Protein AF-A0AAV5Q4T6-F1 (afdb_monomer)

Solvent-accessible surface area (backbone atoms only — not comparable to full-atom values): 35772 Å² total; per-residue (Å²): 140,83,93,82,75,97,74,66,66,66,62,57,54,56,55,56,58,58,58,59,62,63,68,75,79,75,77,84,88,81,81,86,83,84,86,86,90,83,78,94,80,87,84,82,92,79,86,88,77,85,86,81,88,85,82,80,91,85,86,90,84,88,82,84,87,86,86,87,84,85,89,84,85,88,81,88,80,88,82,87,90,88,86,84,87,79,80,90,87,89,90,83,82,74,75,84,64,58,86,62,52,69,75,62,68,76,72,76,80,85,76,89,90,79,88,85,89,84,89,82,90,84,90,84,81,89,87,90,82,87,83,85,88,86,89,82,91,78,92,79,91,81,83,86,82,92,75,94,71,82,70,72,76,78,77,62,65,48,43,41,36,38,30,43,32,33,52,75,21,30,35,29,39,37,38,32,29,40,62,91,46,79,50,60,41,83,74,48,68,49,76,52,77,48,72,71,9,55,49,75,33,73,89,35,32,65,61,36,34,57,67,45,48,73,46,52,51,48,50,62,70,73,48,57,82,91,45,35,28,64,22,43,33,35,36,38,23,39,60,33,32,59,75,65,36,71,74,44,37,51,47,32,40,51,37,36,45,49,48,41,62,75,78,42,67,35,21,53,34,50,88,69,21,50,32,71,57,53,55,59,53,45,28,50,18,24,35,42,27,55,24,48,68,69,58,35,43,46,49,91,60,93,52,77,55,49,30,32,34,44,33,42,56,38,26,26,23,40,24,34,61,59,46,99,70,74,82,80,66,90,55,88,43,47,43,76,49,76,50,46,92,38,82,46,60,29,43,38,45,49,45,73,61,54,1,57,58,30,44,52,35,53,48,47,29,57,54,48,55,56,46,47,76,76,48,78,81,76,73,70,52,51,85,66,46,74,72,61,81,55,77,41,90,52,76,43,76,30,44,36,27,19,16,77,43,62,35,70,44,40,75,38,52,40,96,88,68,54,35,36,53,32,21,36,29,29,75,20,78,35,67,88,31,85,45,29,66,55,24,53,51,49,30,47,50,46,42,45,54,76,44,34,64,85,38,77,54,90,53,98,42,46,36,35,65,27,39,76,37,82,53,50,85,78,26,35,66,91,84,41,53,36,40,37,18,57,52,51,28,73,69,31,48,69,61,67,47,66,53,62,45,32,48,48,54,54,47,50,52,33,53,52,53,39,41,8,59,93,43,34,76,78,76,42,86,46,71,67,26,49,52,50,52,71,72,39,45,52,51,28,38,53,42,41,35,52,47,31,42,45,39,64,31,61,57,45,57,48,84,40,66,36,32,39,47,66,51,51,96,88,33,77,62,44,32,62,61,33,62,45,59,68,60,75,70,54,80,57,46,64,62,46,81,76,76,88,128

Foldseek 3Di:
DDDDDDPPPVVVVVVVVVVVVVVVPDDDDDDDDDDDDDDDDDDDDDDDDDDDDDDDDDDDDDDDDDDDDDDDDDDDDDDDDDDDDDDDPDPPDPPVPPVPPVVPVVPPPPPDDDDDDDDDDDDDDDDDDDDDDDDDDDDDDDDDDDDPDPPPPPQPKAWEWEWEQAQAWIKIWIWIWRVVDVLIDTDDIDMDIDDDGLLVCQPPLLVSLVSCVVRVVSNVVPDDPVRQLVHEAAYEYELNLVVSPDVSSVSNLVNNVCCCVPVGNHWQFFDRSRHHDDLQLQQVLLQVQQQVLVVCFLDPDNDAGAWEWEAGQFKIKTKHQWAPDDDDDDDSQWDWDQGNNDITTMGMDIGGLQHLNSLVLQLLQVQVVVVCVVDVPFDFDDPVCVVVLHWAPEEGAQLLFAAPFKDTQDWHAYPVRTIGTHIYHHPANALPGPCLVVSLVVLLVSLLVVQQQVADQPDPDAQGNNHDDDQCVGTHDLPHAYEYEDVVCVLAVQLPHDQKDFLLVLVVVLVQLRRHLVRSVVVGVDVSNSVVCNVDRSSSSSSSNVSSCQCRRNVHDRRRMHGYDQDRPNHGRTSRVSVRSVVVVVPRTDRDDDDDD

Radius of gyration: 33.07 Å; Cα contacts (8 Å, |Δi|>4): 908; chains: 1; bounding box: 101×90×114 Å

Secondary structure (DSSP, 8-state):
-----TTSHHHHHHHHHHHHHHTTS--PPPPPPPPPP---------PPPPPPP------------------------------------SS-SSSTTTTTTHHHHTTSSSSS--------------------------------------------EEEEEEEEE-SS-EEEEEEEEETTSSSPEEEEEEEEEESS-GGG-TT-HHHHHHTTHHHHHHHHHHS-TTTGGGS-EEEEE-HHHHTT-HHHHHHHHHHHHHHHHHT-SSPBPSGGGEEEPPHHHHHHHHHHHHHHHTTSSSSSS--PPPEEEEE-SSEEEEEE---SSSPPPSSTTEEEEEETTEEEEEEEEEEET-SHHHHHHHHHHHHHHHHHTT-TT-PPPPTTGGGS-PPPS-EEE-TTSPTT-EEEEEEEE-TTS-EEEEEEE-SSSSTTSHHHHHHHHHHHHHHHHTT-TTS---SS-B-STT-B---HHHHS-SSS-EEEEEHHHHHHGGGT--SEEEHHHHHHHHHHHHT-HHHHHHH--SHHHHHHHHH-TTHHHHHHHHHHIIIIIS---TT-EEE--SEETTEE-SSHHHHHGGGGG-SS---------

Nearest PDB structures (foldseek):
  5u7w-assembly1_A  TM=8.059E-01  e=3.283E-33  Trifolium repens
  5u7x-assembly1_F  TM=8.070E-01  e=3.588E-32  Vigna cylindrica
  5u7p-assembly1_A  TM=7.863E-01  e=5.481E-33  Trifolium repens
  5u7v-assembly1_A  TM=8.214E-01  e=7.523E-32  Trifolium repens
  3zx2-assembly1_A  TM=8.274E-01  e=6.430E-28  Rattus norvegicus

Structure (mmCIF, N/CA/C/O backbone):
data_AF-A0AAV5Q4T6-F1
#
_entry.id   AF-A0AAV5Q4T6-F1
#
loop_
_atom_site.group_PDB
_atom_site.id
_atom_site.type_symbol
_atom_site.label_atom_id
_atom_site.label_alt_id
_atom_site.label_comp_id
_atom_site.label_asym_id
_atom_site.label_entity_id
_atom_site.label_seq_id
_atom_site.pdbx_PDB_ins_code
_atom_site.Cartn_x
_atom_site.Cartn_y
_atom_site.Cartn_z
_atom_site.occupancy
_atom_site.B_iso_or_equiv
_atom_site.auth_seq_id
_atom_site.auth_comp_id
_atom_site.auth_asym_id
_atom_site.auth_atom_id
_atom_site.pdbx_PDB_model_num
ATOM 1 N N . MET A 1 1 ? -35.594 -40.472 -22.657 1.00 36.78 1 MET A N 1
ATOM 2 C CA . MET A 1 1 ? -36.891 -39.998 -23.197 1.00 36.78 1 MET A CA 1
ATOM 3 C C . MET A 1 1 ? -37.125 -38.612 -22.599 1.00 36.78 1 MET A C 1
ATOM 5 O O . MET A 1 1 ? -37.024 -38.531 -21.389 1.00 36.78 1 MET A O 1
ATOM 9 N N . ILE A 1 2 ? -37.328 -37.497 -23.309 1.00 33.97 2 ILE A N 1
ATOM 10 C CA . ILE A 1 2 ? -37.462 -37.189 -24.751 1.00 33.97 2 ILE A CA 1
ATOM 11 C C . ILE A 1 2 ? -36.627 -35.920 -25.053 1.00 33.97 2 ILE A C 1
ATOM 13 O O . ILE A 1 2 ? -36.454 -35.078 -24.179 1.00 33.97 2 ILE A O 1
ATOM 17 N N . SER A 1 3 ? -36.106 -35.786 -26.277 1.00 35.44 3 SER A N 1
ATOM 18 C CA . SER A 1 3 ? -35.378 -34.590 -26.740 1.00 35.44 3 SER A CA 1
ATOM 19 C C . SER A 1 3 ? -36.339 -33.470 -27.159 1.00 35.44 3 SER A C 1
ATOM 21 O O . SER A 1 3 ? -37.297 -33.735 -27.885 1.00 35.44 3 SER A O 1
ATOM 23 N N . LEU A 1 4 ? -36.064 -32.220 -26.765 1.00 39.50 4 LEU A N 1
ATOM 24 C CA . LEU A 1 4 ? -36.783 -31.027 -27.230 1.00 39.50 4 LEU A CA 1
ATOM 25 C C . LEU A 1 4 ? -35.800 -29.985 -27.784 1.00 39.50 4 LEU A C 1
ATOM 27 O O . LEU A 1 4 ? -34.787 -29.653 -27.173 1.00 39.50 4 LEU A O 1
ATOM 31 N N . GLY A 1 5 ? -36.075 -29.547 -29.015 1.00 33.59 5 GLY A N 1
ATOM 32 C CA . GLY A 1 5 ? -35.069 -29.005 -29.925 1.00 33.59 5 GLY A CA 1
ATOM 33 C C . GLY A 1 5 ? -34.757 -27.509 -29.812 1.00 33.59 5 GLY A C 1
ATOM 34 O O . GLY A 1 5 ? -35.537 -26.686 -29.339 1.00 33.59 5 GLY A O 1
ATOM 35 N N . ARG A 1 6 ? -33.599 -27.157 -30.378 1.00 44.66 6 ARG A N 1
ATOM 36 C CA . ARG A 1 6 ? -32.878 -25.868 -30.324 1.00 44.66 6 ARG A CA 1
ATOM 37 C C . ARG A 1 6 ? -33.567 -24.659 -31.008 1.00 44.66 6 ARG A C 1
ATOM 39 O O . ARG A 1 6 ? -32.870 -23.717 -31.367 1.00 44.66 6 ARG A O 1
ATOM 46 N N . LYS A 1 7 ? -34.893 -24.665 -31.229 1.00 44.03 7 LYS A N 1
ATOM 47 C CA . LYS A 1 7 ? -35.604 -23.686 -32.091 1.00 44.03 7 LYS A CA 1
ATOM 48 C C . LYS A 1 7 ? -36.393 -22.562 -31.390 1.00 44.03 7 LYS A C 1
ATOM 50 O O . LYS A 1 7 ? -36.769 -21.619 -32.073 1.00 44.03 7 LYS A O 1
ATOM 55 N N . ASN A 1 8 ? -36.579 -22.579 -30.064 1.00 49.06 8 ASN A N 1
ATOM 56 C CA . ASN A 1 8 ? -37.388 -21.551 -29.371 1.00 49.06 8 ASN A CA 1
ATOM 57 C C . ASN A 1 8 ? -36.622 -20.328 -28.817 1.00 49.06 8 ASN A C 1
ATOM 59 O O . ASN A 1 8 ? -37.260 -19.401 -28.324 1.00 49.06 8 ASN A O 1
ATOM 63 N N . LYS A 1 9 ? -35.283 -20.265 -28.899 1.00 47.47 9 LYS A N 1
ATOM 64 C CA . LYS A 1 9 ? -34.526 -19.140 -28.302 1.00 47.47 9 LYS A CA 1
ATOM 65 C C . LYS A 1 9 ? -34.642 -17.814 -29.075 1.00 47.47 9 LYS A C 1
ATOM 67 O O . LYS A 1 9 ? -34.656 -16.762 -28.445 1.00 47.47 9 LYS A O 1
ATOM 72 N N . SER A 1 10 ? -34.797 -17.837 -30.402 1.00 49.31 10 SER A N 1
ATOM 73 C CA . SER A 1 10 ? -34.916 -16.602 -31.203 1.00 49.31 10 SER A CA 1
ATOM 74 C C . SER A 1 10 ? -36.257 -15.879 -31.034 1.00 49.31 10 SER A C 1
ATOM 76 O O . SER A 1 10 ? -36.305 -14.661 -31.167 1.00 49.31 10 SER A O 1
ATOM 78 N N . LEU A 1 11 ? -37.339 -16.598 -30.709 1.00 49.09 11 LEU A N 1
ATOM 79 C CA . LEU A 1 11 ? -38.667 -15.991 -30.547 1.00 49.09 11 LEU A CA 1
ATOM 80 C C . LEU A 1 11 ? -38.787 -15.205 -29.229 1.00 49.09 11 LEU A C 1
ATOM 82 O O . LEU A 1 11 ? -39.423 -14.157 -29.187 1.00 49.09 11 LEU A O 1
ATOM 86 N N . ILE A 1 12 ? -38.116 -15.678 -28.173 1.00 54.81 12 ILE A N 1
ATOM 87 C CA . ILE A 1 12 ? -38.064 -15.007 -26.864 1.00 54.81 12 ILE A CA 1
ATOM 88 C C . ILE A 1 12 ? -37.240 -13.711 -26.952 1.00 54.81 12 ILE A C 1
ATOM 90 O O . ILE A 1 12 ? -37.633 -12.692 -26.388 1.00 54.81 12 ILE A O 1
ATOM 94 N N . LEU A 1 13 ? -36.141 -13.714 -27.716 1.00 51.66 13 LEU A N 1
ATOM 95 C CA . LEU A 1 13 ? -35.298 -12.527 -27.898 1.00 51.66 13 LEU A CA 1
ATOM 96 C C . LEU A 1 13 ? -36.008 -11.418 -28.702 1.00 51.66 13 LEU A C 1
ATOM 98 O O . LEU A 1 13 ? -35.868 -10.242 -28.380 1.00 51.66 13 LEU A O 1
ATOM 102 N N . ALA A 1 14 ? -36.824 -11.782 -29.699 1.00 52.19 14 ALA A N 1
ATOM 103 C CA . ALA A 1 14 ? -37.614 -10.820 -30.476 1.00 52.19 14 ALA A CA 1
ATOM 104 C C . ALA A 1 14 ? -38.708 -10.122 -29.641 1.00 52.19 14 ALA A C 1
ATOM 106 O O . ALA A 1 14 ? -38.946 -8.927 -29.810 1.00 52.19 14 ALA A O 1
ATOM 107 N N . LEU A 1 15 ? -39.343 -10.843 -28.709 1.00 48.66 15 LEU A N 1
ATOM 108 C CA . LEU A 1 15 ? -40.354 -10.287 -27.799 1.00 48.66 15 LEU A CA 1
ATOM 109 C C . LEU A 1 15 ? -39.757 -9.327 -26.755 1.00 48.66 15 LEU A C 1
ATOM 111 O O . LEU A 1 15 ? -40.396 -8.334 -26.416 1.00 48.66 15 LEU A O 1
ATOM 115 N N . ALA A 1 16 ? -38.526 -9.570 -26.295 1.00 49.56 16 ALA A N 1
ATOM 116 C CA . ALA A 1 16 ? -37.842 -8.681 -25.352 1.00 49.56 16 ALA A CA 1
ATOM 117 C C . ALA A 1 16 ? -37.480 -7.311 -25.965 1.00 49.56 16 ALA A C 1
ATOM 119 O O . ALA A 1 16 ? -37.594 -6.290 -25.293 1.00 49.56 16 ALA A O 1
ATOM 120 N N . ILE A 1 17 ? -37.094 -7.275 -27.247 1.00 51.97 17 ILE A N 1
ATOM 121 C CA . ILE A 1 17 ? -36.680 -6.043 -27.950 1.00 51.97 17 ILE A CA 1
ATOM 122 C C . ILE A 1 17 ? -37.883 -5.138 -28.286 1.00 51.97 17 ILE A C 1
ATOM 124 O O . ILE A 1 17 ? -37.772 -3.913 -28.278 1.00 51.97 17 ILE A O 1
ATOM 128 N N . LEU A 1 18 ? -39.061 -5.721 -28.534 1.00 44.88 18 LEU A N 1
ATOM 129 C CA . LEU A 1 18 ? -40.300 -4.959 -28.743 1.00 44.88 18 LEU A CA 1
ATOM 130 C C . LEU A 1 18 ? -40.839 -4.319 -27.451 1.00 44.88 18 LEU A C 1
ATOM 132 O O . LEU A 1 18 ? -41.465 -3.263 -27.518 1.00 44.88 18 LEU A O 1
ATOM 136 N N . ALA A 1 19 ? -40.563 -4.907 -26.283 1.00 43.91 19 ALA A N 1
ATOM 137 C CA . ALA A 1 19 ? -40.963 -4.341 -24.994 1.00 43.91 19 ALA A CA 1
ATOM 138 C C . ALA A 1 19 ? -40.130 -3.106 -24.594 1.00 43.91 19 ALA A C 1
ATOM 140 O O . ALA A 1 19 ? -40.670 -2.175 -23.996 1.00 43.91 19 ALA A O 1
ATOM 141 N N . THR A 1 20 ? -38.843 -3.050 -24.956 1.00 45.50 20 THR A N 1
ATOM 142 C CA . THR A 1 20 ? -37.966 -1.908 -24.637 1.00 45.50 20 THR A CA 1
ATOM 143 C C . THR A 1 20 ? -38.198 -0.685 -25.525 1.00 45.50 20 THR A C 1
ATOM 145 O O . THR A 1 20 ? -38.085 0.433 -25.028 1.00 45.50 20 THR A O 1
ATOM 148 N N . LEU A 1 21 ? -38.600 -0.843 -26.795 1.00 40.03 21 LEU A N 1
ATOM 149 C CA . LEU A 1 21 ? -38.951 0.314 -27.641 1.00 40.03 21 LEU A CA 1
ATOM 150 C C . LEU A 1 21 ? -40.263 1.007 -27.225 1.00 40.03 21 LEU A C 1
ATOM 152 O O . LEU A 1 21 ? -40.423 2.200 -27.477 1.00 40.03 21 LEU A O 1
ATOM 156 N N . ALA A 1 22 ? -41.190 0.299 -26.574 1.00 40.38 22 ALA A N 1
ATOM 157 C CA . ALA A 1 22 ? -42.470 0.873 -26.151 1.00 40.38 22 ALA A CA 1
ATOM 158 C C . ALA A 1 22 ? -42.343 1.859 -24.971 1.00 40.38 22 ALA A C 1
ATOM 160 O O . ALA A 1 22 ? -43.186 2.742 -24.818 1.00 40.38 22 ALA A O 1
ATOM 161 N N . PHE A 1 23 ? -41.287 1.745 -24.157 1.00 38.03 23 PHE A N 1
ATOM 162 C CA . PHE A 1 23 ? -41.101 2.560 -22.947 1.00 38.03 23 PHE A CA 1
ATOM 163 C C . PHE A 1 23 ? -40.458 3.938 -23.202 1.00 38.03 23 PHE A C 1
ATOM 165 O O . PHE A 1 23 ? -40.467 4.792 -22.322 1.00 38.03 23 PHE A O 1
ATOM 172 N N . VAL A 1 24 ? -39.927 4.182 -24.406 1.00 41.41 24 VAL A N 1
ATOM 173 C CA . VAL A 1 24 ? -39.206 5.425 -24.762 1.00 41.41 24 VAL A CA 1
ATOM 174 C C . VAL A 1 24 ? -40.144 6.522 -25.309 1.00 41.41 24 VAL A C 1
ATOM 176 O O . VAL A 1 24 ? -39.743 7.673 -25.445 1.00 41.41 24 VAL A O 1
ATOM 179 N N . LEU A 1 25 ? -41.412 6.201 -25.597 1.00 37.84 25 LEU A N 1
ATOM 180 C CA . LEU A 1 25 ? -42.365 7.111 -26.261 1.00 37.84 25 LEU A CA 1
ATOM 181 C C . LEU A 1 25 ? -43.416 7.759 -25.338 1.00 37.84 25 LEU A C 1
ATOM 183 O O . LEU A 1 25 ? -44.299 8.460 -25.831 1.00 37.84 25 LEU A O 1
ATOM 187 N N . LEU A 1 26 ? -43.337 7.560 -24.017 1.00 39.16 26 LEU A N 1
ATOM 188 C CA . LEU A 1 26 ? -44.302 8.096 -23.043 1.00 39.16 26 LEU A CA 1
ATOM 189 C C . LEU A 1 26 ? -43.616 8.702 -21.804 1.00 39.16 26 LEU A C 1
ATOM 191 O O . LEU A 1 26 ? -43.781 8.220 -20.687 1.00 39.16 26 LEU A O 1
ATOM 195 N N . ALA A 1 27 ? -42.889 9.804 -22.005 1.00 38.16 27 ALA A N 1
ATOM 196 C CA . ALA A 1 27 ? -42.444 10.697 -20.932 1.00 38.16 27 ALA A CA 1
ATOM 197 C C . ALA A 1 27 ? -43.006 12.118 -21.168 1.00 38.16 27 ALA A C 1
ATOM 199 O O . ALA A 1 27 ? -42.875 12.639 -22.281 1.00 38.16 27 ALA A O 1
ATOM 200 N N . PRO A 1 28 ? -43.665 12.755 -20.179 1.00 36.31 28 PRO A N 1
ATOM 201 C CA . PRO A 1 28 ? -44.232 14.091 -20.344 1.00 36.31 28 PRO A CA 1
ATOM 202 C C . PRO A 1 28 ? -43.149 15.183 -20.361 1.00 36.31 28 PRO A C 1
ATOM 204 O O . PRO A 1 28 ? -42.139 15.098 -19.668 1.00 36.31 28 PRO A O 1
ATOM 207 N N . ARG A 1 29 ? -43.383 16.244 -21.147 1.00 37.44 29 ARG A N 1
ATOM 208 C CA . ARG A 1 29 ? -42.550 17.459 -21.164 1.00 37.44 29 ARG A CA 1
ATOM 209 C C . ARG A 1 29 ? -42.731 18.251 -19.869 1.00 37.44 29 ARG A C 1
ATOM 211 O O . ARG A 1 29 ? -43.822 18.770 -19.642 1.00 37.44 29 ARG A O 1
ATOM 218 N N . GLU A 1 30 ? -41.655 18.454 -19.118 1.00 36.78 30 GLU A N 1
ATOM 219 C CA . GLU A 1 30 ? -41.597 19.512 -18.105 1.00 36.78 30 GLU A CA 1
ATOM 220 C C . GLU A 1 30 ? -41.116 20.847 -18.693 1.00 36.78 30 GLU A C 1
ATOM 222 O O . GLU A 1 30 ? -40.427 20.914 -19.715 1.00 36.78 30 GLU A O 1
ATOM 227 N N . SER A 1 31 ? -41.571 21.930 -18.067 1.00 34.53 31 SER A N 1
ATOM 228 C CA . SER A 1 31 ? -41.468 23.307 -18.547 1.00 34.53 31 SER A CA 1
ATOM 229 C C . SER A 1 31 ? -40.194 24.016 -18.088 1.00 34.53 31 SER A C 1
ATOM 231 O O . SER A 1 31 ? -39.822 23.951 -16.921 1.00 34.53 31 SER A O 1
ATOM 233 N N . THR A 1 32 ? -39.597 24.800 -18.985 1.00 36.44 32 THR A N 1
ATOM 234 C CA . THR A 1 32 ? -38.482 25.714 -18.693 1.00 36.44 32 THR A CA 1
ATOM 235 C C . THR A 1 32 ? -38.858 26.787 -17.657 1.00 36.44 32 THR A C 1
ATOM 237 O O . THR A 1 32 ? -39.849 27.490 -17.881 1.00 36.44 32 THR A O 1
ATOM 240 N N . PRO A 1 33 ? -38.065 27.007 -16.591 1.00 36.09 33 PRO A N 1
ATOM 241 C CA . PRO A 1 33 ? -38.233 28.164 -15.719 1.00 36.09 33 PRO A CA 1
ATOM 242 C C . PRO A 1 33 ? -37.675 29.444 -16.366 1.00 36.09 33 PRO A C 1
ATOM 244 O O . PRO A 1 33 ? -36.649 29.435 -17.046 1.00 36.09 33 PRO A O 1
ATOM 247 N N . VAL A 1 34 ? -38.376 30.555 -16.141 1.00 32.75 34 VAL A N 1
ATOM 248 C CA . VAL A 1 34 ? -38.034 31.896 -16.640 1.00 32.75 34 VAL A CA 1
ATOM 249 C C . VAL A 1 34 ? -36.984 32.547 -15.737 1.00 32.75 34 VAL A C 1
ATOM 251 O O . VAL A 1 34 ? -37.115 32.515 -14.516 1.00 32.75 34 VAL A O 1
ATOM 254 N N . VAL A 1 35 ? -35.977 33.191 -16.334 1.00 34.12 35 VAL A N 1
ATOM 255 C CA . VAL A 1 35 ? -34.962 33.984 -15.620 1.00 34.12 35 VAL A CA 1
ATOM 256 C C . VAL A 1 35 ? -35.420 35.447 -15.509 1.00 34.12 35 VAL A C 1
ATOM 258 O O . VAL A 1 35 ? -35.650 36.069 -16.548 1.00 34.12 35 VAL A O 1
ATOM 261 N N . PRO A 1 36 ? -35.518 36.039 -14.305 1.00 33.75 36 PRO A N 1
ATOM 262 C CA . PRO A 1 36 ? -35.641 37.483 -14.138 1.00 33.75 36 PRO A CA 1
ATOM 263 C C . PRO A 1 36 ? -34.258 38.148 -14.016 1.00 33.75 36 PRO A C 1
ATOM 265 O O . PRO A 1 36 ? -33.390 37.681 -13.282 1.00 33.75 36 PRO A O 1
ATOM 268 N N . SER A 1 37 ? -34.058 39.265 -14.718 1.00 31.03 37 SER A N 1
ATOM 269 C CA . SER A 1 37 ? -32.854 40.103 -14.616 1.00 31.03 37 SER A CA 1
ATOM 270 C C . SER A 1 37 ? -33.092 41.315 -13.712 1.00 31.03 37 SER A C 1
ATOM 272 O O . SER A 1 37 ? -33.955 42.128 -14.024 1.00 31.03 37 SER A O 1
ATOM 274 N N . MET A 1 38 ? -32.282 41.467 -12.661 1.00 30.12 38 MET A N 1
ATOM 275 C CA . MET A 1 38 ? -32.025 42.689 -11.872 1.00 30.12 38 MET A CA 1
ATOM 276 C C . MET A 1 38 ? -30.693 42.471 -11.127 1.00 30.12 38 MET A C 1
ATOM 278 O O . MET A 1 38 ? -30.372 41.330 -10.812 1.00 30.12 38 MET A O 1
ATOM 282 N N . GLU A 1 39 ? -29.881 43.458 -10.758 1.00 30.45 39 GLU A N 1
ATOM 283 C CA . GLU A 1 39 ? -29.581 44.788 -11.313 1.00 30.45 39 GLU A CA 1
ATOM 284 C C . GLU A 1 39 ? -28.161 45.140 -10.800 1.00 30.45 39 GLU A C 1
ATOM 286 O O . GLU A 1 39 ? -27.676 44.514 -9.855 1.00 30.45 39 GLU A O 1
ATOM 291 N N . LYS A 1 40 ? -27.438 46.081 -11.421 1.00 31.27 40 LYS A N 1
ATOM 292 C CA . LYS A 1 40 ? -26.075 46.425 -10.974 1.00 31.27 40 LYS A CA 1
ATOM 293 C C . LYS A 1 40 ? -26.099 47.211 -9.659 1.00 31.27 40 LYS A C 1
ATOM 295 O O . LYS A 1 40 ? -26.761 48.241 -9.585 1.00 31.27 40 LYS A O 1
ATOM 300 N N . ALA A 1 41 ? -25.259 46.814 -8.706 1.00 30.59 41 ALA A N 1
ATOM 301 C CA . ALA A 1 41 ? -24.776 47.688 -7.641 1.00 30.59 41 ALA A CA 1
ATOM 302 C C . ALA A 1 41 ? -23.241 47.697 -7.671 1.00 30.59 41 ALA A C 1
ATOM 304 O O . ALA A 1 41 ? -22.600 46.651 -7.621 1.00 30.59 41 ALA A O 1
ATOM 305 N N . ASP A 1 42 ? -22.689 48.893 -7.825 1.00 29.86 42 ASP A N 1
ATOM 306 C CA . ASP A 1 42 ? -21.263 49.214 -7.866 1.00 29.86 42 ASP A CA 1
ATOM 307 C C . ASP A 1 42 ? -20.801 49.564 -6.441 1.00 29.86 42 ASP A C 1
ATOM 309 O O . ASP A 1 42 ? -21.556 50.256 -5.761 1.00 29.86 42 ASP A O 1
ATOM 313 N N . PHE A 1 43 ? -19.622 49.124 -5.977 1.00 28.00 43 PHE A N 1
ATOM 314 C CA . PHE A 1 43 ? -18.836 49.856 -4.965 1.00 28.00 43 PHE A CA 1
ATOM 315 C C . PHE A 1 43 ? -17.381 49.356 -4.845 1.00 28.00 43 PHE A C 1
ATOM 317 O O . PHE A 1 43 ? -17.056 48.206 -5.131 1.00 28.00 43 PHE A O 1
ATOM 324 N N . SER A 1 44 ? -16.519 50.286 -4.435 1.00 28.56 44 SER A N 1
ATOM 325 C CA . SER A 1 44 ? -15.062 50.348 -4.613 1.00 28.56 44 SER A CA 1
ATOM 326 C C . SER A 1 44 ? -14.171 49.353 -3.854 1.00 28.56 44 SER A C 1
ATOM 328 O O . SER A 1 44 ? -14.519 48.828 -2.800 1.00 28.56 44 SER A O 1
ATOM 330 N N . GLU A 1 45 ? -12.936 49.253 -4.356 1.00 33.41 45 GLU A N 1
ATOM 331 C CA . GLU A 1 45 ? -11.750 48.638 -3.746 1.00 33.41 45 GLU A CA 1
ATOM 332 C C . GLU A 1 45 ? -11.498 49.050 -2.278 1.00 33.41 45 GLU A C 1
ATOM 334 O O . GLU A 1 45 ? -11.700 50.202 -1.889 1.00 33.41 45 GLU A O 1
ATOM 339 N N . GLY A 1 46 ? -10.957 48.115 -1.488 1.00 28.14 46 GLY A N 1
ATOM 340 C CA . GLY A 1 46 ? -10.455 48.350 -0.132 1.00 28.14 46 GLY A CA 1
ATOM 341 C C . GLY A 1 46 ? -9.393 47.316 0.257 1.00 28.14 46 GLY A C 1
ATOM 342 O O . GLY A 1 46 ? -9.627 46.113 0.176 1.00 28.14 46 GLY A O 1
ATOM 343 N N . THR A 1 47 ? -8.209 47.787 0.647 1.00 31.11 47 THR A N 1
ATOM 344 C CA . THR A 1 47 ? -7.014 46.976 0.943 1.00 31.11 47 THR A CA 1
ATOM 345 C C . THR A 1 47 ? -7.192 46.100 2.198 1.00 31.11 47 THR A C 1
ATOM 347 O O . THR A 1 47 ? -7.679 46.616 3.206 1.00 31.11 47 THR A O 1
ATOM 350 N N . PRO A 1 48 ? -6.738 44.828 2.226 1.00 33.09 48 PRO A N 1
ATOM 351 C CA . PRO A 1 48 ? -6.749 44.035 3.451 1.00 33.09 48 PRO A CA 1
ATOM 352 C C . PRO A 1 48 ? -5.592 44.420 4.385 1.00 33.09 48 PRO A C 1
ATOM 354 O O . PRO A 1 48 ? -4.423 44.383 3.998 1.00 33.09 48 PRO A O 1
ATOM 357 N N . ALA A 1 49 ? -5.923 44.755 5.633 1.00 29.58 49 ALA A N 1
ATOM 358 C CA . ALA A 1 49 ? -4.964 44.892 6.728 1.00 29.58 49 ALA A CA 1
ATOM 359 C C . ALA A 1 49 ? -4.687 43.531 7.397 1.00 29.58 49 ALA A C 1
ATOM 361 O O . ALA A 1 49 ? -5.522 42.628 7.360 1.00 29.58 49 ALA A O 1
ATOM 362 N N . ALA A 1 50 ? -3.511 43.388 8.013 1.00 30.12 50 ALA A N 1
ATOM 363 C CA . ALA A 1 50 ? -3.085 42.150 8.667 1.00 30.12 50 ALA A CA 1
ATOM 364 C C . ALA A 1 50 ? -3.889 41.842 9.952 1.00 30.12 50 ALA A C 1
ATOM 366 O O . ALA A 1 50 ? -4.241 42.775 10.678 1.00 30.12 50 ALA A O 1
ATOM 367 N N . PRO A 1 51 ? -4.133 40.557 10.280 1.00 33.12 51 PRO A N 1
ATOM 368 C CA . PRO A 1 51 ? -4.743 40.168 11.546 1.00 33.12 51 PRO A CA 1
ATOM 369 C C . PRO A 1 51 ? -3.746 40.279 12.709 1.00 33.12 51 PRO A C 1
ATOM 371 O O . PRO A 1 51 ? -2.591 39.861 12.611 1.00 33.12 51 PRO A O 1
ATOM 374 N N . SER A 1 52 ? -4.213 40.831 13.825 1.00 29.69 52 SER A N 1
ATOM 375 C CA . SER A 1 52 ? -3.497 40.898 15.098 1.00 29.69 52 SER A CA 1
ATOM 376 C C . SER A 1 52 ? -3.627 39.592 15.882 1.00 29.69 52 SER A C 1
ATOM 378 O O . SER A 1 52 ? -4.739 39.101 16.068 1.00 29.69 52 SER A O 1
ATOM 380 N N . ASN A 1 53 ? -2.510 39.084 16.404 1.00 30.56 53 ASN A N 1
ATOM 381 C CA . ASN A 1 53 ? -2.517 38.049 17.437 1.00 30.56 53 ASN A CA 1
ATOM 382 C C . ASN A 1 53 ? -2.920 38.666 18.780 1.00 30.56 53 ASN A C 1
ATOM 384 O O . ASN A 1 53 ? -2.355 39.692 19.156 1.00 30.56 53 ASN A O 1
ATOM 388 N N . ASP A 1 54 ? -3.797 37.997 19.522 1.00 28.84 54 ASP A N 1
ATOM 389 C CA . ASP A 1 54 ? -3.960 38.218 20.957 1.00 28.84 54 ASP A CA 1
ATOM 390 C C . ASP A 1 54 ? -4.395 36.890 21.587 1.00 28.84 54 ASP A C 1
ATOM 392 O O . ASP A 1 54 ? -5.496 36.411 21.317 1.00 28.84 54 ASP A O 1
ATOM 396 N N . ASP A 1 55 ? -3.511 36.256 22.363 1.00 31.52 55 ASP A N 1
ATOM 397 C CA . ASP A 1 55 ? -3.881 35.092 23.169 1.00 31.52 55 ASP A CA 1
ATOM 398 C C . ASP A 1 55 ? -2.946 34.889 24.375 1.00 31.52 55 ASP A C 1
ATOM 400 O O . ASP A 1 55 ? -1.747 35.172 24.331 1.00 31.52 55 ASP A O 1
ATOM 404 N N . SER A 1 56 ? -3.507 34.325 25.445 1.00 29.41 56 SER A N 1
ATOM 405 C CA . SER A 1 56 ? -2.860 33.920 26.706 1.00 29.41 56 SER A CA 1
ATOM 406 C C . SER A 1 56 ? -2.237 35.008 27.609 1.00 29.41 56 SER A C 1
ATOM 408 O O . SER A 1 56 ? -1.031 35.244 27.689 1.00 29.41 56 SER A O 1
ATOM 410 N N . LEU A 1 57 ? -3.098 35.526 28.487 1.00 29.30 57 LEU A N 1
ATOM 411 C CA . LEU A 1 57 ? -2.752 35.738 29.897 1.00 29.30 57 LEU A CA 1
ATOM 412 C C . LEU A 1 57 ? -2.078 34.484 30.492 1.00 29.30 57 LEU A C 1
ATOM 414 O O . LEU A 1 57 ? -2.654 33.405 30.386 1.00 29.30 57 LEU A O 1
ATOM 418 N N . LEU A 1 58 ? -0.942 34.649 31.187 1.00 31.58 58 LEU A N 1
ATOM 419 C CA . LEU A 1 58 ? -0.622 34.083 32.520 1.00 31.58 58 LEU A CA 1
ATOM 420 C C . LEU A 1 58 ? 0.892 34.167 32.803 1.00 31.58 58 LEU A C 1
ATOM 422 O O . LEU A 1 58 ? 1.683 33.350 32.339 1.00 31.58 58 LEU A O 1
ATOM 426 N N . SER A 1 59 ? 1.298 35.123 33.639 1.00 27.00 59 SER A N 1
ATOM 427 C CA . SER A 1 59 ? 2.641 35.174 34.227 1.00 27.00 59 SER A CA 1
ATOM 428 C C . SER A 1 59 ? 2.551 35.586 35.697 1.00 27.00 59 SER A C 1
ATOM 430 O O . SER A 1 59 ? 1.821 36.515 36.038 1.00 27.00 59 SER A O 1
ATOM 432 N N . GLY A 1 60 ? 3.277 34.894 36.584 1.00 27.12 60 GLY A N 1
ATOM 433 C CA . GLY A 1 60 ? 3.367 35.310 37.988 1.00 27.12 60 GLY A CA 1
ATOM 434 C C . GLY A 1 60 ? 3.588 34.206 39.021 1.00 27.12 60 GLY A C 1
ATOM 435 O O . GLY A 1 60 ? 2.667 33.887 39.762 1.00 27.12 60 GLY A O 1
ATOM 436 N N . ALA A 1 61 ? 4.824 33.707 39.134 1.00 29.48 61 ALA A N 1
ATOM 437 C CA . ALA A 1 61 ? 5.408 33.262 40.407 1.00 29.48 61 ALA A CA 1
ATOM 438 C C . ALA A 1 61 ? 6.936 33.096 40.271 1.00 29.48 61 ALA A C 1
ATOM 440 O O . ALA A 1 61 ? 7.408 32.150 39.647 1.00 29.48 61 ALA A O 1
ATOM 441 N N . GLN A 1 62 ? 7.712 34.000 40.875 1.00 26.44 62 GLN A N 1
ATOM 442 C CA . GLN A 1 62 ? 9.108 33.735 41.249 1.00 26.44 62 GLN A CA 1
ATOM 443 C C . GLN A 1 62 ? 9.142 33.383 42.739 1.00 26.44 62 GLN A C 1
ATOM 445 O O . GLN A 1 62 ? 8.543 34.124 43.515 1.00 26.44 62 GLN A O 1
ATOM 450 N N . ILE A 1 63 ? 9.898 32.355 43.138 1.00 29.53 63 ILE A N 1
ATOM 451 C CA . ILE A 1 63 ? 10.514 32.263 44.476 1.00 29.53 63 ILE A CA 1
ATOM 452 C C . ILE A 1 63 ? 11.965 31.765 44.321 1.00 29.53 63 ILE A C 1
ATOM 454 O O . ILE A 1 63 ? 12.320 31.105 43.348 1.00 29.53 63 ILE A O 1
ATOM 458 N N . GLU A 1 64 ? 12.783 32.213 45.265 1.00 28.11 64 GLU A N 1
ATOM 459 C CA . GLU A 1 64 ? 14.232 32.398 45.316 1.00 28.11 64 GLU A CA 1
ATOM 460 C C . GLU A 1 64 ? 15.163 31.193 45.078 1.00 28.11 64 GLU A C 1
ATOM 462 O O . GLU A 1 64 ? 14.814 30.021 45.202 1.00 28.11 64 GLU A O 1
ATOM 467 N N . GLN A 1 65 ? 16.422 31.544 44.794 1.00 26.95 65 GLN A N 1
ATOM 468 C CA . GLN A 1 65 ? 17.590 30.677 44.945 1.00 26.95 65 GLN A CA 1
ATOM 469 C C . GLN A 1 65 ? 18.030 30.652 46.412 1.00 26.95 65 GLN A C 1
ATOM 471 O O . GLN A 1 65 ? 18.082 31.712 47.030 1.00 26.95 65 GLN A O 1
ATOM 476 N N . ASP A 1 66 ? 18.538 29.517 46.895 1.00 26.81 66 ASP A N 1
ATOM 477 C CA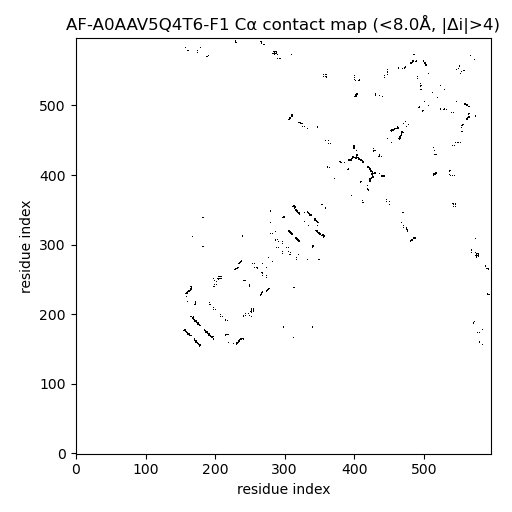 . ASP A 1 66 ? 19.601 29.563 47.903 1.00 26.81 66 ASP A CA 1
ATOM 478 C C . ASP A 1 66 ? 20.620 28.422 47.730 1.00 26.81 66 ASP A C 1
ATOM 480 O O . ASP A 1 66 ? 20.370 27.436 47.031 1.00 26.81 66 ASP A O 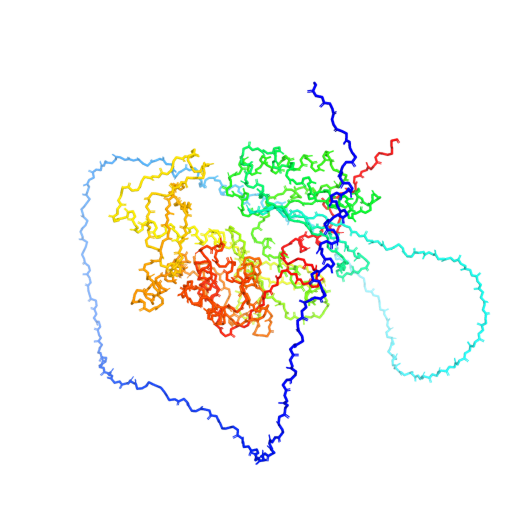1
ATOM 484 N N . LYS A 1 67 ? 21.827 28.613 48.273 1.00 30.27 67 LYS A N 1
ATOM 485 C CA . LYS A 1 67 ? 23.032 27.817 47.958 1.00 30.27 67 LYS A CA 1
ATOM 486 C C . LYS A 1 67 ? 23.435 26.825 49.066 1.00 30.27 67 LYS A C 1
ATOM 488 O O . LYS A 1 67 ? 23.009 26.932 50.206 1.00 30.27 67 LYS A O 1
ATOM 493 N N . VAL A 1 68 ? 24.452 26.020 48.717 1.00 27.05 68 VAL A N 1
ATOM 494 C CA . VAL A 1 68 ? 25.491 25.399 49.578 1.00 27.05 68 VAL A CA 1
ATOM 495 C C . VAL A 1 68 ? 25.308 23.905 49.904 1.00 27.05 68 VAL A C 1
ATOM 497 O O . VAL A 1 68 ? 24.361 23.486 50.555 1.00 27.05 68 VAL A O 1
ATOM 500 N N . ALA A 1 69 ? 26.312 23.115 49.499 1.00 26.78 69 ALA A N 1
ATOM 501 C CA . ALA A 1 69 ? 26.627 21.774 50.010 1.00 26.78 69 ALA A CA 1
ATOM 502 C C . ALA A 1 69 ? 27.758 21.875 51.064 1.00 26.78 69 ALA A C 1
ATOM 504 O O . ALA A 1 69 ? 28.464 22.889 51.080 1.00 26.78 69 ALA A O 1
ATOM 505 N N . PRO A 1 70 ? 27.997 20.851 51.911 1.00 39.59 70 PRO A N 1
ATOM 506 C CA . PRO A 1 70 ? 28.987 19.844 51.498 1.00 39.59 70 PRO A CA 1
ATOM 507 C C . PRO A 1 70 ? 28.745 18.401 52.012 1.00 39.59 70 PRO A C 1
ATOM 509 O O . PRO A 1 70 ? 27.765 18.086 52.678 1.00 39.59 70 PRO A O 1
ATOM 512 N N . GLU A 1 71 ? 29.686 17.529 51.649 1.00 28.52 71 GLU A N 1
ATOM 513 C CA . GLU A 1 71 ? 29.781 16.078 51.878 1.00 28.52 71 GLU A CA 1
ATOM 514 C C . GLU A 1 71 ? 29.752 15.620 53.355 1.00 28.52 71 GLU A C 1
ATOM 516 O O . GLU A 1 71 ? 30.264 16.326 54.223 1.00 28.52 71 GLU A O 1
ATOM 521 N N . GLN A 1 72 ? 29.381 14.347 53.609 1.00 26.19 72 GLN A N 1
ATOM 522 C CA . GLN A 1 72 ? 30.316 13.392 54.247 1.00 26.19 72 GLN A CA 1
ATOM 523 C C . GLN A 1 72 ? 29.918 11.893 54.200 1.00 26.19 72 GLN A C 1
ATOM 525 O O . GLN A 1 72 ? 28.841 11.495 54.623 1.00 26.19 72 GLN A O 1
ATOM 530 N N . LYS A 1 73 ? 30.895 11.084 53.758 1.00 26.97 73 LYS A N 1
ATOM 531 C CA . LYS A 1 73 ? 31.326 9.739 54.220 1.00 26.97 73 LYS A CA 1
ATOM 532 C C . LYS A 1 73 ? 30.299 8.642 54.572 1.00 26.97 73 LYS A C 1
ATOM 534 O O . LYS A 1 73 ? 29.645 8.658 55.606 1.00 26.97 73 LYS A O 1
ATOM 539 N N . GLY A 1 74 ? 30.359 7.592 53.746 1.00 23.41 74 GLY A N 1
ATOM 540 C CA . GLY A 1 74 ? 29.697 6.290 53.868 1.00 23.41 74 GLY A CA 1
ATOM 541 C C . GLY A 1 74 ? 29.984 5.417 55.101 1.00 23.41 74 GLY A C 1
ATOM 542 O O . GLY A 1 74 ? 30.785 5.739 55.977 1.00 23.41 74 GLY A O 1
ATOM 543 N N . PHE A 1 75 ? 29.362 4.236 55.079 1.00 25.03 75 PHE A N 1
ATOM 544 C CA . PHE A 1 75 ? 29.768 3.059 55.846 1.00 25.03 75 PHE A CA 1
ATOM 545 C C . PHE A 1 75 ? 29.400 1.790 55.061 1.00 25.03 75 PHE A C 1
ATOM 547 O O . PHE A 1 75 ? 28.262 1.643 54.619 1.00 25.03 75 PHE A O 1
ATOM 554 N N . GLU A 1 76 ? 30.348 0.869 54.885 1.00 26.78 76 GLU A N 1
ATOM 555 C CA . GLU A 1 76 ? 30.048 -0.482 54.401 1.00 26.78 76 GLU A CA 1
ATOM 556 C C . GLU A 1 76 ? 29.399 -1.306 55.518 1.00 26.78 76 GLU A C 1
ATOM 558 O O . GLU A 1 76 ? 29.867 -1.275 56.659 1.00 26.78 76 GLU A O 1
ATOM 563 N N . LYS A 1 77 ? 28.442 -2.174 55.173 1.00 24.80 77 LYS A N 1
ATOM 564 C CA . LYS A 1 77 ? 28.451 -3.521 55.756 1.00 24.80 77 LYS A CA 1
ATOM 565 C C . LYS A 1 77 ? 27.785 -4.558 54.863 1.00 24.80 77 LYS A C 1
ATOM 567 O O . LYS A 1 77 ? 26.568 -4.635 54.737 1.00 24.80 77 LYS A O 1
ATOM 572 N N . THR A 1 78 ? 28.639 -5.379 54.275 1.00 24.59 78 THR A N 1
ATOM 573 C CA . THR A 1 78 ? 28.303 -6.633 53.609 1.00 24.59 78 THR A CA 1
ATOM 574 C C . THR A 1 78 ? 27.935 -7.685 54.650 1.00 24.59 78 THR A C 1
ATOM 576 O O . THR A 1 78 ? 28.705 -7.888 55.588 1.00 24.59 78 THR A O 1
ATOM 579 N N . GLU A 1 79 ? 26.879 -8.462 54.419 1.00 24.97 79 GLU A N 1
ATOM 580 C CA . GLU A 1 79 ? 26.878 -9.861 54.853 1.00 24.97 79 GLU A CA 1
ATOM 581 C C . GLU A 1 79 ? 26.250 -10.745 53.764 1.00 24.97 79 GLU A C 1
ATOM 583 O O . GLU A 1 79 ? 25.129 -10.525 53.311 1.00 24.97 79 GLU A O 1
ATOM 588 N N . LYS A 1 80 ? 27.049 -11.696 53.267 1.00 23.55 80 LYS A N 1
ATOM 589 C CA . LYS A 1 80 ? 26.646 -12.744 52.314 1.00 23.55 80 LYS A CA 1
ATOM 590 C C . LYS A 1 80 ? 26.041 -13.913 53.107 1.00 23.55 80 LYS A C 1
ATOM 592 O O . LYS A 1 80 ? 26.338 -14.047 54.287 1.00 23.55 80 LYS A O 1
ATOM 597 N N . VAL A 1 81 ? 25.243 -14.794 52.495 1.00 23.27 81 VAL A N 1
ATOM 598 C CA . VAL A 1 81 ? 25.582 -16.198 52.097 1.00 23.27 81 VAL A CA 1
ATOM 599 C C . VAL A 1 81 ? 24.243 -16.985 52.155 1.00 23.27 81 VAL A C 1
ATOM 601 O O . VAL A 1 81 ? 23.406 -16.605 52.964 1.00 23.27 81 VAL A O 1
ATOM 604 N N . ALA A 1 82 ? 23.938 -18.115 51.492 1.00 23.36 82 ALA A N 1
ATOM 605 C CA . ALA A 1 82 ? 24.242 -18.777 50.198 1.00 23.36 82 ALA A CA 1
ATOM 606 C C . ALA A 1 82 ? 23.592 -20.199 50.264 1.00 23.36 82 ALA A C 1
ATOM 608 O O . ALA A 1 82 ? 23.391 -20.691 51.370 1.00 23.36 82 ALA A O 1
ATOM 609 N N . VAL A 1 83 ? 23.297 -20.992 49.222 1.00 23.48 83 VAL A N 1
ATOM 610 C CA . VAL A 1 83 ? 23.091 -20.841 47.761 1.00 23.48 83 VAL A CA 1
ATOM 611 C C . VAL A 1 83 ? 22.362 -22.125 47.295 1.00 23.48 83 VAL A C 1
ATOM 613 O O . VAL A 1 83 ? 22.662 -23.201 47.809 1.00 23.48 83 VAL A O 1
ATOM 616 N N . GLY A 1 84 ? 21.461 -22.056 46.306 1.00 23.56 84 GLY A N 1
ATOM 617 C CA . GLY A 1 84 ? 20.875 -23.252 45.667 1.00 23.56 84 GLY A CA 1
ATOM 618 C C . GLY A 1 84 ? 19.692 -22.901 44.753 1.00 23.56 84 GLY A C 1
ATOM 619 O O . GLY A 1 84 ? 18.634 -22.559 45.256 1.00 23.56 84 GLY A O 1
ATOM 620 N N . SER A 1 85 ? 19.868 -22.753 43.435 1.00 23.25 85 SER A N 1
ATOM 621 C CA . SER A 1 85 ? 20.109 -23.801 42.417 1.00 23.25 85 SER A CA 1
ATOM 622 C C . SER A 1 85 ? 18.797 -24.452 41.930 1.00 23.25 85 SER A C 1
ATOM 624 O O . SER A 1 85 ? 18.139 -25.120 42.716 1.00 23.25 85 SER A O 1
ATOM 626 N N . GLY A 1 86 ? 18.415 -24.337 40.650 1.00 25.72 86 GLY A N 1
ATOM 627 C CA . GLY A 1 86 ? 19.129 -23.641 39.565 1.00 25.72 86 GLY A CA 1
ATOM 628 C C . GLY A 1 86 ? 18.533 -23.825 38.160 1.00 25.72 86 GLY A C 1
ATOM 629 O O . GLY A 1 86 ? 17.428 -24.337 38.032 1.00 25.72 86 GLY A O 1
ATOM 630 N N . THR A 1 87 ? 19.337 -23.430 37.154 1.00 29.02 87 THR A N 1
ATOM 631 C CA . THR A 1 87 ? 19.286 -23.761 35.701 1.00 29.02 87 THR A CA 1
ATOM 632 C C . THR A 1 87 ? 17.973 -23.450 34.964 1.00 29.02 87 THR A C 1
ATOM 634 O O . THR A 1 87 ? 16.952 -24.057 35.251 1.00 29.02 87 THR A O 1
ATOM 637 N N . ASP A 1 88 ? 17.882 -22.560 33.972 1.00 25.89 88 ASP A N 1
ATOM 638 C CA . ASP A 1 88 ? 18.854 -22.007 33.004 1.00 25.89 88 ASP A CA 1
ATOM 639 C C . ASP A 1 88 ? 19.596 -23.046 32.144 1.00 25.89 88 ASP A C 1
ATOM 641 O O . ASP A 1 88 ? 20.646 -23.571 32.519 1.00 25.89 88 ASP A O 1
ATOM 645 N N . ALA A 1 89 ? 19.015 -23.305 30.969 1.00 25.06 89 ALA A N 1
ATOM 646 C CA . ALA A 1 89 ? 19.675 -23.841 29.785 1.00 25.06 89 ALA A CA 1
ATOM 647 C C . ALA A 1 89 ? 18.810 -23.549 28.540 1.00 25.06 89 ALA A C 1
ATOM 649 O O . ALA A 1 89 ? 17.885 -24.305 28.266 1.00 25.06 89 ALA A O 1
ATOM 650 N N . THR A 1 90 ? 19.078 -22.450 27.815 1.00 29.75 90 THR A N 1
ATOM 651 C CA . THR A 1 90 ? 19.160 -22.333 26.322 1.00 29.75 90 THR A CA 1
ATOM 652 C C . THR A 1 90 ? 19.493 -20.877 25.913 1.00 29.75 90 THR A C 1
ATOM 654 O O . THR A 1 90 ? 18.897 -20.297 25.015 1.00 29.75 90 THR A O 1
ATOM 657 N N . LEU A 1 91 ? 20.490 -20.256 26.557 1.00 31.77 91 LEU A N 1
ATOM 658 C CA . LEU A 1 91 ? 21.100 -18.991 26.105 1.00 31.77 91 LEU A CA 1
ATOM 659 C C . LEU A 1 91 ? 22.629 -19.128 26.028 1.00 31.77 91 LEU A C 1
ATOM 661 O O . LEU A 1 91 ? 23.391 -18.356 26.605 1.00 31.77 91 LEU A O 1
ATOM 665 N N . LYS A 1 92 ? 23.093 -20.173 25.326 1.00 30.84 92 LYS A N 1
ATOM 666 C CA . LYS A 1 92 ? 24.528 -20.421 25.105 1.00 30.84 92 LYS A CA 1
ATOM 667 C C . LYS A 1 92 ? 24.823 -21.242 23.842 1.00 30.84 92 LYS A C 1
ATOM 669 O O . LYS A 1 92 ? 25.406 -22.317 23.898 1.00 30.84 92 LYS A O 1
ATOM 674 N N . SER A 1 93 ? 24.396 -20.721 22.690 1.00 35.88 93 SER A N 1
ATOM 675 C CA . SER A 1 93 ? 24.748 -21.274 21.365 1.00 35.88 93 SER A CA 1
ATOM 676 C C . SER A 1 93 ? 24.780 -20.249 20.216 1.00 35.88 93 SER A C 1
ATOM 678 O O . SER A 1 93 ? 24.899 -20.640 19.058 1.00 35.88 93 SER A O 1
ATOM 680 N N . LYS A 1 94 ? 24.702 -18.937 20.503 1.00 36.81 94 LYS A N 1
ATOM 681 C CA . LYS A 1 94 ? 24.741 -17.863 19.484 1.00 36.81 94 LYS A CA 1
ATOM 682 C C . LYS A 1 94 ? 25.875 -16.836 19.642 1.00 36.81 94 LYS A C 1
ATOM 684 O O . LYS A 1 94 ? 25.896 -15.867 18.895 1.00 36.81 94 LYS A O 1
ATOM 689 N N . GLN A 1 95 ? 26.846 -17.070 20.531 1.00 33.06 95 GLN A N 1
ATOM 690 C CA . GLN A 1 95 ? 28.029 -16.199 20.646 1.00 33.06 95 GLN A CA 1
ATOM 691 C C . GLN A 1 95 ? 29.248 -16.699 19.841 1.00 33.06 95 GLN A C 1
ATOM 693 O O . GLN A 1 95 ? 30.082 -15.890 19.463 1.00 33.06 95 GLN A O 1
ATOM 698 N N . ASP A 1 96 ? 29.307 -17.986 19.472 1.00 31.33 96 ASP A N 1
ATOM 699 C CA . ASP A 1 96 ? 30.416 -18.567 18.681 1.00 31.33 96 ASP A CA 1
ATOM 700 C C . ASP A 1 96 ? 30.183 -18.543 17.150 1.00 31.33 96 ASP A C 1
ATOM 702 O O . ASP A 1 96 ? 30.959 -19.114 16.378 1.00 31.33 96 ASP A O 1
ATOM 706 N N . ALA A 1 97 ? 29.094 -17.912 16.695 1.00 36.69 97 ALA A N 1
ATOM 707 C CA . ALA A 1 97 ? 28.736 -17.790 15.277 1.00 36.69 97 ALA A CA 1
ATOM 708 C C . ALA A 1 97 ? 29.086 -16.419 14.667 1.00 36.69 97 ALA A C 1
ATOM 710 O O . ALA A 1 97 ? 29.161 -16.303 13.445 1.00 36.69 97 ALA A O 1
ATOM 711 N N . VAL A 1 98 ? 29.320 -15.397 15.499 1.00 39.38 98 VAL A N 1
ATOM 712 C CA . VAL A 1 98 ? 29.625 -14.027 15.052 1.00 39.38 98 VAL A CA 1
ATOM 713 C C . VAL A 1 98 ? 31.106 -13.906 14.663 1.00 39.38 98 VAL A C 1
ATOM 715 O O . VAL A 1 98 ? 31.413 -13.498 13.544 1.00 39.38 98 VAL A O 1
ATOM 718 N N . ASP A 1 99 ? 32.016 -14.450 15.478 1.00 35.12 99 ASP A N 1
ATOM 719 C CA . ASP A 1 99 ? 33.479 -14.393 15.268 1.00 35.12 99 ASP A CA 1
ATOM 720 C C . ASP A 1 99 ? 34.009 -15.253 14.089 1.00 35.12 99 ASP A C 1
ATOM 722 O O . ASP A 1 99 ? 35.216 -15.458 13.932 1.00 35.12 99 ASP A O 1
ATOM 726 N N . LYS A 1 100 ? 33.121 -15.781 13.233 1.00 37.12 100 LYS A N 1
ATOM 727 C CA . LYS A 1 100 ? 33.470 -16.491 11.985 1.00 37.12 100 LYS A CA 1
ATOM 728 C C . LYS A 1 100 ? 32.898 -15.869 10.708 1.00 37.12 100 LYS A C 1
ATOM 730 O O . LYS A 1 100 ? 33.228 -16.355 9.625 1.00 37.12 100 LYS A O 1
ATOM 735 N N . ALA A 1 101 ? 32.121 -14.789 10.802 1.00 35.81 101 ALA A N 1
ATOM 736 C CA . ALA A 1 101 ? 31.694 -14.016 9.633 1.00 35.81 101 ALA A CA 1
ATOM 737 C C . ALA A 1 101 ? 32.794 -13.038 9.164 1.00 35.81 101 ALA A C 1
ATOM 739 O O . ALA A 1 101 ? 33.134 -13.000 7.976 1.00 35.81 101 ALA A O 1
ATOM 740 N N . ASP A 1 102 ? 33.439 -12.337 10.103 1.00 36.81 102 ASP A N 1
ATOM 741 C CA . ASP A 1 102 ? 34.403 -11.262 9.808 1.00 36.81 102 ASP A CA 1
ATOM 742 C C . ASP A 1 102 ? 35.702 -11.732 9.130 1.00 36.81 102 ASP A C 1
ATOM 744 O O . ASP A 1 102 ? 36.388 -10.962 8.456 1.00 36.81 102 ASP A O 1
ATOM 748 N N . ALA A 1 103 ? 36.016 -13.028 9.204 1.00 34.69 103 ALA A N 1
ATOM 749 C CA . ALA A 1 103 ? 37.171 -13.611 8.521 1.00 34.69 103 ALA A CA 1
ATOM 750 C C . ALA A 1 103 ? 36.969 -13.823 7.003 1.00 34.69 103 ALA A C 1
ATOM 752 O O . ALA A 1 103 ? 37.944 -14.093 6.299 1.00 34.69 103 ALA A O 1
ATOM 753 N N . LYS A 1 104 ? 35.734 -13.721 6.476 1.00 35.41 104 LYS A N 1
ATOM 754 C CA . LYS A 1 104 ? 35.438 -13.989 5.051 1.00 35.41 104 LYS A CA 1
ATOM 755 C C . LYS A 1 104 ? 35.167 -12.729 4.217 1.00 35.41 104 LYS A C 1
ATOM 757 O O . LYS A 1 104 ? 35.358 -12.769 3.003 1.00 35.41 104 LYS A O 1
ATOM 762 N N . ALA A 1 105 ? 34.823 -11.605 4.850 1.00 35.62 105 ALA A N 1
ATOM 763 C CA . ALA A 1 105 ? 34.684 -10.307 4.181 1.00 35.62 105 ALA A CA 1
ATOM 764 C C . ALA A 1 105 ? 36.044 -9.695 3.769 1.00 35.62 105 ALA A C 1
ATOM 766 O O . ALA A 1 105 ? 36.159 -9.060 2.722 1.00 35.62 105 ALA A O 1
ATOM 767 N N . ALA A 1 106 ? 37.112 -9.958 4.531 1.00 33.75 106 ALA A N 1
ATOM 768 C CA . ALA A 1 106 ? 38.444 -9.383 4.303 1.00 33.75 106 ALA A CA 1
ATOM 769 C C . ALA A 1 106 ? 39.215 -9.944 3.079 1.00 33.75 106 ALA A C 1
ATOM 771 O O . ALA A 1 106 ? 40.329 -9.496 2.799 1.00 33.75 106 ALA A O 1
ATOM 772 N N . ALA A 1 107 ? 38.654 -10.916 2.346 1.00 33.94 107 ALA A N 1
ATOM 773 C CA . ALA A 1 107 ? 39.344 -11.640 1.271 1.00 33.94 107 ALA A CA 1
ATOM 774 C C . ALA A 1 107 ? 38.935 -11.247 -0.167 1.00 33.94 107 ALA A C 1
ATOM 776 O O . ALA A 1 107 ? 39.594 -11.685 -1.107 1.00 33.94 107 ALA A O 1
ATOM 777 N N . LYS A 1 108 ? 37.896 -10.415 -0.368 1.00 32.75 108 LYS A N 1
ATOM 778 C CA . LYS A 1 108 ? 37.425 -9.987 -1.711 1.00 32.75 108 LYS A CA 1
ATOM 779 C C . LYS A 1 108 ? 37.696 -8.503 -2.032 1.00 32.75 108 LYS A C 1
ATOM 781 O O . LYS A 1 108 ? 37.084 -7.944 -2.930 1.00 32.75 108 LYS A O 1
ATOM 786 N N . ALA A 1 109 ? 38.630 -7.872 -1.315 1.00 33.50 109 ALA A N 1
ATOM 787 C CA . ALA A 1 109 ? 39.006 -6.460 -1.485 1.00 33.50 109 ALA A CA 1
ATOM 788 C C . ALA A 1 109 ? 40.506 -6.257 -1.814 1.00 33.50 109 ALA A C 1
ATOM 790 O O . ALA A 1 109 ? 41.096 -5.238 -1.453 1.00 33.50 109 ALA A O 1
ATOM 791 N N . LYS A 1 110 ? 41.157 -7.243 -2.459 1.00 31.56 110 LYS A N 1
ATOM 792 C CA . LYS A 1 110 ? 42.574 -7.178 -2.895 1.00 31.56 110 LYS A CA 1
ATOM 793 C C . LYS A 1 110 ? 42.830 -7.762 -4.298 1.00 31.56 110 LYS A C 1
ATOM 795 O O . LYS A 1 110 ? 43.806 -8.473 -4.519 1.00 31.56 110 LYS A O 1
ATOM 800 N N . SER A 1 111 ? 41.970 -7.386 -5.236 1.00 32.12 111 SER A N 1
ATOM 801 C CA . SER A 1 111 ? 42.159 -7.390 -6.697 1.00 32.12 111 SER A CA 1
ATOM 802 C C . SER A 1 111 ? 41.024 -6.504 -7.239 1.00 32.12 111 SER A C 1
ATOM 804 O O . SER A 1 111 ? 39.871 -6.820 -6.970 1.00 32.12 111 SER A O 1
ATOM 806 N N . ASP A 1 112 ? 41.235 -5.335 -7.847 1.00 31.36 112 ASP A N 1
ATOM 807 C CA . ASP A 1 112 ? 42.387 -4.906 -8.645 1.00 31.36 112 ASP A CA 1
ATOM 808 C C . ASP A 1 112 ? 42.813 -3.457 -8.360 1.00 31.36 112 ASP A C 1
ATOM 810 O O . ASP A 1 112 ? 42.021 -2.525 -8.465 1.00 31.36 112 ASP A O 1
ATOM 814 N N . ALA A 1 113 ? 44.093 -3.255 -8.024 1.00 28.50 113 ALA A N 1
ATOM 815 C CA . ALA A 1 113 ? 44.687 -1.924 -7.868 1.00 28.50 113 ALA A CA 1
ATOM 816 C C . ALA A 1 113 ? 46.222 -1.947 -8.029 1.00 28.50 113 ALA A C 1
ATOM 818 O O . ALA A 1 113 ? 46.969 -1.697 -7.077 1.00 28.50 113 ALA A O 1
ATOM 819 N N . LYS A 1 114 ? 46.723 -2.247 -9.237 1.00 25.12 114 LYS A N 1
ATOM 820 C CA . LYS A 1 114 ? 48.084 -1.854 -9.653 1.00 25.12 114 LYS A CA 1
ATOM 821 C C . LYS A 1 114 ? 48.275 -1.921 -11.170 1.00 25.12 114 LYS A C 1
ATOM 823 O O . LYS A 1 114 ? 47.608 -2.703 -11.827 1.00 25.12 114 LYS A O 1
ATOM 828 N N . VAL A 1 115 ? 49.285 -1.179 -11.650 1.00 27.03 115 VAL A N 1
ATOM 829 C CA . VAL A 1 115 ? 49.660 -0.944 -13.066 1.00 27.03 115 VAL A CA 1
ATOM 830 C C . VAL A 1 115 ? 48.757 0.125 -13.723 1.00 27.03 115 VAL A C 1
ATOM 832 O O . VAL A 1 115 ? 47.564 -0.084 -13.852 1.00 27.03 115 VAL A O 1
ATOM 835 N N . ALA A 1 116 ? 49.241 1.307 -14.130 1.00 26.05 116 ALA A N 1
ATOM 836 C CA . ALA A 1 116 ? 50.609 1.838 -14.104 1.00 26.05 116 ALA A CA 1
ATOM 837 C C . ALA A 1 116 ? 50.657 3.356 -13.857 1.00 26.05 116 ALA A C 1
ATOM 839 O O . ALA A 1 116 ? 49.812 4.105 -14.336 1.00 26.05 116 ALA A O 1
ATOM 840 N N . ALA A 1 117 ? 51.737 3.809 -13.215 1.00 24.45 117 ALA A N 1
ATOM 841 C CA . ALA A 1 117 ? 52.268 5.152 -13.414 1.00 24.45 117 ALA A CA 1
ATOM 842 C C . ALA A 1 117 ? 53.504 5.034 -14.322 1.00 24.45 117 ALA A C 1
ATOM 844 O O . ALA A 1 117 ? 54.449 4.321 -13.984 1.00 24.45 117 ALA A O 1
ATOM 845 N N . GLY A 1 118 ? 53.492 5.712 -15.470 1.00 24.84 118 GLY A N 1
ATOM 846 C CA . GLY A 1 118 ? 54.580 5.710 -16.450 1.00 24.84 118 GLY A CA 1
ATOM 847 C C . GLY A 1 118 ? 54.540 7.003 -17.258 1.00 24.84 118 GLY A C 1
ATOM 848 O O . GLY A 1 118 ? 53.568 7.267 -17.954 1.00 24.84 118 GLY A O 1
ATOM 849 N N . SER A 1 119 ? 55.558 7.845 -17.095 1.00 25.84 119 SER A N 1
ATOM 850 C CA . SER A 1 119 ? 55.565 9.233 -17.572 1.00 25.84 119 SER A CA 1
ATOM 851 C C . SER A 1 119 ? 56.249 9.387 -18.932 1.00 25.84 119 SER A C 1
ATOM 853 O O . SER A 1 119 ? 57.316 8.813 -19.146 1.00 25.84 119 SER A O 1
ATOM 855 N N . SER A 1 120 ? 55.718 10.256 -19.797 1.00 27.09 120 SER A N 1
ATOM 856 C CA . SER A 1 120 ? 56.496 10.894 -20.868 1.00 27.09 120 SER A CA 1
ATOM 857 C C . SER A 1 120 ? 55.966 12.295 -21.193 1.00 27.09 120 SER A C 1
ATOM 859 O O . SER A 1 120 ? 54.805 12.455 -21.563 1.00 27.09 120 SER A O 1
ATOM 861 N N . LYS A 1 121 ? 56.834 13.308 -21.078 1.00 26.08 121 LYS A N 1
ATOM 862 C CA . LYS A 1 121 ? 56.599 14.680 -21.567 1.00 26.08 121 LYS A CA 1
ATOM 863 C C . LYS A 1 121 ? 56.713 14.745 -23.098 1.00 26.08 121 LYS A C 1
ATOM 865 O O . LYS A 1 121 ? 57.487 13.985 -23.673 1.00 26.08 121 LYS A O 1
ATOM 870 N N . GLY A 1 122 ? 56.047 15.718 -23.724 1.00 24.67 122 GLY A N 1
ATOM 871 C CA . GLY A 1 122 ? 56.217 16.049 -25.146 1.00 24.67 122 GLY A CA 1
ATOM 872 C C . GLY A 1 122 ? 55.461 17.322 -25.546 1.00 24.67 122 GLY A C 1
ATOM 873 O O . GLY A 1 122 ? 54.266 17.276 -25.807 1.00 24.67 122 GLY A O 1
ATOM 874 N N . ASP A 1 123 ? 56.159 18.456 -25.551 1.00 24.86 123 ASP A N 1
ATOM 875 C CA . ASP A 1 123 ? 55.647 19.816 -25.786 1.00 24.86 123 ASP A CA 1
ATOM 876 C C . ASP A 1 123 ? 54.915 20.049 -27.128 1.00 24.86 123 ASP A C 1
ATOM 878 O O . ASP A 1 123 ? 55.409 19.619 -28.169 1.00 24.86 123 ASP A O 1
ATOM 882 N N . SER A 1 124 ? 53.881 20.916 -27.146 1.00 24.47 124 SER A N 1
ATOM 883 C CA . SER A 1 124 ? 53.899 22.216 -27.880 1.00 24.47 124 SER A CA 1
ATOM 884 C C . SER A 1 124 ? 52.542 22.761 -28.378 1.00 24.47 124 SER A C 1
ATOM 886 O O . SER A 1 124 ? 51.773 22.075 -29.035 1.00 24.47 124 SER A O 1
ATOM 888 N N . LYS A 1 125 ? 52.398 24.091 -28.234 1.00 25.91 125 LYS A N 1
ATOM 889 C CA . LYS A 1 125 ? 51.646 25.049 -29.087 1.00 25.91 125 LYS A CA 1
ATOM 890 C C . LYS A 1 125 ? 50.111 24.957 -29.223 1.00 25.91 125 LYS A C 1
ATOM 892 O O . LYS A 1 125 ? 49.561 24.407 -30.166 1.00 25.91 125 LYS A O 1
ATOM 897 N N . ALA A 1 126 ? 49.461 25.747 -28.369 1.00 23.73 126 ALA A N 1
ATOM 898 C CA . ALA A 1 126 ? 48.695 26.950 -28.737 1.00 23.73 126 ALA A CA 1
ATOM 899 C C . ALA A 1 126 ? 48.153 27.119 -30.179 1.00 23.73 126 ALA A C 1
ATOM 901 O O . ALA A 1 126 ? 48.928 27.320 -31.113 1.00 23.73 126 ALA A O 1
ATOM 902 N N . ALA A 1 127 ? 46.836 27.343 -30.277 1.00 26.25 127 ALA A N 1
ATOM 903 C CA . ALA A 1 127 ? 46.277 28.583 -30.837 1.00 26.25 127 ALA A CA 1
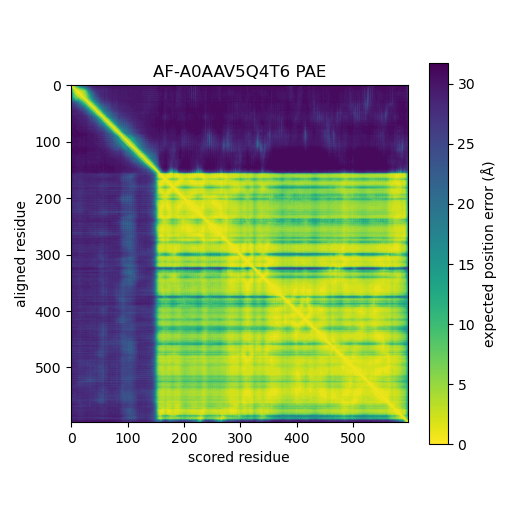ATOM 904 C C . ALA A 1 127 ? 44.829 28.796 -30.352 1.00 26.25 127 ALA A C 1
ATOM 906 O O . ALA A 1 127 ? 44.023 27.872 -30.384 1.00 26.25 127 ALA A O 1
ATOM 907 N N . ALA A 1 128 ? 44.492 30.020 -29.938 1.00 25.12 128 ALA A N 1
ATOM 908 C CA . ALA A 1 128 ? 43.116 30.444 -29.685 1.00 25.12 128 ALA A CA 1
ATOM 909 C C . ALA A 1 128 ? 42.666 31.415 -30.787 1.00 25.12 128 ALA A C 1
ATOM 911 O O . ALA A 1 128 ? 43.387 32.355 -31.113 1.00 25.12 128 ALA A O 1
ATOM 912 N N . SER A 1 129 ? 41.473 31.195 -31.337 1.00 25.86 129 SER A N 1
ATOM 913 C CA . SER A 1 129 ? 40.718 32.131 -32.181 1.00 25.86 129 SER A CA 1
ATOM 914 C C . SER A 1 129 ? 39.278 31.605 -32.207 1.00 25.86 129 SER A C 1
ATOM 916 O O . SER A 1 129 ? 39.061 30.483 -32.644 1.00 25.86 129 SER A O 1
ATOM 918 N N . SER A 1 130 ? 38.333 32.193 -31.476 1.00 25.75 130 SER A N 1
ATOM 919 C CA . SER A 1 130 ? 37.667 33.490 -31.690 1.00 25.75 130 SER A CA 1
ATOM 920 C C . SER A 1 130 ? 36.566 33.437 -32.761 1.00 25.75 130 SER A C 1
ATOM 922 O O . SER A 1 130 ? 36.695 32.798 -33.799 1.00 25.75 130 SER A O 1
ATOM 924 N N . SER A 1 131 ? 35.426 34.029 -32.408 1.00 24.47 131 SER A N 1
ATOM 925 C CA . SER A 1 131 ? 34.090 33.777 -32.952 1.00 24.47 131 SER A CA 1
ATOM 926 C C . SER A 1 131 ? 33.655 34.757 -34.055 1.00 24.47 131 SER A C 1
ATOM 928 O O . SER A 1 131 ? 34.381 35.692 -34.387 1.00 24.47 131 SER A O 1
ATOM 930 N N . LYS A 1 132 ? 32.398 34.577 -34.511 1.00 26.14 132 LYS A N 1
ATOM 931 C CA . LYS A 1 132 ? 31.650 35.282 -35.581 1.00 26.14 132 LYS A CA 1
ATOM 932 C C . LYS A 1 132 ? 31.940 34.715 -36.984 1.00 26.14 132 LYS A C 1
ATOM 934 O O . LYS A 1 132 ? 33.093 34.575 -37.356 1.00 26.14 132 LYS A O 1
ATOM 939 N N . GLY A 1 133 ? 30.967 34.340 -37.814 1.00 23.78 133 GLY A N 1
ATOM 940 C CA . GLY A 1 133 ? 29.505 34.425 -37.711 1.00 23.78 133 GLY A CA 1
ATOM 941 C C . GLY A 1 133 ? 28.939 35.332 -38.797 1.00 23.78 133 GLY A C 1
ATOM 942 O O . GLY A 1 133 ? 29.296 36.501 -38.821 1.00 23.78 133 GLY A O 1
ATOM 943 N N . ASP A 1 134 ? 28.071 34.794 -39.659 1.00 25.69 134 ASP A N 1
ATOM 944 C CA . ASP A 1 134 ? 27.023 35.553 -40.351 1.00 25.69 134 ASP A CA 1
ATOM 945 C C . ASP A 1 134 ? 26.029 34.626 -41.067 1.00 25.69 134 ASP A C 1
ATOM 947 O O . ASP A 1 134 ? 26.381 33.564 -41.586 1.00 25.69 134 ASP A O 1
ATOM 951 N N . SER A 1 135 ? 24.767 35.047 -41.087 1.00 25.88 135 SER A N 1
ATOM 952 C CA . SER A 1 135 ? 23.644 34.313 -41.674 1.00 25.88 135 SER A CA 1
ATOM 953 C C . SER A 1 135 ? 23.474 34.636 -43.157 1.00 25.88 135 SER A C 1
ATOM 955 O O . SER A 1 135 ? 23.456 35.809 -43.533 1.00 25.88 135 SER A O 1
ATOM 957 N N . LYS A 1 136 ? 23.170 33.637 -43.999 1.00 26.89 136 LYS A N 1
ATOM 958 C CA . LYS A 1 136 ? 22.429 33.911 -45.240 1.00 26.89 136 LYS A CA 1
ATOM 959 C C . LYS A 1 136 ? 21.592 32.731 -45.724 1.00 26.89 136 LYS A C 1
ATOM 961 O O . LYS A 1 136 ? 22.115 31.676 -46.060 1.00 26.89 136 LYS A O 1
ATOM 966 N N . ALA A 1 137 ? 20.284 32.952 -45.802 1.00 26.08 137 ALA A N 1
ATOM 967 C CA . ALA A 1 137 ? 19.364 32.054 -46.482 1.00 26.08 137 ALA A CA 1
ATOM 968 C C . ALA A 1 137 ? 19.513 32.183 -48.007 1.00 26.08 137 ALA A C 1
ATOM 970 O O . ALA A 1 137 ? 19.646 33.291 -48.532 1.00 26.08 137 ALA A O 1
ATOM 971 N N . ALA A 1 138 ? 19.415 31.059 -48.715 1.00 28.33 138 ALA A N 1
ATOM 972 C CA . ALA A 1 138 ? 19.172 31.019 -50.151 1.00 28.33 138 ALA A CA 1
ATOM 973 C C . ALA A 1 138 ? 18.327 29.782 -50.476 1.00 28.33 138 ALA A C 1
ATOM 975 O O . ALA A 1 138 ? 18.717 28.657 -50.171 1.00 28.33 138 ALA A O 1
ATOM 976 N N . ALA A 1 139 ? 17.157 29.993 -51.079 1.00 26.28 139 ALA A N 1
ATOM 977 C CA . ALA A 1 139 ? 16.320 28.908 -51.570 1.00 26.28 139 ALA A CA 1
ATOM 978 C C . ALA A 1 139 ? 16.903 28.338 -52.873 1.00 26.28 139 ALA A C 1
ATOM 980 O O . ALA A 1 139 ? 17.291 29.093 -53.764 1.00 26.28 139 ALA A O 1
ATOM 981 N N . GLY A 1 140 ? 16.916 27.011 -53.004 1.00 26.92 140 GLY A N 1
ATOM 982 C CA . GLY A 1 140 ? 17.367 26.312 -54.205 1.00 26.92 140 GLY A CA 1
ATOM 983 C C . GLY A 1 140 ? 16.594 25.012 -54.392 1.00 26.92 140 GLY A C 1
ATOM 984 O O . GLY A 1 140 ? 16.842 24.033 -53.699 1.00 26.92 140 GLY A O 1
ATOM 985 N N . SER A 1 141 ? 15.641 25.007 -55.323 1.00 24.95 141 SER A N 1
ATOM 986 C CA . SER A 1 141 ? 14.868 23.816 -55.684 1.00 24.95 141 SER A CA 1
ATOM 987 C C . SER A 1 141 ? 15.590 23.029 -56.778 1.00 24.95 141 SER A C 1
ATOM 989 O O . SER A 1 141 ? 15.826 23.569 -57.857 1.00 24.95 141 SER A O 1
ATOM 991 N N . SER A 1 142 ? 15.841 21.736 -56.564 1.00 28.50 142 SER A N 1
ATOM 992 C CA . SER A 1 142 ? 16.120 20.793 -57.656 1.00 28.50 142 SER A CA 1
ATOM 993 C C . SER A 1 142 ? 15.441 19.448 -57.393 1.00 28.50 142 SER A C 1
ATOM 995 O O . SER A 1 142 ? 15.319 19.010 -56.251 1.00 28.50 142 SER A O 1
ATOM 997 N N . LYS A 1 143 ? 14.904 18.846 -58.458 1.00 27.88 143 LYS A N 1
ATOM 998 C CA . LYS A 1 143 ? 14.109 17.616 -58.405 1.00 27.88 143 LYS A CA 1
ATOM 999 C C . LYS A 1 143 ? 15.005 16.381 -58.441 1.00 27.88 143 LYS A C 1
ATOM 1001 O O . LYS A 1 143 ? 15.906 16.340 -59.266 1.00 27.88 143 LYS A O 1
ATOM 1006 N N . GLY A 1 144 ? 14.582 15.353 -57.706 1.00 26.56 144 GLY A N 1
ATOM 1007 C CA . GLY A 1 144 ? 14.696 13.952 -58.114 1.00 26.56 144 GLY A CA 1
ATOM 1008 C C . GLY A 1 144 ? 16.065 13.293 -57.964 1.00 26.56 144 GLY A C 1
ATOM 1009 O O . GLY A 1 144 ? 16.958 13.523 -58.763 1.00 26.56 144 GLY A O 1
ATOM 1010 N N . ASP A 1 145 ? 16.139 12.316 -57.061 1.00 29.11 145 ASP A N 1
ATOM 1011 C CA . ASP A 1 145 ? 16.181 10.942 -57.565 1.00 29.11 145 ASP A CA 1
ATOM 1012 C C . ASP A 1 145 ? 15.566 9.953 -56.571 1.00 29.11 145 ASP A C 1
ATOM 1014 O O . ASP A 1 145 ? 15.669 10.102 -55.352 1.00 29.11 145 ASP A O 1
ATOM 1018 N N . SER A 1 146 ? 14.863 8.951 -57.096 1.00 32.38 146 SER A N 1
ATOM 1019 C CA . SER A 1 146 ? 14.162 7.955 -56.287 1.00 32.38 146 SER A CA 1
ATOM 1020 C C . SER A 1 146 ? 15.063 6.758 -56.013 1.00 32.38 146 SER A C 1
ATOM 1022 O O . SER A 1 146 ? 15.316 5.953 -56.907 1.00 32.38 146 SER A O 1
ATOM 1024 N N . LYS A 1 147 ? 15.454 6.554 -54.752 1.00 33.06 147 LYS A N 1
ATOM 1025 C CA . LYS A 1 147 ? 15.897 5.233 -54.299 1.00 33.06 147 LYS A CA 1
ATOM 1026 C C . LYS A 1 147 ? 15.186 4.846 -53.013 1.00 33.06 147 LYS A C 1
ATOM 1028 O O . LYS A 1 147 ? 15.584 5.226 -51.917 1.00 33.06 147 LYS A O 1
ATOM 1033 N N . ALA A 1 148 ? 14.105 4.087 -53.182 1.00 39.59 148 ALA A N 1
ATOM 1034 C CA . ALA A 1 148 ? 13.393 3.454 -52.088 1.00 39.59 148 ALA A CA 1
ATOM 1035 C C . ALA A 1 148 ? 14.328 2.458 -51.388 1.00 39.59 148 ALA A C 1
ATOM 1037 O O . ALA A 1 148 ? 14.570 1.353 -51.865 1.00 39.59 148 ALA A O 1
ATOM 1038 N N . GLY A 1 149 ? 14.868 2.900 -50.261 1.00 33.12 149 GLY A N 1
ATOM 1039 C CA . GLY A 1 149 ? 15.581 2.099 -49.282 1.00 33.12 149 GLY A CA 1
ATOM 1040 C C . GLY A 1 149 ? 15.047 2.476 -47.914 1.00 33.12 149 GLY A C 1
ATOM 1041 O O . GLY A 1 149 ? 15.784 3.019 -47.100 1.00 33.12 149 GLY A O 1
ATOM 1042 N N . SER A 1 150 ? 13.747 2.253 -47.689 1.00 32.91 150 SER A N 1
ATOM 1043 C CA . SER A 1 150 ? 13.190 2.308 -46.340 1.00 32.91 150 SER A CA 1
ATOM 1044 C C . SER A 1 150 ? 13.753 1.117 -45.572 1.00 32.91 150 SER A C 1
ATOM 1046 O O . SER A 1 150 ? 13.157 0.045 -45.504 1.00 32.91 150 SER A O 1
ATOM 1048 N N . THR A 1 151 ? 14.939 1.309 -45.000 1.00 35.62 151 THR A N 1
ATOM 1049 C CA . THR A 1 151 ? 15.244 0.703 -43.714 1.00 35.62 151 THR A CA 1
ATOM 1050 C C . THR A 1 151 ? 14.197 1.253 -42.759 1.00 35.62 151 THR A C 1
ATOM 1052 O O . THR A 1 151 ? 14.345 2.366 -42.251 1.00 35.62 151 THR A O 1
ATOM 1055 N N . ALA A 1 152 ? 13.107 0.506 -42.575 1.00 38.78 152 ALA A N 1
ATOM 1056 C CA . ALA A 1 152 ? 12.288 0.671 -41.391 1.00 38.78 152 ALA A CA 1
ATOM 1057 C C . ALA A 1 152 ? 13.264 0.618 -40.214 1.00 38.78 152 ALA A C 1
ATOM 1059 O O . ALA A 1 152 ? 13.985 -0.373 -40.063 1.00 38.78 152 ALA A O 1
ATOM 1060 N N . ALA A 1 153 ? 13.371 1.720 -39.469 1.00 41.97 153 ALA A N 1
ATOM 1061 C CA . ALA A 1 153 ? 14.128 1.707 -38.235 1.00 41.97 153 ALA A CA 1
ATOM 1062 C C . ALA A 1 153 ? 13.533 0.573 -37.402 1.00 41.97 153 ALA A C 1
ATOM 1064 O O . ALA A 1 153 ? 12.318 0.548 -37.192 1.00 41.97 153 ALA A O 1
ATOM 1065 N N . LYS A 1 154 ? 14.360 -0.402 -37.012 1.00 46.34 154 LYS A N 1
ATOM 1066 C CA . LYS A 1 154 ? 13.922 -1.374 -36.021 1.00 46.34 154 LYS A CA 1
ATOM 1067 C C . LYS A 1 154 ? 13.634 -0.568 -34.767 1.00 46.34 154 LYS A C 1
ATOM 1069 O O . LYS A 1 154 ? 14.550 -0.034 -34.154 1.00 46.34 154 LYS A O 1
ATOM 1074 N N . SER A 1 155 ? 12.357 -0.433 -34.447 1.00 54.59 155 SER A N 1
ATOM 1075 C CA . SER A 1 155 ? 11.935 -0.065 -33.113 1.00 54.59 155 SER A CA 1
ATOM 1076 C C . SER A 1 155 ? 12.296 -1.249 -32.225 1.00 54.59 155 SER A C 1
ATOM 1078 O O . SER A 1 155 ? 11.580 -2.260 -32.204 1.00 54.59 155 SER A O 1
ATOM 1080 N N . ASP A 1 156 ? 13.452 -1.164 -31.575 1.00 75.31 156 ASP A N 1
ATOM 1081 C CA . ASP A 1 156 ? 13.897 -2.155 -30.604 1.00 75.31 156 ASP A CA 1
ATOM 1082 C C . ASP A 1 156 ? 13.083 -1.954 -29.318 1.00 75.31 156 ASP A C 1
ATOM 1084 O O . ASP A 1 156 ? 13.538 -1.423 -28.316 1.00 75.31 156 ASP A O 1
ATOM 1088 N N . TYR A 1 157 ? 11.808 -2.348 -29.404 1.00 90.62 157 TYR A N 1
ATOM 1089 C CA . TYR A 1 157 ? 10.921 -2.447 -28.260 1.00 90.62 157 TYR A CA 1
ATOM 1090 C C . TYR A 1 157 ? 11.246 -3.715 -27.477 1.00 90.62 157 TYR A C 1
ATOM 1092 O O . TYR A 1 157 ? 11.306 -4.821 -28.048 1.00 90.62 157 TYR A O 1
ATOM 1100 N N . GLU A 1 158 ? 11.406 -3.536 -26.173 1.00 94.88 158 GLU A N 1
ATOM 1101 C CA . GLU A 1 158 ? 11.624 -4.592 -25.193 1.00 94.88 158 GLU A CA 1
ATOM 1102 C C . GLU A 1 158 ? 10.422 -4.707 -24.259 1.00 94.88 158 GLU A C 1
ATOM 1104 O O . GLU A 1 158 ? 9.673 -3.749 -24.062 1.00 94.88 158 GLU A O 1
ATOM 1109 N N . TYR A 1 159 ? 10.220 -5.908 -23.719 1.00 97.44 159 TYR A N 1
ATOM 1110 C CA . TYR A 1 159 ? 9.051 -6.240 -22.913 1.00 97.44 159 TYR A CA 1
ATOM 1111 C C . TYR A 1 159 ? 9.494 -6.886 -21.609 1.00 97.44 159 TYR A C 1
ATOM 1113 O O . TYR A 1 159 ? 10.293 -7.821 -21.642 1.00 97.44 159 TYR A O 1
ATOM 1121 N N . VAL A 1 160 ? 8.940 -6.435 -20.487 1.00 98.00 160 VAL A N 1
ATOM 1122 C CA . VAL A 1 160 ? 9.228 -6.982 -19.153 1.00 98.00 160 VAL A CA 1
ATOM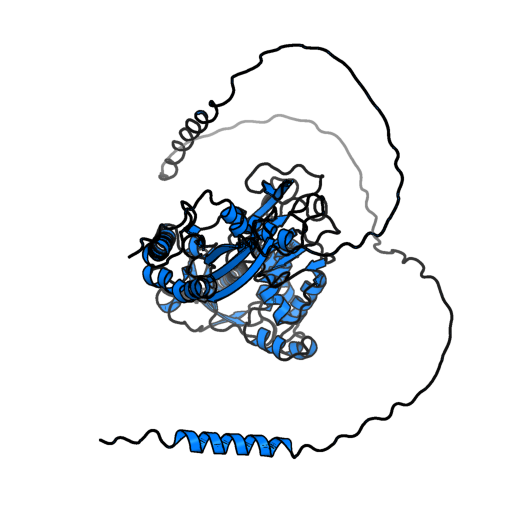 1123 C C . VAL A 1 160 ? 7.919 -7.397 -18.497 1.00 98.00 160 VAL A C 1
ATOM 1125 O O . VAL A 1 160 ? 6.945 -6.647 -18.527 1.00 98.00 160 VAL A O 1
ATOM 1128 N N . ILE A 1 161 ? 7.897 -8.593 -17.910 1.00 98.56 161 ILE A N 1
ATOM 1129 C CA . ILE A 1 161 ? 6.750 -9.134 -17.183 1.00 98.56 161 ILE A CA 1
ATOM 1130 C C . ILE A 1 161 ? 7.101 -9.147 -15.697 1.00 98.56 161 ILE A C 1
ATOM 1132 O O . ILE A 1 161 ? 7.981 -9.895 -15.266 1.00 98.56 161 ILE A O 1
ATOM 1136 N N . MET A 1 162 ? 6.390 -8.351 -14.906 1.00 98.19 162 MET A N 1
ATOM 1137 C CA . MET A 1 162 ? 6.514 -8.346 -13.451 1.00 98.19 162 MET A CA 1
ATOM 1138 C C . MET A 1 162 ? 5.231 -8.878 -12.823 1.00 98.19 162 MET A C 1
ATOM 1140 O O . MET A 1 162 ? 4.143 -8.386 -13.120 1.00 98.19 162 MET A O 1
ATOM 1144 N N . ILE A 1 163 ? 5.352 -9.875 -11.947 1.00 97.69 163 ILE A N 1
ATOM 1145 C CA . ILE A 1 163 ? 4.237 -10.393 -11.153 1.00 97.69 163 ILE A CA 1
ATOM 1146 C C . ILE A 1 163 ? 4.426 -9.977 -9.695 1.00 97.69 163 ILE A C 1
ATOM 1148 O O . ILE A 1 163 ? 5.348 -10.442 -9.019 1.00 97.69 163 ILE A O 1
ATOM 1152 N N . ASP A 1 164 ? 3.512 -9.142 -9.205 1.00 95.31 164 ASP A N 1
ATOM 1153 C CA . ASP A 1 164 ? 3.376 -8.833 -7.783 1.00 95.31 164 ASP A CA 1
ATOM 1154 C C . ASP A 1 164 ? 2.518 -9.904 -7.109 1.00 95.31 164 ASP A C 1
ATOM 1156 O O . ASP A 1 164 ? 1.319 -10.032 -7.374 1.00 95.31 164 ASP A O 1
ATOM 1160 N N . ALA A 1 165 ? 3.129 -10.678 -6.216 1.00 92.50 165 ALA A N 1
ATOM 1161 C CA . ALA A 1 165 ? 2.440 -11.633 -5.362 1.00 92.50 165 ALA A CA 1
ATOM 1162 C C . ALA A 1 165 ? 2.126 -11.014 -3.988 1.00 92.50 165 ALA A C 1
ATOM 1164 O O . ALA A 1 165 ? 2.740 -11.339 -2.964 1.00 92.50 165 ALA A O 1
ATOM 1165 N N . GLY A 1 166 ? 1.132 -10.125 -3.993 1.00 85.75 166 GLY A N 1
ATOM 1166 C CA . GLY A 1 166 ? 0.571 -9.469 -2.817 1.00 85.75 166 GLY A CA 1
ATOM 1167 C C . GLY A 1 166 ? -0.171 -10.406 -1.853 1.00 85.75 166 GLY A C 1
ATOM 1168 O O . GLY A 1 166 ? -0.518 -11.546 -2.165 1.00 85.75 166 GLY A O 1
ATOM 1169 N N . SER A 1 167 ? -0.455 -9.906 -0.645 1.00 78.06 167 SER A N 1
ATOM 1170 C CA . SER A 1 167 ? -1.159 -10.672 0.398 1.00 78.06 167 SER A CA 1
ATOM 1171 C C . SER A 1 167 ? -2.646 -10.903 0.105 1.00 78.06 167 SER A C 1
ATOM 1173 O O . SER A 1 167 ? -3.200 -11.929 0.493 1.00 78.06 167 SER A O 1
ATOM 1175 N N . THR A 1 168 ? -3.307 -9.953 -0.563 1.00 80.94 168 THR A N 1
ATOM 1176 C CA . THR A 1 168 ? -4.756 -9.981 -0.842 1.00 80.94 168 THR A CA 1
ATOM 1177 C C . THR A 1 168 ? -5.102 -10.360 -2.282 1.00 80.94 168 THR A C 1
ATOM 1179 O O . THR A 1 168 ? -6.274 -10.580 -2.587 1.00 80.94 168 THR A O 1
ATOM 1182 N N . GLY A 1 169 ? -4.101 -10.460 -3.155 1.00 90.00 169 GLY A N 1
ATOM 1183 C CA . GLY A 1 169 ? -4.240 -10.742 -4.579 1.00 90.00 169 GLY A CA 1
ATOM 1184 C C . GLY A 1 169 ? -2.883 -10.744 -5.276 1.00 90.00 169 GLY A C 1
ATOM 1185 O O . GLY A 1 169 ? -1.902 -10.260 -4.712 1.00 90.00 169 GLY A O 1
ATOM 1186 N N . SER A 1 170 ? -2.844 -11.260 -6.499 1.00 93.69 170 SER A N 1
ATOM 1187 C CA . SER A 1 170 ? -1.661 -11.241 -7.364 1.00 93.69 170 SER A CA 1
ATOM 1188 C C . SER A 1 170 ? -1.937 -10.407 -8.614 1.00 93.69 170 SER A C 1
ATOM 1190 O O . SER A 1 170 ? -3.065 -10.400 -9.110 1.00 93.69 170 SER A O 1
ATOM 1192 N N . ARG A 1 171 ? -0.926 -9.692 -9.113 1.00 95.50 171 ARG A N 1
ATOM 1193 C CA . ARG A 1 171 ? -1.016 -8.828 -10.300 1.00 95.50 171 ARG A CA 1
ATOM 1194 C C . ARG A 1 171 ? 0.027 -9.213 -11.333 1.00 95.50 171 ARG A C 1
ATOM 1196 O O . ARG A 1 171 ? 1.090 -9.697 -10.957 1.00 95.50 171 ARG A O 1
ATOM 1203 N N . VAL A 1 172 ? -0.247 -8.943 -12.604 1.00 97.94 172 VAL A N 1
ATOM 1204 C CA . VAL A 1 172 ? 0.776 -8.894 -13.656 1.00 97.94 172 VAL A CA 1
ATOM 1205 C C . VAL A 1 172 ? 0.833 -7.501 -14.248 1.00 97.94 172 VAL A C 1
ATOM 1207 O O . VAL A 1 172 ? -0.199 -6.871 -14.463 1.00 97.94 172 VAL A O 1
ATOM 1210 N N . HIS A 1 173 ? 2.053 -7.070 -14.530 1.00 98.38 173 HIS A N 1
ATOM 1211 C CA . HIS A 1 173 ? 2.374 -5.871 -15.276 1.00 98.38 173 HIS A CA 1
ATOM 1212 C C . HIS A 1 173 ? 3.213 -6.307 -16.475 1.00 98.38 173 HIS A C 1
ATOM 1214 O O . HIS A 1 173 ? 4.244 -6.966 -16.310 1.00 98.38 173 HIS A O 1
ATOM 1220 N N . VAL A 1 174 ? 2.751 -5.991 -17.682 1.00 98.31 174 VAL A N 1
ATOM 1221 C CA . VAL A 1 174 ? 3.458 -6.286 -18.932 1.00 98.31 174 VAL A CA 1
ATOM 1222 C C . VAL A 1 174 ? 3.866 -4.960 -19.551 1.00 98.31 174 VAL A C 1
ATOM 1224 O O . VAL A 1 174 ? 3.087 -4.316 -20.254 1.00 98.31 174 VAL A O 1
ATOM 1227 N N . TYR A 1 175 ? 5.089 -4.541 -19.253 1.00 98.38 175 TYR A N 1
ATOM 1228 C CA . TYR A 1 175 ? 5.635 -3.277 -19.723 1.00 98.38 175 TYR A CA 1
ATOM 1229 C C . TYR A 1 175 ? 6.198 -3.414 -21.134 1.00 98.38 175 TYR A C 1
ATOM 1231 O O . TYR A 1 175 ? 6.831 -4.418 -21.459 1.00 98.38 175 TYR A O 1
ATOM 1239 N N . THR A 1 176 ? 6.011 -2.378 -21.948 1.00 97.44 176 THR A N 1
ATOM 1240 C CA . THR A 1 176 ? 6.681 -2.189 -23.242 1.00 97.44 176 THR A CA 1
ATOM 1241 C C . THR A 1 176 ? 7.553 -0.944 -23.162 1.00 97.44 176 THR A C 1
ATOM 1243 O O . THR A 1 176 ? 7.042 0.134 -22.862 1.00 97.44 176 THR A O 1
ATOM 1246 N N . PHE A 1 177 ? 8.845 -1.067 -23.461 1.00 96.50 177 PHE A N 1
ATOM 1247 C CA . PHE A 1 177 ? 9.804 0.038 -23.419 1.00 96.50 177 PHE A CA 1
ATOM 1248 C C . PHE A 1 177 ? 10.412 0.319 -24.791 1.00 96.50 177 PHE A C 1
ATOM 1250 O O . PHE A 1 177 ? 10.705 -0.602 -25.552 1.00 96.50 177 PHE A O 1
ATOM 1257 N N . ASP A 1 178 ? 10.665 1.595 -25.069 1.00 94.44 178 ASP A N 1
ATOM 1258 C CA . ASP A 1 178 ? 11.635 2.039 -26.064 1.00 94.44 178 ASP A CA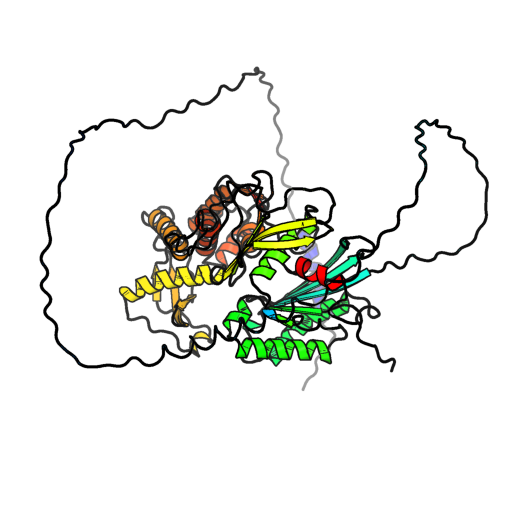 1
ATOM 1259 C C . ASP A 1 178 ? 13.009 2.139 -25.383 1.00 94.44 178 ASP A C 1
ATOM 1261 O O . ASP A 1 178 ? 13.216 2.982 -24.507 1.00 94.44 178 ASP A O 1
ATOM 1265 N N . THR A 1 179 ? 13.935 1.249 -25.754 1.00 91.19 179 THR A N 1
ATOM 1266 C CA . THR A 1 179 ? 15.310 1.217 -25.223 1.00 91.19 179 THR A CA 1
ATOM 1267 C C . THR A 1 179 ? 16.298 2.022 -26.077 1.00 91.19 179 THR A C 1
ATOM 1269 O O . THR A 1 179 ? 17.498 2.032 -25.802 1.00 91.19 179 THR A O 1
ATOM 1272 N N . THR A 1 180 ? 15.820 2.762 -27.089 1.00 89.94 180 THR A N 1
ATOM 1273 C CA . THR A 1 180 ? 16.656 3.708 -27.853 1.00 89.94 180 THR A CA 1
ATOM 1274 C C . THR A 1 180 ? 16.923 5.015 -27.093 1.00 89.94 180 THR A C 1
ATOM 1276 O O . THR A 1 180 ? 17.806 5.790 -27.476 1.00 89.94 180 THR A O 1
ATOM 1279 N N . THR A 1 181 ? 16.197 5.249 -25.996 1.00 87.19 181 THR A N 1
ATOM 1280 C CA . THR A 1 181 ? 16.374 6.358 -25.052 1.00 87.19 181 THR A CA 1
ATOM 1281 C C . THR A 1 181 ? 17.084 5.902 -23.770 1.00 87.19 181 THR A C 1
ATOM 1283 O O . THR A 1 181 ? 17.144 4.718 -23.448 1.00 87.19 181 THR A O 1
ATOM 1286 N N . SER A 1 182 ? 17.665 6.852 -23.028 1.00 85.50 182 SER A N 1
ATOM 1287 C CA . SER A 1 182 ? 18.341 6.589 -21.751 1.00 85.50 182 SER A CA 1
ATOM 1288 C C . SER A 1 182 ? 17.942 7.649 -20.710 1.00 85.50 182 SER A C 1
ATOM 1290 O O . SER A 1 182 ? 18.280 8.819 -20.915 1.00 85.50 182 SER A O 1
ATOM 1292 N N . PRO A 1 183 ? 17.278 7.277 -19.595 1.00 88.12 183 PRO A N 1
ATOM 1293 C CA . PRO A 1 183 ? 16.761 5.932 -19.311 1.00 88.12 183 PRO A CA 1
ATOM 1294 C C . PRO A 1 183 ? 15.698 5.501 -20.343 1.00 88.12 183 PRO A C 1
ATOM 1296 O O . PRO A 1 183 ? 15.115 6.376 -20.991 1.00 88.12 183 PRO A O 1
ATOM 1299 N N . PRO A 1 184 ? 15.437 4.187 -20.490 1.00 91.50 184 PRO A N 1
ATOM 1300 C CA . PRO A 1 184 ? 14.398 3.677 -21.381 1.00 91.50 184 PRO A CA 1
ATOM 1301 C C . PRO A 1 184 ? 13.047 4.344 -21.127 1.00 91.50 184 PRO A C 1
ATOM 1303 O O . PRO A 1 184 ? 12.701 4.646 -19.981 1.00 91.50 184 PRO A O 1
ATOM 1306 N N . THR A 1 185 ? 12.277 4.575 -22.188 1.00 92.44 185 THR A N 1
ATOM 1307 C CA . THR A 1 185 ? 10.967 5.235 -22.117 1.00 92.44 185 THR A CA 1
ATOM 1308 C C . THR A 1 185 ? 9.851 4.198 -22.115 1.00 92.44 185 THR A C 1
ATOM 1310 O O . THR A 1 185 ? 9.775 3.366 -23.016 1.00 92.44 185 THR A O 1
ATOM 1313 N N . LEU A 1 186 ? 8.979 4.247 -21.110 1.00 95.50 186 LEU A N 1
ATOM 1314 C CA . LEU A 1 186 ? 7.781 3.422 -21.028 1.00 95.50 186 LEU A CA 1
ATOM 1315 C C . LEU A 1 186 ? 6.789 3.837 -22.122 1.00 95.50 186 LEU A C 1
ATOM 1317 O O . LEU A 1 186 ? 6.493 5.018 -22.287 1.00 95.50 186 LEU A O 1
ATOM 1321 N N . ILE A 1 187 ? 6.306 2.856 -22.882 1.00 95.31 187 ILE A N 1
ATOM 1322 C CA . ILE A 1 187 ? 5.386 3.043 -24.013 1.00 95.31 187 ILE A CA 1
ATOM 1323 C C . ILE A 1 187 ? 3.978 2.550 -23.675 1.00 95.31 187 ILE A C 1
ATOM 1325 O O . ILE A 1 187 ? 3.005 3.148 -24.126 1.00 95.31 187 ILE A O 1
ATOM 1329 N N . ASN A 1 188 ? 3.867 1.447 -22.929 1.00 95.69 188 ASN A N 1
ATOM 1330 C CA . ASN A 1 188 ? 2.592 0.843 -22.543 1.00 95.69 188 ASN A CA 1
ATOM 1331 C C . ASN A 1 188 ? 2.770 -0.072 -21.325 1.00 95.69 188 ASN A C 1
ATOM 1333 O O . ASN A 1 188 ? 3.795 -0.752 -21.213 1.00 95.69 188 ASN A O 1
ATOM 1337 N N . GLU A 1 189 ? 1.738 -0.167 -20.495 1.00 97.31 189 GLU A N 1
ATOM 1338 C CA . GLU A 1 189 ? 1.561 -1.200 -19.477 1.00 97.31 189 GLU A CA 1
ATOM 1339 C C . GLU A 1 189 ? 0.250 -1.947 -19.755 1.00 97.31 189 GLU A C 1
ATOM 1341 O O . GLU A 1 189 ? -0.800 -1.333 -19.920 1.00 97.31 189 GLU A O 1
ATOM 1346 N N . GLU A 1 190 ? 0.291 -3.279 -19.781 1.00 96.94 190 GLU A N 1
ATOM 1347 C CA . GLU A 1 190 ? -0.923 -4.095 -19.658 1.00 96.94 190 GLU A CA 1
ATOM 1348 C C . GLU A 1 190 ? -0.982 -4.674 -18.244 1.00 96.94 190 GLU A C 1
ATOM 1350 O O . GLU A 1 190 ? -0.028 -5.315 -17.793 1.00 96.94 190 GLU A O 1
ATOM 1355 N N . PHE A 1 191 ? -2.107 -4.461 -17.563 1.00 96.12 191 PHE A N 1
ATOM 1356 C CA . PHE A 1 191 ? -2.297 -4.796 -16.155 1.00 96.12 191 PHE A CA 1
ATOM 1357 C C . PHE A 1 191 ? -3.526 -5.685 -15.933 1.00 96.12 191 PHE A C 1
ATOM 1359 O O . PHE A 1 191 ? -4.591 -5.440 -16.498 1.00 96.12 191 PHE A O 1
ATOM 1366 N N . GLU A 1 192 ? -3.397 -6.685 -15.061 1.00 96.00 192 GLU A N 1
ATOM 1367 C CA . GLU A 1 192 ? -4.506 -7.527 -14.590 1.00 96.00 192 GLU A CA 1
ATOM 1368 C C . GLU A 1 192 ? -4.261 -7.936 -13.125 1.00 96.00 192 GLU A C 1
ATOM 1370 O O . GLU A 1 192 ? -3.120 -8.185 -12.726 1.00 96.00 192 GLU A O 1
ATOM 1375 N N . MET A 1 193 ? -5.326 -8.028 -12.316 1.00 93.56 193 MET A N 1
ATOM 1376 C CA . MET A 1 193 ? -5.265 -8.423 -10.901 1.00 93.56 193 MET A CA 1
ATOM 1377 C C . MET A 1 193 ? -6.263 -9.541 -10.591 1.00 93.56 193 MET A C 1
ATOM 1379 O O . MET A 1 193 ? -7.455 -9.419 -10.860 1.00 93.56 193 MET A O 1
ATOM 1383 N N . LEU A 1 194 ? -5.793 -10.579 -9.898 1.00 91.94 194 LEU A N 1
ATOM 1384 C CA . LEU A 1 194 ? -6.612 -11.668 -9.367 1.00 91.94 194 LEU A CA 1
ATOM 1385 C C . LEU A 1 194 ? -6.634 -11.673 -7.835 1.00 91.94 194 LEU A C 1
ATOM 1387 O O . LEU A 1 194 ? -5.738 -11.151 -7.170 1.00 91.94 194 LEU A O 1
ATOM 1391 N N . LYS A 1 195 ? -7.655 -12.327 -7.274 1.00 91.12 195 LYS A N 1
ATOM 1392 C CA . LYS A 1 195 ? -7.739 -12.703 -5.856 1.00 91.12 195 LYS A CA 1
ATOM 1393 C C . LYS A 1 195 ? -8.099 -14.195 -5.754 1.00 91.12 195 LYS A C 1
ATOM 1395 O O . LYS A 1 195 ? -8.873 -14.663 -6.590 1.00 91.12 195 LYS A O 1
ATOM 1400 N N . PRO A 1 196 ? -7.625 -14.926 -4.729 1.00 89.75 196 PRO A N 1
ATOM 1401 C CA . PRO A 1 196 ? -6.752 -14.472 -3.642 1.00 89.75 196 PRO A CA 1
ATOM 1402 C C . PRO A 1 196 ? -5.270 -14.376 -4.055 1.00 89.75 196 PRO A C 1
ATOM 1404 O O . PRO A 1 196 ? -4.913 -14.722 -5.175 1.00 89.75 196 PRO A O 1
ATOM 1407 N N . GLY A 1 197 ? -4.408 -13.893 -3.154 1.00 88.88 197 GLY A N 1
ATOM 1408 C CA . GLY A 1 197 ? -2.948 -13.902 -3.339 1.00 88.88 197 GLY A CA 1
ATOM 1409 C C . GLY A 1 197 ? -2.298 -15.224 -2.910 1.00 88.88 197 GLY A C 1
ATOM 1410 O O . GLY A 1 197 ? -2.908 -16.014 -2.178 1.00 88.88 197 GLY A O 1
ATOM 1411 N N . LEU A 1 198 ? -1.035 -15.438 -3.312 1.00 91.06 198 LEU A N 1
ATOM 1412 C CA . LEU A 1 198 ? -0.286 -16.694 -3.105 1.00 91.06 198 LEU A CA 1
ATOM 1413 C C . LEU A 1 198 ? -0.269 -17.198 -1.651 1.00 91.06 198 LEU A C 1
ATOM 1415 O O . LEU A 1 198 ? -0.255 -18.404 -1.418 1.00 91.06 198 LEU A O 1
ATOM 1419 N N . SER A 1 199 ? -0.323 -16.303 -0.658 1.00 88.00 199 SER A N 1
ATOM 1420 C CA . SER A 1 199 ? -0.351 -16.681 0.763 1.00 88.00 199 SER A CA 1
ATOM 1421 C C . SER A 1 199 ? -1.603 -17.464 1.193 1.00 88.00 199 SER A C 1
ATOM 1423 O O . SER A 1 199 ? -1.632 -17.999 2.296 1.00 88.00 199 SER A O 1
ATOM 1425 N N . SER A 1 200 ? -2.628 -17.561 0.341 1.00 89.00 200 SER A N 1
ATOM 1426 C CA . SER A 1 200 ? -3.849 -18.339 0.617 1.00 89.00 200 SER A CA 1
ATOM 1427 C C . SER A 1 200 ? -3.713 -19.833 0.300 1.00 89.00 200 SER A C 1
ATOM 1429 O O . SER A 1 200 ? -4.578 -20.619 0.675 1.00 89.00 200 SER A O 1
ATOM 1431 N N . PHE A 1 201 ? -2.622 -20.230 -0.355 1.00 90.00 201 PHE A N 1
ATOM 1432 C CA . PHE A 1 201 ? -2.337 -21.597 -0.790 1.00 90.00 201 PHE A CA 1
ATOM 1433 C C . PHE A 1 201 ? -1.287 -22.263 0.122 1.00 90.00 201 PHE A C 1
ATOM 1435 O O . PHE A 1 201 ? -0.338 -22.900 -0.330 1.00 90.00 201 PHE A O 1
ATOM 1442 N N . ASP A 1 202 ? -1.432 -22.084 1.440 1.00 84.75 202 ASP A N 1
ATOM 1443 C CA . ASP A 1 202 ? -0.390 -22.344 2.447 1.00 84.75 202 ASP A CA 1
ATOM 1444 C C . ASP A 1 202 ? 0.094 -23.805 2.556 1.00 84.75 202 ASP A C 1
ATOM 1446 O O . ASP A 1 202 ? 1.132 -24.072 3.168 1.00 84.75 202 ASP A O 1
ATOM 1450 N N . VAL A 1 203 ? -0.660 -24.738 1.974 1.00 88.38 203 VAL A N 1
ATOM 1451 C CA . VAL A 1 203 ? -0.356 -26.175 1.873 1.00 88.38 203 VAL A CA 1
ATOM 1452 C C . VAL A 1 203 ? -0.486 -26.722 0.440 1.00 88.38 203 VAL A C 1
ATOM 1454 O O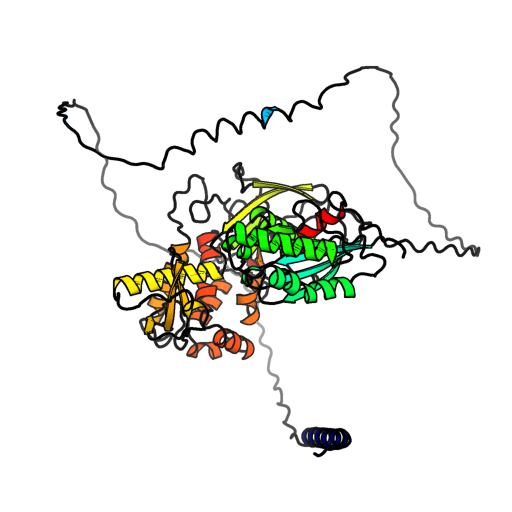 . VAL A 1 203 ? -0.388 -27.930 0.249 1.00 88.38 203 VAL A O 1
ATOM 1457 N N . ASP A 1 204 ? -0.701 -25.855 -0.555 1.00 94.31 204 ASP A N 1
ATOM 1458 C CA . ASP A 1 204 ? -0.994 -26.216 -1.951 1.00 94.31 204 ASP A CA 1
ATOM 1459 C C . ASP A 1 204 ? -0.117 -25.406 -2.923 1.00 94.31 204 ASP A C 1
ATOM 1461 O O . ASP A 1 204 ? -0.558 -24.467 -3.581 1.00 94.31 204 ASP A O 1
ATOM 1465 N N . SER A 1 205 ? 1.175 -25.736 -2.980 1.00 96.56 205 SER A N 1
ATOM 1466 C CA . SER A 1 205 ? 2.136 -25.006 -3.821 1.00 96.56 205 SER A CA 1
ATOM 1467 C C . SER A 1 205 ? 1.870 -25.146 -5.327 1.00 96.56 205 SER A C 1
ATOM 1469 O O . SER A 1 205 ? 2.207 -24.235 -6.078 1.00 96.56 205 SER A O 1
ATOM 1471 N N . GLU A 1 206 ? 1.246 -26.243 -5.767 1.00 97.12 206 GLU A N 1
ATOM 1472 C CA . GLU A 1 206 ? 0.854 -26.454 -7.168 1.00 97.12 206 GLU A CA 1
ATOM 1473 C C . GLU A 1 206 ? -0.339 -25.557 -7.532 1.00 97.12 206 GLU A C 1
ATOM 1475 O O . GLU A 1 206 ? -0.265 -24.796 -8.499 1.00 97.12 206 GLU A O 1
ATOM 1480 N N . GLY A 1 207 ? -1.388 -25.533 -6.699 1.00 96.81 207 GLY A N 1
ATOM 1481 C CA . GLY A 1 207 ? -2.496 -24.586 -6.838 1.00 96.81 207 GLY A CA 1
ATOM 1482 C C . GLY A 1 207 ? -2.047 -23.122 -6.760 1.00 96.81 207 GLY A C 1
ATOM 1483 O O . GLY A 1 207 ? -2.560 -22.286 -7.504 1.00 96.81 207 GLY A O 1
ATOM 1484 N N . ALA A 1 208 ? -1.036 -22.812 -5.937 1.00 96.00 208 ALA A N 1
ATOM 1485 C CA . ALA A 1 208 ? -0.419 -21.486 -5.877 1.00 96.00 208 ALA A CA 1
ATOM 1486 C C . ALA A 1 208 ? 0.204 -21.073 -7.222 1.00 96.00 208 ALA A C 1
ATOM 1488 O O . ALA A 1 208 ? -0.035 -19.961 -7.689 1.00 96.00 208 ALA A O 1
ATOM 1489 N N . ALA A 1 209 ? 0.968 -21.958 -7.867 1.00 97.31 209 ALA A N 1
ATOM 1490 C CA . ALA A 1 209 ? 1.580 -21.679 -9.166 1.00 97.31 209 ALA A CA 1
ATOM 1491 C C . ALA A 1 209 ? 0.531 -21.553 -10.285 1.00 97.31 209 ALA A C 1
ATOM 1493 O O . ALA A 1 209 ? 0.530 -20.559 -11.012 1.00 97.31 209 ALA A O 1
ATOM 1494 N N . LEU A 1 210 ? -0.423 -22.489 -10.350 1.00 97.50 210 LEU A N 1
ATOM 1495 C CA . LEU A 1 210 ? -1.528 -22.474 -11.318 1.00 97.50 210 LEU A CA 1
ATOM 1496 C C . LEU A 1 210 ? -2.448 -21.251 -11.159 1.00 97.50 210 LEU A C 1
ATOM 1498 O O . LEU A 1 210 ? -3.063 -20.811 -12.129 1.00 97.50 210 LEU A O 1
ATOM 1502 N N . SER A 1 211 ? -2.521 -20.647 -9.966 1.00 96.94 211 SER A N 1
ATOM 1503 C CA . SER A 1 211 ? -3.286 -19.408 -9.754 1.00 96.94 211 SER A CA 1
ATOM 1504 C C . SER A 1 211 ? -2.781 -18.219 -10.590 1.00 96.94 211 SER A C 1
ATOM 1506 O O . SER A 1 211 ? -3.539 -17.279 -10.832 1.00 96.94 211 SER A O 1
ATOM 1508 N N . LEU A 1 212 ? -1.532 -18.275 -11.076 1.00 97.75 212 LEU A N 1
ATOM 1509 C CA . LEU A 1 212 ? -0.924 -17.260 -11.938 1.00 97.75 212 LEU A CA 1
ATOM 1510 C C . LEU A 1 212 ? -1.206 -17.475 -13.438 1.00 97.75 212 LEU A C 1
ATOM 1512 O O . LEU A 1 212 ? -0.928 -16.576 -14.231 1.00 97.75 212 LEU A O 1
ATOM 1516 N N . ASP A 1 213 ? -1.794 -18.602 -13.854 1.00 98.19 213 ASP A N 1
ATOM 1517 C CA . ASP A 1 213 ? -2.070 -18.894 -15.273 1.00 98.19 213 ASP A CA 1
ATOM 1518 C C . ASP A 1 213 ? -2.904 -17.819 -15.991 1.00 98.19 213 ASP A C 1
ATOM 1520 O O . ASP A 1 213 ? -2.537 -17.445 -17.110 1.00 98.19 213 ASP A O 1
ATOM 1524 N N . PRO A 1 214 ? -3.992 -17.263 -15.412 1.00 98.12 214 PRO A N 1
ATOM 1525 C CA . PRO A 1 214 ? -4.776 -16.249 -16.111 1.00 98.12 214 PRO A CA 1
ATOM 1526 C C . PRO A 1 214 ? -4.009 -14.926 -16.248 1.00 98.12 214 PRO A C 1
ATOM 1528 O O . PRO A 1 214 ? -4.215 -14.212 -17.225 1.00 98.12 214 PRO A O 1
ATOM 1531 N N . LEU A 1 215 ? -3.086 -14.631 -15.324 1.00 98.12 215 LEU A N 1
ATOM 1532 C CA . LEU A 1 215 ? -2.177 -13.485 -15.405 1.00 98.12 215 LEU A CA 1
ATOM 1533 C C . LEU A 1 215 ? -1.126 -13.692 -16.511 1.00 98.12 215 LEU A C 1
ATOM 1535 O O . LEU A 1 215 ? -0.921 -12.831 -17.364 1.00 98.12 215 LEU A O 1
ATOM 1539 N N . LEU A 1 216 ? -0.503 -14.869 -16.568 1.00 98.06 216 LEU A N 1
ATOM 1540 C CA . LEU A 1 216 ? 0.475 -15.207 -17.608 1.00 98.06 216 LEU A CA 1
ATOM 1541 C C . LEU A 1 216 ? -0.165 -15.297 -19.007 1.00 98.06 216 LEU A C 1
ATOM 1543 O O . LEU A 1 216 ? 0.482 -14.989 -20.011 1.00 98.06 216 LEU A O 1
ATOM 1547 N N . ALA A 1 217 ? -1.456 -15.632 -19.088 1.00 98.12 217 ALA A N 1
ATOM 1548 C CA . ALA A 1 217 ? -2.233 -15.554 -20.322 1.00 98.12 217 ALA A CA 1
ATOM 1549 C C . ALA A 1 217 ? -2.391 -14.112 -20.848 1.00 98.12 217 ALA A C 1
ATOM 1551 O O . ALA A 1 217 ? -2.458 -13.928 -22.067 1.00 98.12 217 ALA A O 1
ATOM 1552 N N . VAL A 1 218 ? -2.390 -13.091 -19.978 1.00 98.00 218 VAL A N 1
ATOM 1553 C CA . VAL A 1 218 ? -2.328 -11.677 -20.399 1.00 98.00 218 VAL A CA 1
ATOM 1554 C C . VAL A 1 218 ? -0.977 -11.390 -21.050 1.00 98.00 218 VAL A C 1
ATOM 1556 O O . VAL A 1 218 ? -0.951 -10.934 -22.189 1.00 98.00 218 VAL A O 1
ATOM 1559 N N . ALA A 1 219 ? 0.142 -11.769 -20.422 1.00 98.00 219 ALA A N 1
ATOM 1560 C CA . ALA A 1 219 ? 1.476 -11.601 -21.013 1.00 98.00 219 ALA A CA 1
ATOM 1561 C C . ALA A 1 219 ? 1.620 -12.287 -22.386 1.00 98.00 219 ALA A C 1
ATOM 1563 O O . ALA A 1 219 ? 2.151 -11.693 -23.327 1.00 98.00 219 ALA A O 1
ATOM 1564 N N . LEU A 1 220 ? 1.084 -13.503 -22.543 1.00 98.12 220 LEU A N 1
ATOM 1565 C CA . LEU A 1 220 ? 1.038 -14.199 -23.836 1.00 98.12 220 LEU A CA 1
ATOM 1566 C C . LEU A 1 220 ? 0.191 -13.460 -24.885 1.00 98.12 220 LEU A C 1
ATOM 1568 O O . LEU A 1 220 ? 0.538 -13.471 -26.065 1.00 98.12 220 LEU A O 1
ATOM 1572 N N . LYS A 1 221 ? -0.917 -12.832 -24.485 1.00 97.81 221 LYS A N 1
ATOM 1573 C CA . LYS A 1 221 ? -1.793 -12.067 -25.384 1.00 97.81 221 LYS A CA 1
ATOM 1574 C C . LYS A 1 221 ? -1.169 -10.729 -25.803 1.00 97.81 221 LYS A C 1
ATOM 1576 O O . LYS A 1 221 ? -1.388 -10.307 -26.937 1.00 97.81 221 LYS A O 1
ATOM 1581 N N . SER A 1 222 ? -0.434 -10.079 -24.903 1.00 96.81 222 SER A N 1
ATOM 1582 C CA . SER A 1 222 ? 0.078 -8.717 -25.086 1.00 96.81 222 SER A CA 1
ATOM 1583 C C . SER A 1 222 ? 1.422 -8.648 -25.815 1.00 96.81 222 SER A C 1
ATOM 1585 O O . SER A 1 222 ? 1.671 -7.695 -26.548 1.00 96.81 222 SER A O 1
ATOM 1587 N N . ILE A 1 223 ? 2.287 -9.656 -25.660 1.00 97.25 223 ILE A N 1
ATOM 1588 C CA . ILE A 1 223 ? 3.624 -9.670 -26.274 1.00 97.25 223 ILE A CA 1
ATOM 1589 C C . ILE A 1 223 ? 3.577 -10.359 -27.658 1.00 97.25 223 ILE A C 1
ATOM 1591 O O . ILE A 1 223 ? 2.923 -11.393 -27.813 1.00 97.25 223 ILE A O 1
ATOM 1595 N N . PRO A 1 224 ? 4.291 -9.859 -28.687 1.00 96.06 224 PRO A N 1
ATOM 1596 C CA . PRO A 1 224 ? 4.458 -10.574 -29.954 1.00 96.06 224 PRO A CA 1
ATOM 1597 C C . PRO A 1 224 ? 5.149 -11.937 -29.779 1.00 96.06 224 PRO A C 1
ATOM 1599 O O . PRO A 1 224 ? 6.130 -12.073 -29.048 1.00 96.06 224 PRO A O 1
ATOM 1602 N N . LYS A 1 225 ? 4.682 -12.969 -30.492 1.00 95.56 225 LYS A N 1
ATOM 1603 C CA . LYS A 1 225 ? 5.176 -14.351 -30.322 1.00 95.56 225 LYS A CA 1
ATOM 1604 C C . LYS A 1 225 ? 6.673 -14.529 -30.621 1.00 95.56 225 LYS A C 1
ATOM 1606 O O . LYS A 1 225 ? 7.311 -15.404 -30.042 1.00 95.56 225 LYS A O 1
ATOM 1611 N N . ASP A 1 226 ? 7.233 -13.714 -31.511 1.00 94.00 226 ASP A N 1
ATOM 1612 C CA . ASP A 1 226 ? 8.665 -13.657 -31.831 1.00 94.00 226 ASP A CA 1
ATOM 1613 C C . ASP A 1 226 ? 9.513 -12.976 -30.741 1.00 94.00 226 ASP A C 1
ATOM 1615 O O . ASP A 1 226 ? 10.735 -13.116 -30.739 1.00 94.00 226 ASP A O 1
ATOM 1619 N N . LYS A 1 227 ? 8.874 -12.275 -29.796 1.00 95.56 227 LYS A N 1
ATOM 1620 C CA . LYS A 1 227 ? 9.523 -11.585 -28.676 1.00 95.56 227 LYS A CA 1
ATOM 1621 C C . LYS A 1 227 ? 9.523 -12.394 -27.379 1.00 95.56 227 LYS A C 1
ATOM 1623 O O . LYS A 1 227 ? 10.465 -12.223 -26.614 1.00 95.56 227 LYS A O 1
ATOM 1628 N N . TYR A 1 228 ? 8.570 -13.317 -27.171 1.00 96.62 228 TYR A N 1
ATOM 1629 C CA . TYR A 1 228 ? 8.428 -14.120 -25.937 1.00 96.62 228 TYR A CA 1
ATOM 1630 C C . TYR A 1 228 ? 9.753 -14.648 -25.368 1.00 96.62 228 TYR A C 1
ATOM 1632 O O . TYR A 1 228 ? 10.025 -14.511 -24.178 1.00 96.62 228 TYR A O 1
ATOM 1640 N N . SER A 1 229 ? 10.596 -15.241 -26.218 1.00 96.00 229 SER A N 1
ATOM 1641 C CA . SER A 1 229 ? 11.867 -15.837 -25.802 1.00 96.00 229 SER A CA 1
ATOM 1642 C C . SER A 1 229 ? 12.859 -14.833 -25.218 1.00 96.00 229 SER A C 1
ATOM 1644 O O . SER A 1 229 ? 13.793 -15.264 -24.557 1.00 96.00 229 SER A O 1
ATOM 1646 N N . CYS A 1 230 ? 12.674 -13.534 -25.453 1.00 95.31 230 CYS A N 1
ATOM 1647 C CA . CYS A 1 230 ? 13.504 -12.430 -24.975 1.00 95.31 230 CYS A CA 1
ATOM 1648 C C . CYS A 1 230 ? 12.706 -11.421 -24.120 1.00 95.31 230 CYS A C 1
ATOM 1650 O O . CYS A 1 230 ? 13.069 -10.250 -24.071 1.00 95.31 230 CYS A O 1
ATOM 1652 N N . SER A 1 231 ? 11.607 -11.842 -23.487 1.00 97.06 231 SER A N 1
ATOM 1653 C CA . SER A 1 231 ? 10.811 -10.996 -22.586 1.00 97.06 231 SER A CA 1
ATOM 1654 C C . SER A 1 231 ? 10.898 -11.546 -21.159 1.00 97.06 231 SER A C 1
ATOM 1656 O O . SER A 1 231 ? 10.205 -12.524 -20.870 1.00 97.06 231 SER A O 1
ATOM 1658 N N . PRO A 1 232 ? 11.778 -11.015 -20.287 1.00 97.56 232 PRO A N 1
ATOM 1659 C CA . PRO A 1 232 ? 11.984 -11.551 -18.946 1.00 97.56 232 PRO A CA 1
ATOM 1660 C C . PRO A 1 232 ? 10.705 -11.553 -18.115 1.00 97.56 232 PRO A C 1
ATOM 1662 O O . PRO A 1 232 ? 9.943 -10.585 -18.130 1.00 97.56 232 PRO A O 1
ATOM 1665 N N . VAL A 1 233 ? 10.520 -12.626 -17.345 1.00 98.25 233 VAL A N 1
ATOM 1666 C CA . VAL A 1 233 ? 9.520 -12.703 -16.279 1.00 98.25 233 VAL A CA 1
ATOM 1667 C C . VAL A 1 233 ? 10.190 -12.772 -14.911 1.00 98.25 233 VAL A C 1
ATOM 1669 O O . VAL A 1 233 ? 11.115 -13.562 -14.688 1.00 98.25 233 VAL A O 1
ATOM 1672 N N . ALA A 1 234 ? 9.693 -11.950 -13.991 1.00 97.81 234 ALA A N 1
ATOM 1673 C CA . ALA A 1 234 ? 10.029 -11.992 -12.578 1.00 97.81 234 ALA A CA 1
ATOM 1674 C C . ALA A 1 234 ? 8.757 -12.062 -11.719 1.00 97.81 234 ALA A C 1
ATOM 1676 O O . ALA A 1 234 ? 7.719 -11.498 -12.066 1.00 97.81 234 ALA A O 1
ATOM 1677 N N . VAL A 1 235 ? 8.848 -12.750 -10.580 1.00 97.38 235 VAL A N 1
ATOM 1678 C CA . VAL A 1 235 ? 7.807 -12.806 -9.549 1.00 97.38 235 VAL A CA 1
ATOM 1679 C C . VAL A 1 235 ? 8.402 -12.336 -8.237 1.00 97.38 235 VAL A C 1
ATOM 1681 O O . VAL A 1 235 ? 9.398 -12.887 -7.759 1.00 97.38 235 VAL A O 1
ATOM 1684 N N . LYS A 1 236 ? 7.762 -11.349 -7.623 1.00 95.25 236 LYS A N 1
ATOM 1685 C CA . LYS A 1 236 ? 8.166 -10.818 -6.328 1.00 95.25 236 LYS A CA 1
ATOM 1686 C C . LYS A 1 236 ? 6.978 -10.884 -5.382 1.00 95.25 236 LYS A C 1
ATOM 1688 O O . LYS A 1 236 ? 5.945 -10.262 -5.605 1.00 95.25 236 LYS A O 1
ATOM 1693 N N . ALA A 1 237 ? 7.119 -11.685 -4.334 1.00 91.44 237 ALA A N 1
ATOM 1694 C CA . ALA A 1 237 ? 6.144 -11.759 -3.258 1.00 91.44 237 ALA A CA 1
ATOM 1695 C C . ALA A 1 237 ? 6.455 -10.726 -2.171 1.00 91.44 237 ALA A C 1
ATOM 1697 O O . ALA A 1 237 ? 7.619 -10.492 -1.842 1.00 91.44 237 ALA A O 1
ATOM 1698 N N . THR A 1 238 ? 5.413 -10.136 -1.590 1.00 83.12 238 THR A N 1
ATOM 1699 C CA . THR A 1 238 ? 5.543 -9.104 -0.549 1.00 83.12 238 THR A CA 1
ATOM 1700 C C . THR A 1 238 ? 5.316 -9.691 0.853 1.00 83.12 238 THR A C 1
ATOM 1702 O O . THR A 1 238 ? 5.408 -10.906 1.073 1.00 83.12 238 THR A O 1
ATOM 1705 N N . ALA A 1 239 ? 5.026 -8.840 1.845 1.00 75.88 239 ALA A N 1
ATOM 1706 C CA . ALA A 1 239 ? 4.880 -9.225 3.250 1.00 75.88 239 ALA A CA 1
ATOM 1707 C C . ALA A 1 239 ? 3.911 -10.400 3.508 1.00 75.88 239 ALA A C 1
ATOM 1709 O O . ALA A 1 239 ? 4.147 -11.176 4.431 1.00 75.88 239 ALA A O 1
ATOM 1710 N N . GLY A 1 240 ? 2.866 -10.582 2.690 1.00 76.38 240 GLY A N 1
ATOM 1711 C CA . GLY A 1 240 ? 1.899 -11.675 2.858 1.00 76.38 240 GLY A CA 1
ATOM 1712 C C . GLY A 1 240 ? 2.522 -13.070 2.825 1.00 76.38 240 GLY A C 1
ATOM 1713 O O . GLY A 1 240 ? 2.200 -13.908 3.665 1.00 76.38 240 GLY A O 1
ATOM 1714 N N . LEU A 1 241 ? 3.453 -13.314 1.897 1.00 84.38 241 LEU A N 1
ATOM 1715 C CA . LEU A 1 241 ? 4.084 -14.628 1.771 1.00 84.38 241 LEU A CA 1
ATOM 1716 C C . LEU A 1 241 ? 5.133 -14.871 2.867 1.00 84.38 241 LEU A C 1
ATOM 1718 O O . LEU A 1 241 ? 5.321 -16.018 3.266 1.00 84.38 241 LEU A O 1
ATOM 1722 N N . ARG A 1 242 ? 5.765 -13.815 3.407 1.00 79.88 242 ARG A N 1
ATOM 1723 C CA . ARG A 1 242 ? 6.682 -13.914 4.565 1.00 79.88 242 ARG A CA 1
ATOM 1724 C C . ARG A 1 242 ? 5.981 -14.490 5.797 1.00 79.88 242 ARG A C 1
ATOM 1726 O O . ARG A 1 242 ? 6.547 -15.327 6.491 1.00 79.88 242 ARG A O 1
ATOM 1733 N N . LEU A 1 243 ? 4.738 -14.068 6.043 1.00 79.19 243 LEU A N 1
ATOM 1734 C CA . LEU A 1 243 ? 3.961 -14.450 7.229 1.00 79.19 243 LEU A CA 1
ATOM 1735 C C . LEU A 1 243 ? 3.595 -15.946 7.283 1.00 79.19 243 LEU A C 1
ATOM 1737 O O . LEU A 1 243 ? 3.220 -16.432 8.346 1.00 79.19 243 LEU A O 1
ATOM 1741 N N . LEU A 1 244 ? 3.739 -16.699 6.183 1.00 81.56 244 LEU A N 1
ATOM 1742 C CA . LEU A 1 244 ? 3.578 -18.161 6.200 1.00 81.56 244 LEU A CA 1
ATOM 1743 C C . LEU A 1 244 ? 4.766 -18.913 6.830 1.00 81.56 244 LEU A C 1
ATOM 1745 O O . LEU A 1 244 ? 4.623 -20.091 7.166 1.00 81.56 244 LEU A O 1
ATOM 1749 N N . GLY A 1 245 ? 5.917 -18.252 6.983 1.00 86.00 245 GLY A N 1
ATOM 1750 C CA . GLY A 1 245 ? 7.164 -18.845 7.460 1.00 86.00 245 GLY A CA 1
ATOM 1751 C C . GLY A 1 245 ? 7.949 -19.592 6.374 1.00 86.00 245 GLY A C 1
ATOM 1752 O O . GLY A 1 245 ? 7.382 -20.266 5.509 1.00 86.00 245 GLY A O 1
ATOM 1753 N N . ASP A 1 246 ? 9.279 -19.504 6.474 1.00 89.12 246 ASP A N 1
ATOM 1754 C CA . ASP A 1 246 ? 10.273 -19.848 5.445 1.00 89.12 246 ASP A CA 1
ATOM 1755 C C . ASP A 1 246 ? 9.973 -21.124 4.645 1.00 89.12 246 ASP A C 1
ATOM 1757 O O . ASP A 1 246 ? 10.066 -21.128 3.419 1.00 89.12 246 ASP A O 1
ATOM 1761 N N . ALA A 1 247 ? 9.595 -22.213 5.323 1.00 92.81 247 ALA A N 1
ATOM 1762 C CA . ALA A 1 247 ? 9.366 -23.509 4.689 1.00 92.81 247 ALA A CA 1
ATOM 1763 C C . ALA A 1 247 ? 8.190 -23.500 3.694 1.00 92.81 247 ALA A C 1
ATOM 1765 O O . ALA A 1 247 ? 8.296 -24.089 2.618 1.00 92.81 247 ALA A O 1
ATOM 1766 N N . LYS A 1 248 ? 7.082 -22.823 4.031 1.00 93.44 248 LYS A N 1
ATOM 1767 C CA . LYS A 1 248 ? 5.903 -22.711 3.156 1.00 93.44 248 LYS A CA 1
ATOM 1768 C C . LYS A 1 248 ? 6.166 -21.739 2.014 1.00 93.44 248 LYS A C 1
ATOM 1770 O O . LYS A 1 248 ? 5.900 -22.058 0.857 1.00 93.44 248 LYS A O 1
ATOM 1775 N N . SER A 1 249 ? 6.745 -20.583 2.333 1.00 93.50 249 SER A N 1
ATOM 1776 C CA . SER A 1 249 ? 7.079 -19.546 1.356 1.00 93.50 249 SER A CA 1
ATOM 1777 C C . SER A 1 249 ? 8.059 -20.069 0.300 1.00 93.50 249 SER A C 1
ATOM 1779 O O . SER A 1 249 ? 7.842 -19.870 -0.893 1.00 93.50 249 SER A O 1
ATOM 1781 N N . ALA A 1 250 ? 9.092 -20.810 0.717 1.00 94.50 250 ALA A N 1
ATOM 1782 C CA . ALA A 1 250 ? 10.060 -21.424 -0.190 1.00 94.50 250 ALA A CA 1
ATOM 1783 C C . ALA A 1 250 ? 9.450 -22.539 -1.057 1.00 94.50 250 ALA A C 1
ATOM 1785 O O . ALA A 1 250 ? 9.830 -22.665 -2.220 1.00 94.50 250 ALA A O 1
ATOM 1786 N N . ALA A 1 251 ? 8.506 -23.330 -0.531 1.00 96.19 251 ALA A N 1
ATOM 1787 C CA . ALA A 1 251 ? 7.807 -24.351 -1.315 1.00 96.19 251 ALA A CA 1
ATOM 1788 C C . ALA A 1 251 ? 6.969 -23.726 -2.445 1.00 96.19 251 ALA A C 1
ATOM 1790 O O . ALA A 1 251 ? 7.102 -24.134 -3.598 1.00 96.19 251 ALA A O 1
ATOM 1791 N N . ILE A 1 252 ? 6.194 -22.680 -2.132 1.00 96.94 252 ILE A N 1
ATOM 1792 C CA . ILE A 1 252 ? 5.395 -21.928 -3.112 1.00 96.94 252 ILE A CA 1
ATOM 1793 C C . ILE A 1 252 ? 6.293 -21.281 -4.176 1.00 96.94 252 ILE A C 1
ATOM 1795 O O . ILE A 1 252 ? 6.073 -21.488 -5.365 1.00 96.94 252 ILE A O 1
ATOM 1799 N N . LEU A 1 253 ? 7.341 -20.550 -3.777 1.00 97.06 253 LEU A N 1
ATOM 1800 C CA . LEU A 1 253 ? 8.238 -19.877 -4.731 1.00 97.06 253 LEU A CA 1
ATOM 1801 C C . LEU A 1 253 ? 9.004 -20.858 -5.626 1.00 97.06 253 LEU A C 1
ATOM 1803 O O . LEU A 1 253 ? 9.226 -20.571 -6.801 1.00 97.06 253 LEU A O 1
ATOM 1807 N N . LYS A 1 254 ? 9.385 -22.028 -5.100 1.00 97.19 254 LYS A N 1
ATOM 1808 C CA . LYS A 1 254 ? 10.017 -23.082 -5.897 1.00 97.19 254 LYS A CA 1
ATOM 1809 C C . LYS A 1 254 ? 9.072 -23.609 -6.980 1.00 97.19 254 LYS A C 1
ATOM 1811 O O . LYS A 1 254 ? 9.514 -23.797 -8.110 1.00 97.19 254 LYS A O 1
ATOM 1816 N N . GLU A 1 255 ? 7.806 -23.839 -6.641 1.00 98.06 255 GLU A N 1
ATOM 1817 C CA . GLU A 1 255 ? 6.822 -24.361 -7.593 1.00 98.06 255 GLU A CA 1
ATOM 1818 C C . GLU A 1 255 ? 6.449 -23.312 -8.649 1.00 98.06 255 GLU A C 1
ATOM 1820 O O . GLU A 1 255 ? 6.456 -23.616 -9.839 1.00 98.06 255 GLU A O 1
ATOM 1825 N N . VAL A 1 256 ? 6.277 -22.047 -8.244 1.00 98.19 256 VAL A N 1
ATOM 1826 C CA . VAL A 1 256 ? 6.121 -20.906 -9.166 1.00 98.19 256 VAL A CA 1
ATOM 1827 C C . VAL A 1 256 ? 7.309 -20.800 -10.131 1.00 98.19 256 VAL A C 1
ATOM 1829 O O . VAL A 1 256 ? 7.105 -20.629 -11.332 1.00 98.19 256 VAL A O 1
ATOM 1832 N N . ARG A 1 257 ? 8.553 -20.941 -9.643 1.00 98.31 257 ARG A N 1
ATOM 1833 C CA . ARG A 1 257 ? 9.745 -20.930 -10.507 1.00 98.31 257 ARG A CA 1
ATOM 1834 C C . ARG A 1 257 ? 9.732 -22.095 -11.500 1.00 98.31 257 ARG A C 1
ATOM 1836 O O . ARG A 1 257 ? 9.943 -21.845 -12.683 1.00 98.31 257 ARG A O 1
ATOM 1843 N N . ARG A 1 258 ? 9.449 -23.329 -11.054 1.00 98.00 258 ARG A N 1
ATOM 1844 C CA . ARG A 1 258 ? 9.352 -24.506 -11.942 1.00 98.00 258 ARG A CA 1
ATOM 1845 C C . ARG A 1 258 ? 8.331 -24.262 -13.057 1.00 98.00 258 ARG A C 1
ATOM 1847 O O . ARG A 1 258 ? 8.666 -24.412 -14.226 1.00 98.00 258 ARG A O 1
ATOM 1854 N N . HIS A 1 259 ? 7.129 -23.829 -12.686 1.00 97.88 259 HIS A N 1
ATOM 1855 C CA . HIS A 1 259 ? 6.015 -23.559 -13.598 1.00 97.88 259 HIS A CA 1
ATOM 1856 C C . HIS A 1 259 ? 6.383 -22.532 -14.683 1.00 97.88 259 HIS A C 1
ATOM 1858 O O . HIS A 1 259 ? 6.185 -22.763 -15.872 1.00 97.88 259 HIS A O 1
ATOM 1864 N N . LEU A 1 260 ? 7.025 -21.421 -14.309 1.00 97.69 260 LEU A N 1
ATOM 1865 C CA . LEU A 1 260 ? 7.492 -20.412 -15.272 1.00 97.69 260 LEU A CA 1
ATOM 1866 C C . LEU A 1 260 ? 8.648 -20.896 -16.164 1.00 97.69 260 LEU A C 1
ATOM 1868 O O . LEU A 1 260 ? 8.758 -20.500 -17.330 1.00 97.69 260 LEU A O 1
ATOM 1872 N N . GLU A 1 261 ? 9.544 -21.722 -15.623 1.00 96.44 261 GLU A N 1
ATOM 1873 C CA . GLU A 1 261 ? 10.692 -22.250 -16.360 1.00 96.44 261 GLU A CA 1
ATOM 1874 C C . GLU A 1 261 ? 10.268 -23.308 -17.390 1.00 96.44 261 GLU A C 1
ATOM 1876 O O . GLU A 1 261 ? 10.726 -23.226 -18.536 1.00 96.44 261 GLU A O 1
ATOM 1881 N N . GLU A 1 262 ? 9.380 -24.233 -17.006 1.00 96.62 262 GLU A N 1
ATOM 1882 C CA . GLU A 1 262 ? 8.961 -25.407 -17.787 1.00 96.62 262 GLU A CA 1
ATOM 1883 C C . GLU A 1 262 ? 7.752 -25.145 -18.703 1.00 96.62 262 GLU A C 1
ATOM 1885 O O . GLU A 1 262 ? 7.784 -25.550 -19.868 1.00 96.62 262 GLU A O 1
ATOM 1890 N N . ASP A 1 263 ? 6.720 -24.446 -18.219 1.00 97.00 263 ASP A N 1
ATOM 1891 C CA . ASP A 1 263 ? 5.407 -24.385 -18.879 1.00 97.00 263 ASP A CA 1
ATOM 1892 C C . ASP A 1 263 ? 5.185 -23.094 -19.709 1.00 97.00 263 ASP A C 1
ATOM 1894 O O . ASP A 1 263 ? 4.300 -23.047 -20.569 1.00 97.00 263 ASP A O 1
ATOM 1898 N N . PHE A 1 264 ? 6.034 -22.065 -19.544 1.00 97.00 264 PHE A N 1
ATOM 1899 C CA . PHE A 1 264 ? 5.926 -20.770 -20.245 1.00 97.00 264 PHE A CA 1
ATOM 1900 C C . PHE A 1 264 ? 7.137 -20.421 -21.143 1.00 97.00 264 PHE A C 1
ATOM 1902 O O . PHE A 1 264 ? 8.277 -20.806 -20.867 1.00 97.00 264 PHE A O 1
ATOM 1909 N N . PRO A 1 265 ? 6.942 -19.650 -22.237 1.00 97.00 265 PRO A N 1
ATOM 1910 C CA . PRO A 1 265 ? 8.003 -19.345 -23.206 1.00 97.00 265 PRO A CA 1
ATOM 1911 C C . PRO A 1 265 ? 8.951 -18.214 -22.769 1.00 97.00 265 PRO A C 1
ATOM 1913 O O . PRO A 1 265 ? 9.958 -17.980 -23.437 1.00 97.00 265 PRO A O 1
ATOM 1916 N N . PHE A 1 266 ? 8.640 -17.523 -21.671 1.00 97.62 266 PHE A N 1
ATOM 1917 C CA . PHE A 1 266 ? 9.392 -16.375 -21.163 1.00 97.62 266 PHE A CA 1
ATOM 1918 C C . PHE A 1 266 ? 10.653 -16.815 -20.400 1.00 97.62 266 PHE A C 1
ATOM 1920 O O . PHE A 1 266 ? 10.588 -17.783 -19.633 1.00 97.62 266 PHE A O 1
ATOM 1927 N N . PRO A 1 267 ? 11.820 -16.172 -20.594 1.00 97.06 267 PRO A N 1
ATOM 1928 C CA . PRO A 1 267 ? 12.985 -16.404 -19.747 1.00 97.06 267 PRO A CA 1
ATOM 1929 C C . PRO A 1 267 ? 12.712 -15.906 -18.323 1.00 97.06 267 PRO A C 1
ATOM 1931 O O . PRO A 1 267 ? 12.364 -14.748 -18.116 1.00 97.06 267 PRO A O 1
ATOM 1934 N N . VAL A 1 268 ? 12.878 -16.782 -17.334 1.00 97.38 268 VAL A N 1
ATOM 1935 C CA . VAL A 1 268 ? 12.782 -16.404 -15.918 1.00 97.38 268 VAL A CA 1
ATOM 1936 C C . VAL A 1 268 ? 14.094 -15.755 -15.501 1.00 97.38 268 VAL A C 1
ATOM 1938 O O . VAL A 1 268 ? 15.163 -16.263 -15.846 1.00 97.38 268 VAL A O 1
ATOM 1941 N N . VAL A 1 269 ? 14.022 -14.652 -14.757 1.00 96.00 269 VAL A N 1
ATOM 1942 C CA . VAL A 1 269 ? 15.220 -13.985 -14.230 1.00 96.00 269 VAL A CA 1
ATOM 1943 C C . VAL A 1 269 ? 15.996 -14.946 -13.305 1.00 96.00 269 VAL A C 1
ATOM 1945 O O . VAL A 1 269 ? 15.420 -15.689 -12.493 1.00 96.00 269 VAL A O 1
ATOM 1948 N N . GLU A 1 270 ? 17.319 -15.003 -13.485 1.00 93.06 270 GLU A N 1
ATOM 1949 C CA . GLU A 1 270 ? 18.230 -15.840 -12.698 1.00 93.06 270 GLU A CA 1
ATOM 1950 C C . GLU A 1 270 ? 18.202 -15.394 -11.212 1.00 93.06 270 GLU A C 1
ATOM 1952 O O . GLU A 1 270 ? 17.668 -14.344 -10.864 1.00 93.06 270 GLU A O 1
ATOM 1957 N N . GLY A 1 271 ? 18.705 -16.221 -10.290 1.00 91.06 271 GLY A N 1
ATOM 1958 C CA . GLY A 1 271 ? 18.806 -15.846 -8.870 1.00 91.06 271 GLY A CA 1
ATOM 1959 C C . GLY A 1 271 ? 17.469 -15.474 -8.204 1.00 91.06 271 GLY A C 1
ATOM 1960 O O . GLY A 1 271 ? 16.614 -16.335 -7.975 1.00 91.06 271 GLY A O 1
ATOM 1961 N N . ASP A 1 272 ? 17.305 -14.196 -7.864 1.00 89.81 272 ASP A N 1
ATOM 1962 C CA . ASP A 1 272 ? 16.155 -13.632 -7.151 1.00 89.81 272 ASP A CA 1
ATOM 1963 C C . ASP A 1 272 ? 14.934 -13.354 -8.051 1.00 89.81 272 ASP A C 1
ATOM 1965 O O . ASP A 1 272 ? 13.919 -12.863 -7.561 1.00 89.81 272 ASP A O 1
ATOM 1969 N N . GLY A 1 273 ? 14.979 -13.707 -9.340 1.00 92.75 273 GLY A N 1
ATOM 1970 C CA . GLY A 1 273 ? 13.860 -13.538 -10.276 1.00 92.75 273 GLY A CA 1
ATOM 1971 C C . GLY A 1 273 ? 12.521 -14.161 -9.856 1.00 92.75 273 GLY A C 1
ATOM 1972 O O . GLY A 1 273 ? 11.478 -13.738 -10.338 1.00 92.75 273 GLY A O 1
ATOM 1973 N N . VAL A 1 274 ? 12.526 -15.128 -8.936 1.00 96.94 274 VAL A N 1
ATOM 1974 C CA . VAL A 1 274 ? 11.331 -15.598 -8.216 1.00 96.94 274 VAL A CA 1
ATOM 1975 C C . VAL A 1 274 ? 11.675 -15.603 -6.731 1.00 96.94 274 VAL A C 1
ATOM 1977 O O . VAL A 1 274 ? 12.332 -16.527 -6.246 1.00 96.94 274 VAL A O 1
ATOM 1980 N N . SER A 1 275 ? 11.299 -14.542 -6.016 1.00 94.94 275 SER A N 1
ATOM 1981 C CA . SER A 1 275 ? 11.689 -14.331 -4.616 1.00 94.94 275 SER A CA 1
ATOM 1982 C C . SER A 1 275 ? 10.605 -13.635 -3.796 1.00 94.94 275 SER A C 1
ATOM 1984 O O . SER A 1 275 ? 9.600 -13.152 -4.314 1.00 94.94 275 SER A O 1
ATOM 1986 N N . ILE A 1 276 ? 10.840 -13.538 -2.489 1.00 91.50 276 ILE A N 1
ATOM 1987 C CA . ILE A 1 276 ? 10.255 -12.459 -1.691 1.00 91.50 276 ILE A CA 1
ATOM 1988 C C . ILE A 1 276 ? 11.116 -11.207 -1.940 1.00 91.50 276 ILE A C 1
ATOM 1990 O O . ILE A 1 276 ? 12.344 -11.316 -1.954 1.00 91.50 276 ILE A O 1
ATOM 1994 N N . MET A 1 277 ? 10.503 -10.051 -2.188 1.00 87.88 277 MET A N 1
ATOM 1995 C CA . MET A 1 277 ? 11.198 -8.754 -2.263 1.00 87.88 277 MET A CA 1
ATOM 1996 C C . MET A 1 277 ? 11.527 -8.259 -0.848 1.00 87.88 277 MET A C 1
ATOM 1998 O O . MET A 1 277 ? 10.768 -8.568 0.068 1.00 87.88 277 MET A O 1
ATOM 2002 N N . ASP A 1 278 ? 12.621 -7.522 -0.620 1.00 84.56 278 ASP A N 1
ATOM 2003 C CA . ASP A 1 278 ? 12.852 -6.851 0.671 1.00 84.56 278 ASP A CA 1
ATOM 2004 C C . ASP A 1 278 ? 11.947 -5.608 0.802 1.00 84.56 278 ASP A C 1
ATOM 2006 O O . ASP A 1 278 ? 11.636 -4.955 -0.186 1.00 84.56 278 ASP A O 1
ATOM 2010 N N . GLY A 1 279 ? 11.501 -5.267 2.013 1.00 77.75 279 GLY A N 1
ATOM 2011 C CA . GLY A 1 279 ? 10.678 -4.077 2.242 1.00 77.75 279 GLY A CA 1
ATOM 2012 C C . GLY A 1 279 ? 11.431 -2.783 1.920 1.00 77.75 279 GLY A C 1
ATOM 2013 O O . GLY A 1 279 ? 10.802 -1.793 1.547 1.00 77.75 279 GLY A O 1
ATOM 2014 N N . SER A 1 280 ? 12.767 -2.805 2.008 1.00 82.75 280 SER A N 1
ATOM 2015 C CA . SER A 1 280 ? 13.615 -1.708 1.534 1.00 82.75 280 SER A CA 1
ATOM 2016 C C . SER A 1 280 ? 13.524 -1.506 0.027 1.00 82.75 280 SER A C 1
ATOM 2018 O O . SER A 1 280 ? 13.370 -0.381 -0.447 1.00 82.75 280 SER A O 1
ATOM 2020 N N . ASP A 1 281 ? 13.585 -2.606 -0.720 1.00 89.06 281 ASP A N 1
ATOM 2021 C CA . ASP A 1 281 ? 13.549 -2.590 -2.177 1.00 89.06 281 ASP A CA 1
ATOM 2022 C C . ASP A 1 281 ? 12.142 -2.227 -2.669 1.00 89.06 281 ASP A C 1
ATOM 2024 O O . ASP A 1 281 ? 12.003 -1.411 -3.573 1.00 89.06 281 ASP A O 1
ATOM 2028 N N . GLU A 1 282 ? 11.098 -2.747 -2.013 1.00 89.25 282 GLU A N 1
ATOM 2029 C CA . GLU A 1 282 ? 9.684 -2.420 -2.256 1.00 89.25 282 GLU A CA 1
ATOM 2030 C C . GLU A 1 282 ? 9.445 -0.903 -2.201 1.00 89.25 282 GLU A C 1
ATOM 2032 O O . GLU A 1 282 ? 8.952 -0.311 -3.164 1.00 89.25 282 GLU A O 1
ATOM 2037 N N . GLY A 1 283 ? 9.888 -0.245 -1.124 1.00 92.94 283 GLY A N 1
ATOM 2038 C CA . GLY A 1 283 ? 9.779 1.208 -0.993 1.00 92.94 283 GLY A CA 1
ATOM 2039 C C . GLY A 1 283 ? 10.582 1.970 -2.053 1.00 92.94 283 GLY A C 1
ATOM 2040 O O . GLY A 1 283 ? 10.068 2.911 -2.663 1.00 92.94 283 GLY A O 1
ATOM 2041 N N . VAL A 1 284 ? 11.845 1.590 -2.286 1.00 95.38 284 VAL A N 1
ATOM 2042 C CA . VAL A 1 284 ? 12.722 2.306 -3.232 1.00 95.38 284 VAL A CA 1
ATOM 2043 C C . VAL A 1 284 ? 12.239 2.148 -4.672 1.00 95.38 284 VAL A C 1
ATOM 2045 O O . VAL A 1 284 ? 12.197 3.133 -5.408 1.00 95.38 284 VAL A O 1
ATOM 2048 N N . PHE A 1 285 ? 11.817 0.954 -5.083 1.00 95.56 285 PHE A N 1
ATOM 2049 C CA . PHE A 1 285 ? 11.259 0.744 -6.414 1.00 95.56 285 PHE A CA 1
ATOM 2050 C C . PHE A 1 285 ? 9.942 1.505 -6.605 1.00 95.56 285 PHE A C 1
ATOM 2052 O O . PHE A 1 285 ? 9.739 2.076 -7.675 1.00 95.56 285 PHE A O 1
ATOM 2059 N N . ALA A 1 286 ? 9.089 1.616 -5.581 1.00 95.81 286 ALA A N 1
ATOM 2060 C CA . ALA A 1 286 ? 7.885 2.445 -5.665 1.00 95.81 286 ALA A CA 1
ATOM 2061 C C . ALA A 1 286 ? 8.211 3.950 -5.771 1.00 95.81 286 ALA A C 1
ATOM 2063 O O . ALA A 1 286 ? 7.570 4.678 -6.534 1.00 95.81 286 ALA A O 1
ATOM 2064 N N . TRP A 1 287 ? 9.264 4.414 -5.087 1.00 97.50 287 TRP A N 1
ATOM 2065 C CA . TRP A 1 287 ? 9.800 5.769 -5.254 1.00 97.50 287 TRP A CA 1
ATOM 2066 C C . TRP A 1 287 ? 10.355 6.017 -6.663 1.00 97.50 287 TRP A C 1
ATOM 2068 O O . TRP A 1 287 ? 10.112 7.092 -7.222 1.00 97.50 287 TRP A O 1
ATOM 2078 N N . ILE A 1 288 ? 11.045 5.029 -7.254 1.00 96.31 288 ILE A N 1
ATOM 2079 C CA . ILE A 1 288 ? 11.523 5.087 -8.644 1.00 96.31 288 ILE A CA 1
ATOM 2080 C C . ILE A 1 288 ? 10.326 5.185 -9.592 1.00 96.31 288 ILE A C 1
ATOM 2082 O O . ILE A 1 288 ? 10.301 6.112 -10.394 1.00 96.31 288 ILE A O 1
ATOM 2086 N N . THR A 1 289 ? 9.315 4.312 -9.471 1.00 96.69 289 THR A N 1
ATOM 2087 C CA . THR A 1 289 ? 8.085 4.363 -10.286 1.00 96.69 289 THR A CA 1
ATOM 2088 C C . THR A 1 289 ? 7.446 5.747 -10.256 1.00 96.69 289 THR A C 1
ATOM 2090 O O . THR A 1 289 ? 7.273 6.364 -11.306 1.00 96.69 289 THR A O 1
ATOM 2093 N N . ALA A 1 290 ? 7.137 6.262 -9.061 1.00 96.94 290 ALA A N 1
ATOM 2094 C CA . ALA A 1 290 ? 6.456 7.543 -8.910 1.00 96.94 290 ALA A CA 1
ATOM 2095 C C . ALA A 1 290 ? 7.267 8.686 -9.538 1.00 96.94 290 ALA A C 1
ATOM 2097 O O . ALA A 1 290 ? 6.747 9.465 -10.332 1.00 96.94 290 ALA A O 1
ATOM 2098 N N . ASN A 1 291 ? 8.563 8.775 -9.233 1.00 96.50 291 ASN A N 1
ATOM 2099 C CA . ASN A 1 291 ? 9.395 9.867 -9.732 1.00 96.50 291 ASN A CA 1
ATOM 2100 C C . ASN A 1 291 ? 9.766 9.742 -11.213 1.00 96.50 291 ASN A C 1
ATOM 2102 O O . ASN A 1 291 ? 10.044 10.762 -11.845 1.00 96.50 291 ASN A O 1
ATOM 2106 N N . TYR A 1 292 ? 9.779 8.526 -11.761 1.00 95.25 292 TYR A N 1
ATOM 2107 C CA . TYR A 1 292 ? 9.958 8.269 -13.186 1.00 95.25 292 TYR A CA 1
ATOM 2108 C C . TYR A 1 292 ? 8.728 8.733 -13.972 1.00 95.25 292 TYR A C 1
ATOM 2110 O O . TYR A 1 292 ? 8.874 9.544 -14.883 1.00 95.25 292 TYR A O 1
ATOM 2118 N N . LEU A 1 293 ? 7.524 8.316 -13.557 1.00 95.31 293 LEU A N 1
ATOM 2119 C CA . LEU A 1 293 ? 6.256 8.716 -14.186 1.00 95.31 293 LEU A CA 1
ATOM 2120 C C . LEU A 1 293 ? 5.964 10.221 -14.031 1.00 95.31 293 LEU A C 1
ATOM 2122 O O . LEU A 1 293 ? 5.313 10.816 -14.878 1.00 95.31 293 LEU A O 1
ATOM 2126 N N . LEU A 1 294 ? 6.480 10.867 -12.978 1.00 94.38 294 LEU A N 1
ATOM 2127 C CA . LEU A 1 294 ? 6.415 12.326 -12.806 1.00 94.38 294 LEU A CA 1
ATOM 2128 C C . LEU A 1 294 ? 7.512 13.097 -13.571 1.00 94.38 294 LEU A C 1
ATOM 2130 O O . LEU A 1 294 ? 7.503 14.328 -13.574 1.00 94.38 294 LEU A O 1
ATOM 2134 N N . GLY A 1 295 ? 8.494 12.416 -14.175 1.00 92.94 295 GLY A N 1
ATOM 2135 C CA . GLY A 1 295 ? 9.634 13.048 -14.854 1.00 92.94 295 GLY A CA 1
ATOM 2136 C C . GLY A 1 295 ? 10.649 13.751 -13.930 1.00 92.94 295 GLY A C 1
ATOM 2137 O O . GLY A 1 295 ? 11.502 14.506 -14.408 1.00 92.94 295 GLY A O 1
ATOM 2138 N N . ASN A 1 296 ? 10.588 13.510 -12.615 1.00 93.94 296 ASN A N 1
ATOM 2139 C CA . ASN A 1 296 ? 11.501 14.089 -11.616 1.00 93.94 296 ASN A CA 1
ATOM 2140 C C . ASN A 1 296 ? 12.912 13.465 -11.680 1.00 93.94 296 ASN A C 1
ATOM 2142 O O . ASN A 1 296 ? 13.923 14.122 -11.390 1.00 93.94 296 ASN A O 1
ATOM 2146 N N . ILE A 1 297 ? 12.988 12.192 -12.083 1.00 92.81 297 ILE A N 1
ATOM 2147 C CA . ILE A 1 297 ? 14.232 11.449 -12.335 1.00 92.81 297 ILE A CA 1
ATOM 2148 C C . ILE A 1 297 ? 14.352 11.065 -13.815 1.00 92.81 297 ILE A C 1
ATOM 2150 O O . ILE A 1 297 ? 13.425 11.238 -14.597 1.00 92.81 297 ILE A O 1
ATOM 2154 N N . GLY A 1 298 ? 15.534 10.605 -14.231 1.00 86.38 298 GLY A N 1
ATOM 2155 C CA . GLY A 1 298 ? 15.811 10.271 -15.633 1.00 86.38 298 GLY A CA 1
ATOM 2156 C C . GLY A 1 298 ? 16.206 11.455 -16.523 1.00 86.38 298 GLY A C 1
ATOM 2157 O O . GLY A 1 298 ? 16.692 11.242 -17.628 1.00 86.38 298 GLY A O 1
ATOM 2158 N N . SER A 1 299 ? 16.086 12.698 -16.042 1.00 81.81 299 SER A N 1
ATOM 2159 C CA . SER A 1 299 ? 16.654 13.875 -16.713 1.00 81.81 299 SER A CA 1
ATOM 2160 C C . SER A 1 299 ? 17.914 14.393 -16.011 1.00 81.81 299 SER A C 1
ATOM 2162 O O . SER A 1 299 ? 18.064 14.293 -14.791 1.00 81.81 299 SER A O 1
ATOM 2164 N N . SER A 1 300 ? 18.805 15.025 -16.782 1.00 74.44 300 SER A N 1
ATOM 2165 C CA . SER A 1 300 ? 20.035 15.656 -16.278 1.00 74.44 300 SER A CA 1
ATOM 2166 C C . SER A 1 300 ? 19.799 16.921 -15.440 1.00 74.44 300 SER A C 1
ATOM 2168 O O . SER A 1 300 ? 20.740 17.458 -14.853 1.00 74.44 300 SER A O 1
ATOM 2170 N N . LYS A 1 301 ? 18.558 17.419 -15.361 1.00 81.56 301 LYS A N 1
ATOM 2171 C CA . LYS A 1 301 ? 18.192 18.527 -14.473 1.00 81.56 301 LYS A CA 1
ATOM 2172 C C . LYS A 1 301 ? 17.968 17.978 -13.068 1.00 81.56 301 LYS A C 1
ATOM 2174 O O . LYS A 1 301 ? 17.169 17.062 -12.901 1.00 81.56 301 LYS A O 1
ATOM 2179 N N . LYS A 1 302 ? 18.603 18.571 -12.050 1.00 83.62 302 LYS A N 1
ATOM 2180 C CA . LYS A 1 302 ? 18.204 18.328 -10.658 1.00 83.62 302 LYS A CA 1
ATOM 2181 C C . LYS A 1 302 ? 16.874 19.045 -10.401 1.00 83.62 302 LYS A C 1
ATOM 2183 O O . LYS A 1 302 ? 16.814 20.271 -10.453 1.00 83.62 302 LYS A O 1
ATOM 2188 N N . ILE A 1 303 ? 15.832 18.252 -10.187 1.00 89.25 303 ILE A N 1
ATOM 2189 C CA . ILE A 1 303 ? 14.475 18.648 -9.796 1.00 89.25 303 ILE A CA 1
ATOM 2190 C C . ILE A 1 303 ? 14.208 17.963 -8.451 1.00 89.25 303 ILE A C 1
ATOM 2192 O O . ILE A 1 303 ? 14.723 16.861 -8.231 1.00 89.25 303 ILE A O 1
ATOM 2196 N N . ASP A 1 304 ? 13.453 18.615 -7.566 1.00 91.94 304 ASP A N 1
ATOM 2197 C CA . ASP A 1 304 ? 12.989 18.015 -6.313 1.00 91.94 304 ASP A CA 1
ATOM 2198 C C . ASP A 1 304 ? 12.166 16.753 -6.612 1.00 91.94 304 ASP A C 1
ATOM 2200 O O . ASP A 1 304 ? 11.236 16.776 -7.419 1.00 91.94 304 ASP A O 1
ATOM 2204 N N . THR A 1 305 ? 12.492 15.646 -5.953 1.00 95.75 305 THR A N 1
ATOM 2205 C CA . THR A 1 305 ? 11.745 14.391 -6.087 1.00 95.75 305 THR A CA 1
ATOM 2206 C C . THR A 1 305 ? 10.577 14.337 -5.110 1.00 95.75 305 THR A C 1
ATOM 2208 O O . THR A 1 305 ? 10.677 14.828 -3.985 1.00 95.75 305 THR A O 1
ATOM 2211 N N . ALA A 1 306 ? 9.494 13.675 -5.503 1.00 97.44 306 ALA A N 1
ATOM 2212 C CA . ALA A 1 306 ? 8.373 13.379 -4.630 1.00 97.44 306 ALA A CA 1
ATOM 2213 C C . ALA A 1 306 ? 8.768 12.378 -3.531 1.00 97.44 306 ALA A C 1
ATOM 2215 O O . ALA A 1 306 ? 9.526 11.434 -3.779 1.00 97.44 306 ALA A O 1
ATOM 2216 N N . ALA A 1 307 ? 8.213 12.566 -2.335 1.00 97.94 307 ALA A N 1
ATOM 2217 C CA . ALA A 1 307 ? 8.194 11.549 -1.293 1.00 97.94 307 ALA A CA 1
ATOM 2218 C C . ALA A 1 307 ? 7.078 10.537 -1.579 1.00 97.94 307 ALA A C 1
ATOM 2220 O O . ALA A 1 307 ? 6.019 10.897 -2.099 1.00 97.94 307 ALA A O 1
ATOM 2221 N N . VAL A 1 308 ? 7.315 9.284 -1.208 1.00 98.12 308 VAL A N 1
ATOM 2222 C CA . VAL A 1 308 ? 6.424 8.148 -1.440 1.00 98.12 308 VAL A CA 1
ATOM 2223 C C . VAL A 1 308 ? 6.068 7.483 -0.116 1.00 98.12 308 VAL A C 1
ATOM 2225 O O . VAL A 1 308 ? 6.943 7.209 0.705 1.00 98.12 308 VAL A O 1
ATOM 2228 N N . PHE A 1 309 ? 4.774 7.218 0.053 1.00 97.94 309 PHE A N 1
ATOM 2229 C CA . PHE A 1 309 ? 4.180 6.503 1.172 1.00 97.94 309 PHE A CA 1
ATOM 2230 C C . PHE A 1 309 ? 3.271 5.400 0.613 1.00 97.94 309 PHE A C 1
ATOM 2232 O O . PHE A 1 309 ? 2.169 5.672 0.126 1.00 97.94 309 PHE A O 1
ATOM 2239 N N . ASP A 1 310 ? 3.742 4.158 0.665 1.00 96.06 310 ASP A N 1
ATOM 2240 C CA . ASP A 1 310 ? 2.977 2.989 0.229 1.00 96.06 310 ASP A CA 1
ATOM 2241 C C . ASP A 1 310 ? 2.337 2.327 1.453 1.00 96.06 310 ASP A C 1
ATOM 2243 O O . ASP A 1 310 ? 3.027 2.032 2.429 1.00 96.06 310 ASP A O 1
ATOM 2247 N N . LEU A 1 311 ? 1.020 2.112 1.423 1.00 95.62 311 LEU A N 1
ATOM 2248 C CA . LEU A 1 311 ? 0.313 1.357 2.455 1.00 95.62 311 LEU A CA 1
ATOM 2249 C C . LEU A 1 311 ? -0.150 0.025 1.876 1.00 95.62 311 LEU A C 1
ATOM 2251 O O . LEU A 1 311 ? -1.217 -0.074 1.266 1.00 95.62 311 LEU A O 1
ATOM 2255 N N . GLY A 1 312 ? 0.650 -1.011 2.114 1.00 90.56 312 GLY A N 1
ATOM 2256 C CA . GLY A 1 312 ? 0.304 -2.393 1.821 1.00 90.56 312 GLY A CA 1
ATOM 2257 C C . GLY A 1 312 ? -0.592 -3.024 2.893 1.00 90.56 312 GLY A C 1
ATOM 2258 O O . GLY A 1 312 ? -1.000 -2.408 3.879 1.00 90.56 312 GLY A O 1
ATOM 2259 N N . GLY A 1 313 ? -0.909 -4.310 2.721 1.00 87.25 313 GLY A N 1
ATOM 2260 C CA . GLY A 1 313 ? -1.707 -5.055 3.704 1.00 87.25 313 GLY A CA 1
ATOM 2261 C C . GLY A 1 313 ? -0.912 -5.468 4.950 1.00 87.25 313 GLY A C 1
ATOM 2262 O O . GLY A 1 313 ? -1.463 -5.488 6.048 1.00 87.25 313 GLY A O 1
ATOM 2263 N N . GLY A 1 314 ? 0.373 -5.803 4.780 1.00 85.81 314 GLY A N 1
ATOM 2264 C CA . GLY A 1 314 ? 1.255 -6.303 5.847 1.00 85.81 314 GLY A CA 1
ATOM 2265 C C . GLY A 1 314 ? 2.299 -5.304 6.358 1.00 85.81 314 GLY A C 1
ATOM 2266 O O . GLY A 1 314 ? 2.788 -5.456 7.476 1.00 85.81 314 GLY A O 1
ATOM 2267 N N . SER A 1 315 ? 2.629 -4.284 5.571 1.00 90.50 315 SER A N 1
ATOM 2268 C CA . SER A 1 315 ? 3.643 -3.265 5.857 1.00 90.50 315 SER A CA 1
ATOM 2269 C C . SER A 1 315 ? 3.218 -1.904 5.303 1.00 90.50 315 SER A C 1
ATOM 2271 O O . SER A 1 315 ? 2.294 -1.826 4.494 1.00 90.50 315 SER A O 1
ATOM 2273 N N . THR A 1 316 ? 3.894 -0.853 5.762 1.00 95.31 316 THR A N 1
ATOM 2274 C CA . THR A 1 316 ? 3.822 0.502 5.201 1.00 95.31 316 THR A CA 1
ATOM 2275 C C . THR A 1 316 ? 5.239 1.019 4.980 1.00 95.31 316 THR A C 1
ATOM 2277 O O . THR A 1 316 ? 6.106 0.848 5.847 1.00 95.31 316 THR A O 1
ATOM 2280 N N . GLN A 1 317 ? 5.489 1.620 3.824 1.00 96.12 317 GLN A N 1
ATOM 2281 C CA . GLN A 1 317 ? 6.806 2.043 3.365 1.00 96.12 317 GLN A CA 1
ATOM 2282 C C . GLN A 1 317 ? 6.840 3.567 3.217 1.00 96.12 317 GLN A C 1
ATOM 2284 O O . GLN A 1 317 ? 5.870 4.174 2.771 1.00 96.12 317 GLN A O 1
ATOM 2289 N N . ILE A 1 318 ? 7.961 4.184 3.583 1.00 97.38 318 ILE A N 1
ATOM 2290 C CA . ILE A 1 318 ? 8.216 5.625 3.453 1.00 97.38 318 ILE A CA 1
ATOM 2291 C C . ILE A 1 318 ? 9.566 5.830 2.764 1.00 97.38 318 ILE A C 1
ATOM 2293 O O . ILE A 1 318 ? 10.574 5.315 3.244 1.00 97.38 318 ILE A O 1
ATOM 2297 N N . VAL A 1 319 ? 9.604 6.598 1.669 1.00 97.88 319 VAL A N 1
ATOM 2298 C CA . VAL A 1 319 ? 10.843 6.907 0.929 1.00 97.88 319 VAL A CA 1
ATOM 2299 C C . VAL A 1 319 ? 10.874 8.358 0.445 1.00 97.88 319 VAL A C 1
ATOM 2301 O O . VAL A 1 319 ? 9.906 8.842 -0.141 1.00 97.88 319 VAL A O 1
ATOM 2304 N N . PHE A 1 320 ? 11.996 9.056 0.646 1.00 96.88 320 PHE A N 1
ATOM 2305 C CA . PHE A 1 320 ? 12.229 10.410 0.119 1.00 96.88 320 PHE A CA 1
ATOM 2306 C C . PHE A 1 320 ? 13.726 10.735 -0.035 1.00 96.88 320 PHE A C 1
ATOM 2308 O O . PHE A 1 320 ? 14.555 10.184 0.685 1.00 96.88 320 PHE A O 1
ATOM 2315 N N . GLU A 1 321 ? 14.081 11.658 -0.941 1.00 95.00 321 GLU A N 1
ATOM 2316 C CA . GLU A 1 321 ? 15.416 12.290 -1.004 1.00 95.00 321 GLU A CA 1
ATOM 2317 C C . GLU A 1 321 ? 15.482 13.397 0.072 1.00 95.00 321 GLU A C 1
ATOM 2319 O O . GLU A 1 321 ? 14.731 14.375 -0.031 1.00 95.00 321 GLU A O 1
ATOM 2324 N N . PRO A 1 322 ? 16.317 13.280 1.125 1.00 92.50 322 PRO A N 1
ATOM 2325 C CA . PRO A 1 322 ? 16.437 14.322 2.137 1.00 92.50 322 PRO A CA 1
ATOM 2326 C C . PRO A 1 322 ? 17.231 15.518 1.595 1.00 92.50 322 PRO A C 1
ATOM 2328 O O . PRO A 1 322 ? 18.260 15.359 0.937 1.00 92.50 322 PRO A O 1
ATOM 2331 N N . THR A 1 323 ? 16.789 16.734 1.906 1.00 87.38 323 THR A N 1
ATOM 2332 C CA . THR A 1 323 ? 17.520 17.967 1.579 1.00 87.38 323 THR A CA 1
ATOM 2333 C C . THR A 1 323 ? 18.748 18.137 2.476 1.00 87.38 323 THR A C 1
ATOM 2335 O O . THR A 1 323 ? 18.703 17.762 3.649 1.00 87.38 323 THR A O 1
ATOM 2338 N N . ASP A 1 324 ? 19.800 18.786 1.968 1.00 69.44 324 ASP A N 1
ATOM 2339 C CA . ASP A 1 324 ? 21.043 19.073 2.703 1.00 69.44 324 ASP A CA 1
ATOM 2340 C C . ASP A 1 324 ? 20.778 19.748 4.068 1.00 69.44 324 ASP A C 1
ATOM 2342 O O . ASP A 1 324 ? 20.503 20.947 4.152 1.00 69.44 324 ASP A O 1
ATOM 2346 N N . GLY A 1 325 ? 20.866 18.974 5.155 1.00 62.41 325 GLY A N 1
ATOM 2347 C CA . GLY A 1 325 ? 20.467 19.423 6.490 1.00 62.41 325 GLY A CA 1
ATOM 2348 C C . GLY A 1 325 ? 21.107 18.607 7.608 1.00 62.41 325 GLY A C 1
ATOM 2349 O O . GLY A 1 325 ? 22.141 18.995 8.155 1.00 62.41 325 GLY A O 1
ATOM 2350 N N . GLU A 1 326 ? 20.502 17.475 7.970 1.00 63.59 326 GLU A N 1
ATOM 2351 C CA . GLU A 1 326 ? 21.109 16.539 8.920 1.00 63.59 326 GLU A CA 1
ATOM 2352 C C . GLU A 1 326 ? 21.872 15.454 8.165 1.00 63.59 326 GLU A C 1
ATOM 2354 O O . GLU A 1 326 ? 21.529 15.083 7.044 1.00 63.59 326 GLU A O 1
ATOM 2359 N N . LYS A 1 327 ? 22.940 14.930 8.772 1.00 69.88 327 LYS A N 1
ATOM 2360 C CA . LYS A 1 327 ? 23.602 13.759 8.204 1.00 69.88 327 LYS A CA 1
ATOM 2361 C C . LYS A 1 327 ? 22.697 12.553 8.400 1.00 69.88 327 LYS A C 1
ATOM 2363 O O . LYS A 1 327 ? 22.437 12.175 9.542 1.00 69.88 327 LYS A O 1
ATOM 2368 N N . MET A 1 328 ? 22.294 11.946 7.288 1.00 83.38 328 MET A N 1
ATOM 2369 C CA . MET A 1 328 ? 21.752 10.592 7.270 1.00 83.38 328 MET A CA 1
ATOM 2370 C C . MET A 1 328 ? 22.646 9.672 8.100 1.00 83.38 328 MET A C 1
ATOM 2372 O O . MET A 1 328 ? 23.872 9.692 7.955 1.00 83.38 328 MET A O 1
ATOM 2376 N N . ILE A 1 329 ? 22.027 8.903 8.990 1.00 86.62 329 ILE A N 1
ATOM 2377 C CA . ILE A 1 329 ? 22.720 7.867 9.748 1.00 86.62 329 ILE A CA 1
ATOM 2378 C C . ILE A 1 329 ? 23.081 6.738 8.760 1.00 86.62 329 ILE A C 1
ATOM 2380 O O . ILE A 1 329 ? 22.445 6.572 7.720 1.00 86.62 329 ILE A O 1
ATOM 2384 N N . GLU A 1 330 ? 24.166 6.010 9.022 1.00 88.06 330 GLU A N 1
ATOM 2385 C CA . GLU A 1 330 ? 24.513 4.831 8.222 1.00 88.06 330 GLU A CA 1
ATOM 2386 C C . GLU A 1 330 ? 23.739 3.618 8.755 1.00 88.06 330 GLU A C 1
ATOM 2388 O O . GLU A 1 330 ? 23.714 3.376 9.964 1.00 88.06 330 GLU A O 1
ATOM 2393 N N . GLY A 1 331 ? 23.123 2.843 7.867 1.00 87.00 331 GLY A N 1
ATOM 2394 C CA . GLY A 1 331 ? 22.310 1.682 8.223 1.00 87.00 331 GLY A CA 1
ATOM 2395 C C . GLY A 1 331 ? 21.310 1.346 7.122 1.00 87.00 331 GLY A C 1
ATOM 2396 O O . GLY A 1 331 ? 21.369 1.919 6.038 1.00 87.00 331 GLY A O 1
ATOM 2397 N N . GLU A 1 332 ? 20.373 0.444 7.417 1.00 86.50 332 GLU A N 1
ATOM 2398 C CA . GLU A 1 332 ? 19.344 -0.012 6.466 1.00 86.50 332 GLU A CA 1
ATOM 2399 C C . GLU A 1 332 ? 18.566 1.144 5.818 1.00 86.50 332 GLU A C 1
ATOM 2401 O O . GLU A 1 332 ? 18.305 1.130 4.620 1.00 86.50 332 GLU A O 1
ATOM 2406 N N . HIS A 1 333 ? 18.262 2.187 6.591 1.00 91.31 333 HIS A N 1
ATOM 2407 C CA . HIS A 1 333 ? 17.390 3.287 6.185 1.00 91.31 333 HIS A CA 1
ATOM 2408 C C . HIS A 1 333 ? 18.022 4.293 5.211 1.00 91.31 333 HIS A C 1
ATOM 2410 O O . HIS A 1 333 ? 17.343 5.212 4.754 1.00 91.31 333 HIS A O 1
ATOM 2416 N N . LYS A 1 334 ? 19.324 4.180 4.930 1.00 93.31 334 LYS A N 1
ATOM 2417 C CA . LYS A 1 334 ? 20.036 5.040 3.983 1.00 93.31 334 LYS A CA 1
ATOM 2418 C C . LYS A 1 334 ? 20.338 4.230 2.731 1.00 93.31 334 LYS A C 1
ATOM 2420 O O . LYS A 1 334 ? 21.161 3.319 2.762 1.00 93.31 334 LYS A O 1
ATOM 2425 N N . TYR A 1 335 ? 19.710 4.603 1.624 1.00 92.69 335 TYR A N 1
ATOM 2426 C CA . TYR A 1 335 ? 19.830 3.889 0.357 1.00 92.69 335 TYR A CA 1
ATOM 2427 C C . TYR A 1 335 ? 20.452 4.800 -0.705 1.00 92.69 335 TYR A C 1
ATOM 2429 O O . TYR A 1 335 ? 20.086 5.970 -0.810 1.00 92.69 335 TYR A O 1
ATOM 2437 N N . SER A 1 336 ? 21.404 4.290 -1.484 1.00 92.50 336 SER A N 1
ATOM 2438 C CA . SER A 1 336 ? 22.086 5.058 -2.533 1.00 92.50 336 SER A CA 1
ATOM 2439 C C . SER A 1 336 ? 21.897 4.381 -3.885 1.00 92.50 336 SER A C 1
ATOM 2441 O O . SER A 1 336 ? 22.221 3.204 -4.024 1.00 92.50 336 SER A O 1
ATOM 2443 N N . ILE A 1 337 ? 21.399 5.129 -4.872 1.00 91.00 337 ILE A N 1
ATOM 2444 C CA . ILE A 1 337 ? 21.196 4.658 -6.252 1.00 91.00 337 ILE A CA 1
ATOM 2445 C C . ILE A 1 337 ? 21.807 5.621 -7.256 1.00 91.00 337 ILE A C 1
ATOM 2447 O O . ILE A 1 337 ? 21.782 6.832 -7.048 1.00 91.00 337 ILE A O 1
ATOM 2451 N N . GLU A 1 338 ? 22.260 5.079 -8.381 1.00 89.12 338 GLU A N 1
ATOM 2452 C CA . GLU A 1 338 ? 22.459 5.841 -9.609 1.00 89.12 338 GLU A CA 1
ATOM 2453 C C . GLU A 1 338 ? 21.258 5.575 -10.531 1.00 89.12 338 GLU A C 1
ATOM 2455 O O . GLU A 1 338 ? 20.952 4.421 -10.835 1.00 89.12 338 GLU A O 1
ATOM 2460 N N . PHE A 1 339 ? 20.561 6.621 -10.980 1.00 88.25 339 PHE A N 1
ATOM 2461 C CA . PHE A 1 339 ? 19.481 6.495 -11.964 1.00 88.25 339 PHE A CA 1
ATOM 2462 C C . PHE A 1 339 ? 19.530 7.638 -12.981 1.00 88.25 339 PHE A C 1
ATOM 2464 O O . PHE A 1 339 ? 19.568 8.814 -12.618 1.00 88.25 339 PHE A O 1
ATOM 2471 N N . GLY A 1 340 ? 19.534 7.308 -14.277 1.00 82.19 340 GLY A N 1
ATOM 2472 C CA . GLY A 1 340 ? 19.631 8.308 -15.350 1.00 82.19 340 GLY A CA 1
ATOM 2473 C C . GLY A 1 340 ? 20.911 9.158 -15.296 1.00 82.19 340 GLY A C 1
ATOM 2474 O O . GLY A 1 340 ? 20.869 10.339 -15.639 1.00 82.19 340 GLY A O 1
ATOM 2475 N N . GLY A 1 341 ? 22.028 8.590 -14.821 1.00 81.50 341 GLY A N 1
ATOM 2476 C CA . GLY A 1 341 ? 23.307 9.294 -14.659 1.00 81.50 341 GLY A CA 1
ATOM 2477 C C . GLY A 1 341 ? 23.336 10.315 -13.513 1.00 81.50 341 GLY A C 1
ATOM 2478 O O . GLY A 1 341 ? 24.116 11.269 -13.559 1.00 81.50 341 GLY A O 1
ATOM 2479 N N . ARG A 1 342 ? 22.458 10.160 -12.513 1.00 86.69 342 ARG A N 1
ATOM 2480 C CA . ARG A 1 342 ? 22.424 10.954 -11.277 1.00 86.69 342 ARG A CA 1
ATOM 2481 C C . ARG A 1 342 ? 22.478 10.035 -10.063 1.00 86.69 342 ARG A C 1
ATOM 2483 O O . ARG A 1 342 ? 21.688 9.097 -9.981 1.00 86.69 342 ARG A O 1
ATOM 2490 N N . ASP A 1 343 ? 23.334 10.373 -9.105 1.00 89.88 343 ASP A N 1
ATOM 2491 C CA . ASP A 1 343 ? 23.327 9.770 -7.773 1.00 89.88 343 ASP A CA 1
ATOM 2492 C C . ASP A 1 343 ? 22.199 10.363 -6.916 1.00 89.88 343 ASP A C 1
ATOM 2494 O O . ASP A 1 343 ? 22.014 11.584 -6.860 1.00 89.88 343 ASP A O 1
ATOM 2498 N N . PHE A 1 344 ? 21.493 9.499 -6.192 1.00 91.94 344 PHE A N 1
ATOM 2499 C CA . PHE A 1 344 ? 20.505 9.849 -5.177 1.00 91.94 344 PHE A CA 1
ATOM 2500 C C . PHE A 1 344 ? 20.885 9.188 -3.853 1.00 91.94 344 PHE A C 1
ATOM 2502 O O . PHE A 1 344 ? 21.345 8.047 -3.820 1.00 91.94 344 PHE A O 1
ATOM 2509 N N . THR A 1 345 ? 20.667 9.896 -2.746 1.00 93.38 345 THR A N 1
ATOM 2510 C CA . THR A 1 345 ? 20.699 9.314 -1.398 1.00 93.38 345 THR A CA 1
ATOM 2511 C C . THR A 1 345 ? 19.314 9.476 -0.801 1.00 93.38 345 THR A C 1
ATOM 2513 O O . THR A 1 345 ? 18.867 10.594 -0.564 1.00 93.38 345 THR A O 1
ATOM 2516 N N . LEU A 1 346 ? 18.635 8.356 -0.598 1.00 95.06 346 LEU A N 1
ATOM 2517 C CA . LEU A 1 346 ? 17.269 8.288 -0.107 1.00 95.06 346 LEU A CA 1
ATOM 2518 C C . LEU A 1 346 ? 17.275 7.908 1.373 1.00 95.06 346 LEU A C 1
ATOM 2520 O O . LEU A 1 346 ? 18.068 7.066 1.809 1.00 95.06 346 LEU A O 1
ATOM 2524 N N . TYR A 1 347 ? 16.354 8.493 2.131 1.00 95.81 347 TYR A N 1
ATOM 2525 C CA . TYR A 1 347 ? 15.799 7.800 3.281 1.00 95.81 347 TYR A CA 1
ATOM 2526 C C . TYR A 1 347 ? 14.770 6.796 2.775 1.00 95.81 347 TYR A C 1
ATOM 2528 O O . TYR A 1 347 ? 13.924 7.157 1.958 1.00 95.81 347 TYR A O 1
ATOM 2536 N N . GLN A 1 348 ? 14.831 5.569 3.277 1.00 95.12 348 GLN A N 1
ATOM 2537 C CA . GLN A 1 348 ? 13.808 4.551 3.071 1.00 95.12 348 GLN A CA 1
ATOM 2538 C C . GLN A 1 348 ? 13.524 3.840 4.399 1.00 95.12 348 GLN A C 1
ATOM 2540 O O . GLN A 1 348 ? 14.450 3.622 5.181 1.00 95.12 348 GLN A O 1
ATOM 2545 N N . TYR A 1 349 ? 12.279 3.451 4.663 1.00 95.50 349 TYR A N 1
ATOM 2546 C CA . TYR A 1 349 ? 11.988 2.459 5.699 1.00 95.50 349 TYR A CA 1
ATOM 2547 C C . TYR A 1 349 ? 10.697 1.686 5.421 1.00 95.50 349 TYR A C 1
ATOM 2549 O O . TYR A 1 349 ? 9.731 2.246 4.905 1.00 95.50 349 TYR A O 1
ATOM 2557 N N . SER A 1 350 ? 10.657 0.418 5.839 1.00 94.06 350 SER A N 1
ATOM 2558 C CA . SER A 1 350 ? 9.484 -0.459 5.758 1.00 94.06 350 SER A CA 1
ATOM 2559 C C . SER A 1 350 ? 9.046 -0.907 7.154 1.00 94.06 350 SER A C 1
ATOM 2561 O O . SER A 1 350 ? 9.644 -1.805 7.751 1.00 94.06 350 SER A O 1
ATOM 2563 N N . HIS A 1 351 ? 7.945 -0.351 7.655 1.00 94.19 351 HIS A N 1
ATOM 2564 C CA . HIS A 1 351 ? 7.344 -0.769 8.920 1.00 94.19 351 HIS A CA 1
ATOM 2565 C C . HIS A 1 351 ? 6.501 -2.040 8.717 1.00 94.19 351 HIS A C 1
ATOM 2567 O O . HIS A 1 351 ? 5.297 -1.991 8.444 1.00 94.19 351 HIS A O 1
ATOM 2573 N N . LEU A 1 352 ? 7.142 -3.205 8.842 1.00 89.75 352 LEU A N 1
ATOM 2574 C CA . LEU A 1 352 ? 6.459 -4.501 8.867 1.00 89.75 352 LEU A CA 1
ATOM 2575 C C . LEU A 1 352 ? 5.522 -4.589 10.083 1.00 89.75 352 LEU A C 1
ATOM 2577 O O . LEU A 1 352 ? 5.881 -4.166 11.178 1.00 89.75 352 LEU A O 1
ATOM 2581 N N . GLY A 1 353 ? 4.313 -5.121 9.889 1.00 90.69 353 GLY A N 1
ATOM 2582 C CA . GLY A 1 353 ? 3.266 -5.140 10.917 1.00 90.69 353 GLY A CA 1
ATOM 2583 C C . GLY A 1 353 ? 2.404 -3.872 10.965 1.00 90.69 353 GLY A C 1
ATOM 2584 O O . GLY A 1 353 ? 1.475 -3.814 11.762 1.00 90.69 353 GLY A O 1
ATOM 2585 N N . TYR A 1 354 ? 2.655 -2.883 10.099 1.00 95.12 354 TYR A N 1
ATOM 2586 C CA . TYR A 1 354 ? 1.917 -1.609 10.062 1.00 95.12 354 TYR A CA 1
ATOM 2587 C C . TYR A 1 354 ? 1.221 -1.327 8.720 1.00 95.12 354 TYR A C 1
ATOM 2589 O O . TYR A 1 354 ? 0.821 -0.200 8.447 1.00 95.12 354 TYR A O 1
ATOM 2597 N N . GLY A 1 355 ? 1.026 -2.358 7.893 1.00 94.94 355 GLY A N 1
ATOM 2598 C CA . GLY A 1 355 ? 0.075 -2.291 6.777 1.00 94.94 355 GLY A CA 1
ATOM 2599 C C . GLY A 1 355 ? -1.377 -2.231 7.263 1.00 94.94 355 GLY A C 1
ATOM 2600 O O . GLY A 1 355 ? -1.654 -2.586 8.410 1.00 94.94 355 GLY A O 1
ATOM 2601 N N . LEU A 1 356 ? -2.322 -1.835 6.402 1.00 96.38 356 LEU A N 1
ATOM 2602 C CA . LEU A 1 356 ? -3.712 -1.552 6.802 1.00 96.38 356 LEU A CA 1
ATOM 2603 C C . LEU A 1 356 ? -4.371 -2.715 7.565 1.00 96.38 356 LEU A C 1
ATOM 2605 O O . LEU A 1 356 ? -4.961 -2.517 8.627 1.00 96.38 356 LEU A O 1
ATOM 2609 N N . MET A 1 357 ? -4.219 -3.947 7.068 1.00 93.44 357 MET A N 1
ATOM 2610 C CA . MET A 1 357 ? -4.815 -5.129 7.703 1.00 93.44 357 MET A CA 1
ATOM 2611 C C . MET A 1 357 ? -4.156 -5.468 9.045 1.00 93.44 357 MET A C 1
ATOM 2613 O O . MET A 1 357 ? -4.815 -6.009 9.932 1.00 93.44 357 MET A O 1
ATOM 2617 N N . GLN A 1 358 ? -2.877 -5.129 9.218 1.00 93.81 358 GLN A N 1
ATOM 2618 C CA . GLN A 1 358 ? -2.164 -5.308 10.483 1.00 93.81 358 GLN A CA 1
ATOM 2619 C C . GLN A 1 358 ? -2.503 -4.202 11.493 1.00 93.81 358 GLN A C 1
ATOM 2621 O O . GLN A 1 358 ? -2.692 -4.506 12.667 1.00 93.81 358 GLN A O 1
ATOM 2626 N N . GLY A 1 359 ? -2.698 -2.954 11.051 1.00 97.12 359 GLY A N 1
ATOM 2627 C CA . GLY A 1 359 ? -3.272 -1.889 11.883 1.00 97.12 359 GLY A CA 1
ATOM 2628 C C . GLY A 1 359 ? -4.671 -2.262 12.386 1.00 97.12 359 GLY A C 1
ATOM 2629 O O . GLY A 1 359 ? -4.944 -2.202 13.586 1.00 97.12 359 GLY A O 1
ATOM 2630 N N . ARG A 1 360 ? -5.529 -2.777 11.491 1.00 97.38 360 ARG A N 1
ATOM 2631 C CA . ARG A 1 360 ? -6.850 -3.322 11.847 1.00 97.38 360 ARG A CA 1
ATOM 2632 C C . ARG A 1 360 ? -6.749 -4.466 12.865 1.00 97.38 360 ARG A C 1
ATOM 2634 O O . ARG A 1 360 ? -7.454 -4.431 13.874 1.00 97.38 360 ARG A O 1
ATOM 2641 N N . ARG A 1 361 ? -5.855 -5.443 12.644 1.00 97.06 361 ARG A N 1
ATOM 2642 C CA . ARG A 1 361 ? -5.567 -6.538 13.593 1.00 97.06 361 ARG A CA 1
ATOM 2643 C C . ARG A 1 361 ? -5.189 -5.995 14.973 1.00 97.06 361 ARG A C 1
ATOM 2645 O O . ARG A 1 361 ? -5.822 -6.379 15.949 1.00 97.06 361 ARG A O 1
ATOM 2652 N N . GLN A 1 362 ? -4.194 -5.109 15.050 1.00 98.00 362 GLN A N 1
ATOM 2653 C CA . GLN A 1 362 ? -3.676 -4.577 16.315 1.00 98.00 362 GLN A CA 1
ATOM 2654 C C . GLN A 1 362 ? -4.744 -3.800 17.104 1.00 98.00 362 GLN A C 1
ATOM 2656 O O . GLN A 1 362 ? -4.910 -4.035 18.299 1.00 98.00 362 GLN A O 1
ATOM 2661 N N . ILE A 1 363 ? -5.524 -2.937 16.440 1.00 98.44 363 ILE A N 1
ATOM 2662 C CA . ILE A 1 363 ? -6.635 -2.206 17.078 1.00 98.44 363 ILE A CA 1
ATOM 2663 C C . ILE A 1 363 ? -7.700 -3.186 17.605 1.00 98.44 363 ILE A C 1
ATOM 2665 O O . ILE A 1 363 ? -8.124 -3.074 18.756 1.00 98.44 363 ILE A O 1
ATOM 2669 N N . ASN A 1 364 ? -8.093 -4.184 16.805 1.00 98.25 364 ASN A N 1
ATOM 2670 C CA . ASN A 1 364 ? -9.074 -5.194 17.220 1.00 98.25 364 ASN A CA 1
ATOM 2671 C C . ASN A 1 364 ? -8.572 -6.045 18.395 1.00 98.25 364 ASN A C 1
ATOM 2673 O O . ASN A 1 364 ? -9.340 -6.329 19.315 1.00 98.25 364 ASN A O 1
ATOM 2677 N N . ALA A 1 365 ? -7.291 -6.424 18.385 1.00 97.88 365 ALA A N 1
ATOM 2678 C CA . ALA A 1 365 ? -6.658 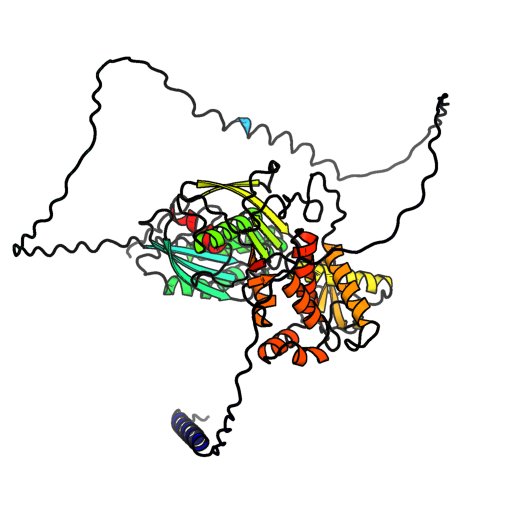-7.182 19.457 1.00 97.88 365 ALA A CA 1
ATOM 2679 C C . ALA A 1 365 ? -6.609 -6.379 20.766 1.00 97.88 365 ALA A C 1
ATOM 2681 O O . ALA A 1 365 ? -6.982 -6.915 21.803 1.00 97.88 365 ALA A O 1
ATOM 2682 N N . ALA A 1 366 ? -6.255 -5.088 20.732 1.00 97.25 366 ALA A N 1
ATOM 2683 C CA . ALA A 1 366 ? -6.240 -4.226 21.922 1.00 97.25 366 ALA A CA 1
ATOM 2684 C C . ALA A 1 366 ? -7.637 -4.064 22.565 1.00 97.25 366 ALA A C 1
ATOM 2686 O O . ALA A 1 366 ? -7.785 -4.073 23.794 1.00 97.25 366 ALA A O 1
ATOM 2687 N N . ILE A 1 367 ? -8.682 -3.963 21.736 1.00 96.81 367 ILE A N 1
ATOM 2688 C CA . ILE A 1 367 ? -10.081 -3.909 22.188 1.00 96.81 367 ILE A CA 1
ATOM 2689 C C . ILE A 1 367 ? -10.494 -5.250 22.807 1.00 96.81 367 ILE A C 1
ATOM 2691 O O . ILE A 1 367 ? -11.046 -5.280 23.910 1.00 96.81 367 ILE A O 1
ATOM 2695 N N . LEU A 1 368 ? -10.184 -6.366 22.141 1.00 96.50 368 LEU A N 1
ATOM 2696 C CA . LEU A 1 368 ? -10.518 -7.699 22.636 1.00 96.50 368 LEU A CA 1
ATOM 2697 C C . LEU A 1 368 ? -9.748 -8.063 23.916 1.00 96.50 368 LEU A C 1
ATOM 2699 O O . LEU A 1 368 ? -10.338 -8.612 24.840 1.00 96.50 368 LEU A O 1
ATOM 2703 N N . GLU A 1 369 ? -8.468 -7.708 24.026 1.00 95.19 369 GLU A N 1
ATOM 2704 C CA . GLU A 1 369 ? -7.674 -7.912 25.243 1.00 95.19 369 GLU A CA 1
ATOM 2705 C C . GLU A 1 369 ? -8.289 -7.163 26.438 1.00 95.19 369 GLU A C 1
ATOM 2707 O O . GLU A 1 369 ? -8.320 -7.672 27.560 1.00 95.19 369 GLU A O 1
ATOM 2712 N N . THR A 1 370 ? -8.829 -5.964 26.196 1.00 94.06 370 THR A N 1
ATOM 2713 C CA . THR A 1 370 ? -9.552 -5.183 27.209 1.00 94.06 370 THR A CA 1
ATOM 2714 C C . THR A 1 370 ? -10.857 -5.868 27.619 1.00 94.06 370 THR A C 1
ATOM 2716 O O . THR A 1 370 ? -11.145 -5.949 28.813 1.00 94.06 370 THR A O 1
ATOM 2719 N N . TYR A 1 371 ? -11.611 -6.427 26.665 1.00 94.25 371 TYR A N 1
ATOM 2720 C CA . TYR A 1 371 ? -12.811 -7.221 26.955 1.00 94.25 371 TYR A CA 1
ATOM 2721 C C . TYR A 1 371 ? -12.480 -8.471 27.785 1.00 94.25 371 TYR A C 1
ATOM 2723 O O . TYR A 1 371 ? -13.068 -8.664 28.848 1.00 94.25 371 TYR A O 1
ATOM 2731 N N . LEU A 1 372 ? -11.489 -9.267 27.366 1.00 94.12 372 LEU A N 1
ATOM 2732 C CA . LEU A 1 372 ? -11.088 -10.523 28.018 1.00 94.12 372 LEU A CA 1
ATOM 2733 C C . LEU A 1 372 ? -10.583 -10.330 29.461 1.00 94.12 372 LEU A C 1
ATOM 2735 O O . LEU A 1 372 ? -10.731 -11.224 30.293 1.00 94.12 372 LEU A O 1
ATOM 2739 N N . LYS A 1 373 ? -10.042 -9.148 29.794 1.00 92.94 373 LYS A N 1
ATOM 2740 C CA . LYS A 1 373 ? -9.704 -8.756 31.179 1.00 92.94 373 LYS A CA 1
ATOM 2741 C C . LYS A 1 373 ? -10.938 -8.547 32.071 1.00 92.94 373 LYS A C 1
ATOM 2743 O O . LYS A 1 373 ? -10.803 -8.569 33.293 1.00 92.94 373 LYS A O 1
ATOM 2748 N N . THR A 1 374 ? -12.115 -8.323 31.483 1.00 89.19 374 THR A N 1
ATOM 2749 C CA . THR A 1 374 ? -13.388 -8.097 32.195 1.00 89.19 374 THR A CA 1
ATOM 2750 C C . THR A 1 374 ? -14.352 -9.283 32.123 1.00 89.19 374 THR A C 1
ATOM 2752 O O . THR A 1 374 ? -15.081 -9.524 33.084 1.00 89.19 374 THR A O 1
ATOM 2755 N N . ASP A 1 375 ? -14.328 -10.041 31.026 1.00 83.94 375 ASP A N 1
ATOM 2756 C CA . ASP A 1 375 ? -15.151 -11.224 30.788 1.00 83.94 375 ASP A CA 1
ATOM 2757 C C . ASP A 1 375 ? -14.304 -12.320 30.125 1.00 83.94 375 ASP A C 1
ATOM 2759 O O . ASP A 1 375 ? -13.980 -12.264 28.939 1.00 83.94 375 ASP A O 1
ATOM 2763 N N . SER A 1 376 ? -13.958 -13.339 30.912 1.00 77.19 376 SER A N 1
ATOM 2764 C CA . SER A 1 376 ? -13.147 -14.477 30.479 1.00 77.19 376 SER A CA 1
ATOM 2765 C C . SER A 1 376 ? -13.981 -15.666 29.977 1.00 77.19 376 SER A C 1
ATOM 2767 O O . SER A 1 376 ? -13.496 -16.794 30.018 1.00 77.19 376 SER A O 1
ATOM 2769 N N . THR A 1 377 ? -15.249 -15.462 29.591 1.00 85.12 377 THR A N 1
ATOM 2770 C CA . THR A 1 377 ? -16.133 -16.540 29.094 1.00 85.12 377 THR A CA 1
ATOM 2771 C C . THR A 1 377 ? -16.091 -16.738 27.577 1.00 85.12 377 THR A C 1
ATOM 2773 O O . THR A 1 377 ? -16.669 -17.700 27.067 1.00 85.12 377 THR A O 1
ATOM 2776 N N . LEU A 1 378 ? -15.408 -15.853 26.844 1.00 91.19 378 LEU A N 1
ATOM 2777 C CA . LEU A 1 378 ? -15.199 -16.010 25.409 1.00 91.19 378 LEU A CA 1
ATOM 2778 C C . LEU A 1 378 ? -14.076 -17.020 25.138 1.00 91.19 378 LEU A C 1
ATOM 2780 O O . LEU A 1 378 ? -12.902 -16.734 25.355 1.00 91.19 378 LEU A O 1
ATOM 2784 N N . GLU A 1 379 ? -14.450 -18.181 24.610 1.00 91.25 379 GLU A N 1
ATOM 2785 C CA . GLU A 1 379 ? -13.511 -19.225 24.190 1.00 91.25 379 GLU A CA 1
ATOM 2786 C C . GLU A 1 379 ? -12.888 -18.922 22.809 1.00 91.25 379 GLU A C 1
ATOM 2788 O O . GLU A 1 379 ? -13.568 -18.371 21.932 1.00 91.25 379 GLU A O 1
ATOM 2793 N N . PRO A 1 380 ? -11.620 -19.306 22.576 1.00 94.56 380 PRO A N 1
ATOM 2794 C CA . PRO A 1 380 ? -10.969 -19.172 21.279 1.00 94.56 380 PRO A CA 1
ATOM 2795 C C . PRO A 1 380 ? -11.469 -20.201 20.257 1.00 94.56 380 PRO A C 1
ATOM 2797 O O . PRO A 1 380 ? -11.878 -21.313 20.590 1.00 94.56 380 PRO A O 1
ATOM 2800 N N . LEU A 1 381 ? -11.368 -19.841 18.978 1.00 94.75 381 LEU A N 1
ATOM 2801 C CA . LEU A 1 381 ? -11.639 -20.721 17.846 1.00 94.75 381 LEU A CA 1
ATOM 2802 C C . LEU A 1 381 ? -10.574 -21.811 17.719 1.00 94.75 381 LEU A C 1
ATOM 2804 O O . LEU A 1 381 ? -9.369 -21.546 17.766 1.00 94.75 381 LEU A O 1
ATOM 2808 N N . THR A 1 382 ? -11.006 -23.029 17.398 1.00 93.31 382 THR A N 1
ATOM 2809 C CA . THR A 1 382 ? -10.095 -24.046 16.870 1.00 93.31 382 THR A CA 1
ATOM 2810 C C . THR A 1 382 ? -9.644 -23.704 15.445 1.00 93.31 382 THR A C 1
ATOM 2812 O O . THR A 1 382 ? -10.323 -23.007 14.686 1.00 93.31 382 THR A O 1
ATOM 2815 N N . ALA A 1 383 ? -8.511 -24.274 15.020 1.00 86.12 383 ALA A N 1
ATOM 2816 C CA . ALA A 1 383 ? -7.989 -24.104 13.661 1.00 86.12 383 ALA A CA 1
ATOM 2817 C C . ALA A 1 383 ? -8.932 -24.617 12.547 1.00 86.12 383 ALA A C 1
ATOM 2819 O O . ALA A 1 383 ? -8.758 -24.248 11.385 1.00 86.12 383 ALA A O 1
ATOM 2820 N N . ALA A 1 384 ? -9.911 -25.466 12.885 1.00 87.56 384 ALA A N 1
ATOM 2821 C CA . ALA A 1 384 ? -10.950 -25.914 11.961 1.00 87.56 384 ALA A CA 1
ATOM 2822 C C . ALA A 1 384 ? -12.080 -24.877 11.838 1.00 87.56 384 ALA A C 1
ATOM 2824 O O . ALA A 1 384 ? -12.458 -24.522 10.723 1.00 87.56 384 ALA A O 1
ATOM 2825 N N . GLU A 1 385 ? -12.569 -24.345 12.962 1.00 90.88 385 GLU A N 1
ATOM 2826 C CA . GLU A 1 385 ? -13.635 -23.331 12.985 1.00 90.88 385 GLU A CA 1
ATOM 2827 C C . GLU A 1 385 ? -13.187 -22.017 12.336 1.00 90.88 385 GLU A C 1
ATOM 2829 O O . GLU A 1 385 ? -13.927 -21.420 11.561 1.00 90.88 385 GLU A O 1
ATOM 2834 N N . ALA A 1 386 ? -11.932 -21.608 12.552 1.00 85.50 386 ALA A N 1
ATOM 2835 C CA . ALA A 1 386 ? -11.349 -20.433 11.899 1.00 85.50 386 ALA A CA 1
ATOM 2836 C C . ALA A 1 386 ? -11.294 -20.531 10.356 1.00 85.50 386 ALA A C 1
ATOM 2838 O O . ALA A 1 386 ? -11.089 -19.518 9.692 1.00 85.50 386 ALA A O 1
ATOM 2839 N N . LYS A 1 387 ? -11.477 -21.729 9.778 1.00 83.06 387 LYS A N 1
ATOM 2840 C CA . LYS A 1 387 ? -11.551 -21.969 8.325 1.00 83.06 387 LYS A CA 1
ATOM 2841 C C . LYS A 1 387 ? -12.983 -22.198 7.814 1.00 83.06 387 LYS A C 1
ATOM 2843 O O . LYS A 1 387 ? -13.155 -22.439 6.622 1.00 83.06 387 LYS A O 1
ATOM 2848 N N . SER A 1 388 ? -14.001 -22.152 8.678 1.00 87.38 388 SER A N 1
ATOM 2849 C CA . SER A 1 388 ? -15.376 -22.557 8.344 1.00 87.38 388 SER A CA 1
ATOM 2850 C C . SER A 1 388 ? -16.396 -21.412 8.314 1.00 87.38 388 SER A C 1
ATOM 2852 O O . SER A 1 388 ? -17.585 -21.688 8.442 1.00 87.38 388 SER A O 1
ATOM 2854 N N . ASN A 1 389 ? -15.949 -20.157 8.172 1.00 86.19 389 ASN A N 1
ATOM 2855 C CA . ASN A 1 389 ? -16.769 -18.940 8.309 1.00 86.19 389 ASN A CA 1
ATOM 2856 C C . ASN A 1 389 ? -17.599 -18.962 9.613 1.00 86.19 389 ASN A C 1
ATOM 2858 O O . ASN A 1 389 ? -18.818 -19.138 9.570 1.00 86.19 389 ASN A O 1
ATOM 2862 N N . PRO A 1 390 ? -16.935 -18.894 10.782 1.00 91.69 390 PRO A N 1
ATOM 2863 C CA . PRO A 1 390 ? -17.604 -19.016 12.070 1.00 91.69 390 PRO A CA 1
ATOM 2864 C C . PRO A 1 390 ? -18.451 -17.771 12.352 1.00 91.69 390 PRO A C 1
ATOM 2866 O O . PRO A 1 390 ? -18.028 -16.669 12.019 1.00 91.69 390 PRO A O 1
ATOM 2869 N N . SER A 1 391 ? -19.595 -17.941 13.022 1.00 94.38 391 SER A N 1
ATOM 2870 C CA . SER A 1 391 ? -20.430 -16.809 13.441 1.00 94.38 391 SER A CA 1
ATOM 2871 C C . SER A 1 391 ? -20.286 -16.465 14.920 1.00 94.38 391 SER A C 1
ATOM 2873 O O . SER A 1 391 ? -20.226 -17.344 15.790 1.00 94.38 391 SER A O 1
ATOM 2875 N N . ALA A 1 392 ? -20.259 -15.166 15.206 1.00 93.69 392 ALA A N 1
ATOM 2876 C CA . ALA A 1 392 ? -20.129 -14.601 16.536 1.00 93.69 392 ALA A CA 1
ATOM 2877 C C . ALA A 1 392 ? -21.387 -14.823 17.384 1.00 93.69 392 ALA A C 1
ATOM 2879 O O . ALA A 1 392 ? -22.523 -14.664 16.938 1.00 93.69 392 ALA A O 1
ATOM 2880 N N . LYS A 1 393 ? -21.172 -15.138 18.664 1.00 91.19 393 LYS A N 1
ATOM 2881 C CA . LYS A 1 393 ? -22.244 -15.280 19.669 1.00 91.19 393 LYS A CA 1
ATOM 2882 C C . LYS A 1 393 ? -22.366 -14.073 20.597 1.00 91.19 393 LYS A C 1
ATOM 2884 O O . LYS A 1 393 ? -23.352 -13.972 21.322 1.00 91.19 393 LYS A O 1
ATOM 2889 N N . ILE A 1 394 ? -21.367 -13.191 20.597 1.00 93.75 394 ILE A N 1
ATOM 2890 C CA . ILE A 1 394 ? -21.285 -12.018 21.471 1.00 93.75 394 ILE A CA 1
ATOM 2891 C C . ILE A 1 394 ? -21.074 -10.743 20.657 1.00 93.75 394 ILE A C 1
ATOM 2893 O O . ILE A 1 394 ? -20.580 -10.785 19.527 1.00 93.75 394 ILE A O 1
ATOM 2897 N N . SER A 1 395 ? -21.419 -9.606 21.255 1.00 96.56 395 SER A N 1
ATOM 2898 C CA . SER A 1 395 ? -21.130 -8.280 20.714 1.00 96.56 395 SER A CA 1
ATOM 2899 C C . SER A 1 395 ? -20.272 -7.490 21.695 1.00 96.56 395 SER A C 1
ATOM 2901 O O . SER A 1 395 ? -20.594 -7.434 22.880 1.00 96.56 395 SER A O 1
ATOM 2903 N N . ILE A 1 396 ? -19.198 -6.879 21.198 1.00 96.38 396 ILE A N 1
ATOM 2904 C CA . ILE A 1 396 ? -18.249 -6.075 21.977 1.00 96.38 396 ILE A CA 1
ATOM 2905 C C . ILE A 1 396 ? -18.360 -4.612 21.528 1.00 96.38 396 ILE A C 1
ATOM 2907 O O . ILE A 1 396 ? -18.401 -4.333 20.327 1.00 96.38 396 ILE A O 1
ATOM 2911 N N . GLU A 1 397 ? -18.401 -3.675 22.484 1.00 96.44 397 GLU A N 1
ATOM 2912 C CA . GLU A 1 397 ? -18.311 -2.238 22.188 1.00 96.44 397 GLU A CA 1
ATOM 2913 C C . GLU A 1 397 ? -16.926 -1.926 21.584 1.00 96.44 397 GLU A C 1
ATOM 2915 O O . GLU A 1 397 ? -15.901 -2.066 22.251 1.00 96.44 397 GLU A O 1
ATOM 2920 N N . ASN A 1 398 ? -16.891 -1.494 20.321 1.00 97.44 398 ASN A N 1
ATOM 2921 C CA . ASN A 1 398 ? -15.685 -1.067 19.613 1.00 97.44 398 ASN A CA 1
ATOM 2922 C C . ASN A 1 398 ? -15.804 0.435 19.291 1.00 97.44 398 ASN A C 1
ATOM 2924 O O . ASN A 1 398 ? -16.670 0.815 18.499 1.00 97.44 398 ASN A O 1
ATOM 2928 N N . PRO A 1 399 ? -14.955 1.306 19.870 1.00 97.31 399 PRO A N 1
ATOM 2929 C CA . PRO A 1 399 ? -15.028 2.750 19.649 1.00 97.31 399 PRO A CA 1
ATOM 2930 C C . PRO A 1 399 ? -14.724 3.179 18.203 1.00 97.31 399 PRO A C 1
ATOM 2932 O O . PRO A 1 399 ? -15.072 4.295 17.828 1.00 97.31 399 PRO A O 1
ATOM 2935 N N . CYS A 1 400 ? -14.101 2.315 17.394 1.00 97.75 400 CYS A N 1
ATOM 2936 C CA . CYS A 1 400 ? -13.823 2.542 15.975 1.00 97.75 400 CYS A CA 1
ATOM 2937 C C . CYS A 1 400 ? -14.952 2.091 15.029 1.00 97.75 400 CYS A C 1
ATOM 2939 O O . CYS A 1 400 ? -14.844 2.299 13.820 1.00 97.75 400 CYS A O 1
ATOM 2941 N N . VAL A 1 401 ? -16.033 1.489 15.543 1.00 97.56 401 VAL A N 1
ATOM 2942 C CA . VAL A 1 401 ? -17.243 1.214 14.752 1.00 97.56 401 VAL A CA 1
ATOM 2943 C C . VAL A 1 401 ? -18.185 2.425 14.826 1.00 97.56 401 VAL A C 1
ATOM 2945 O O . VAL A 1 401 ? -18.555 2.833 15.935 1.00 97.56 401 VAL A O 1
ATOM 2948 N N . PRO A 1 402 ? -18.611 3.008 13.686 1.00 95.56 402 PRO A N 1
ATOM 2949 C CA . PRO A 1 402 ? -19.500 4.168 13.686 1.00 95.56 402 PRO A CA 1
ATOM 2950 C C . PRO A 1 402 ? -20.889 3.869 14.280 1.00 95.56 402 PRO A C 1
ATOM 2952 O O . PRO A 1 402 ? -21.389 2.747 14.151 1.00 95.56 402 PRO A O 1
ATOM 2955 N N . PRO A 1 403 ? -21.577 4.862 14.872 1.00 95.81 403 PRO A N 1
ATOM 2956 C CA . PRO A 1 403 ? -22.960 4.706 15.310 1.00 95.81 403 PRO A CA 1
ATOM 2957 C C . PRO A 1 403 ? -23.879 4.217 14.183 1.00 95.81 403 PRO A C 1
ATOM 2959 O O . PRO A 1 403 ? -23.830 4.722 13.061 1.00 95.81 403 PRO A O 1
ATOM 2962 N N . GLY A 1 404 ? -24.733 3.238 14.484 1.00 93.50 404 GLY A N 1
ATOM 2963 C CA . GLY A 1 404 ? -25.639 2.642 13.494 1.00 93.50 404 GLY A CA 1
ATOM 2964 C C . GLY A 1 404 ? -24.964 1.712 12.475 1.00 93.50 404 GLY A C 1
ATOM 2965 O O . GLY A 1 404 ? -25.593 1.374 11.475 1.00 93.50 404 GLY A O 1
ATOM 2966 N N . VAL A 1 405 ? -23.716 1.301 12.723 1.00 95.50 405 VAL A N 1
ATOM 2967 C CA . VAL A 1 405 ? -22.986 0.261 11.980 1.00 95.50 405 VAL A CA 1
ATOM 2968 C C . VAL A 1 405 ? -22.717 -0.925 12.915 1.00 95.50 405 VAL A C 1
ATOM 2970 O O . VAL A 1 405 ? -22.645 -0.780 14.138 1.00 95.50 405 VAL A O 1
ATOM 2973 N N . THR A 1 406 ? -22.601 -2.126 12.358 1.00 96.69 406 THR A N 1
ATOM 2974 C CA . THR A 1 406 ? -22.147 -3.331 13.065 1.00 96.69 406 THR A CA 1
ATOM 2975 C C . THR A 1 406 ? -21.207 -4.088 12.141 1.00 96.69 406 THR A C 1
ATOM 2977 O O . THR A 1 406 ? -21.540 -4.311 10.981 1.00 96.69 406 THR A O 1
ATOM 2980 N N . ALA A 1 407 ? -20.030 -4.456 12.642 1.00 97.38 407 ALA A N 1
ATOM 2981 C CA . ALA A 1 407 ? -19.138 -5.369 11.944 1.00 97.38 407 ALA A CA 1
ATOM 2982 C C . ALA A 1 407 ? -19.413 -6.781 12.465 1.00 97.38 407 ALA A C 1
ATOM 2984 O O . ALA A 1 407 ? -19.099 -7.089 13.617 1.00 97.38 407 ALA A O 1
ATOM 2985 N N . GLU A 1 408 ? -20.067 -7.596 11.643 1.00 97.19 408 GLU A N 1
ATOM 2986 C CA . GLU A 1 408 ? -20.458 -8.962 11.996 1.00 97.19 408 GLU A CA 1
ATOM 2987 C C . GLU A 1 408 ? -19.316 -9.960 11.760 1.00 97.19 408 GLU A C 1
ATOM 2989 O O . GLU A 1 408 ? -18.477 -9.758 10.881 1.00 97.19 408 GLU A O 1
ATOM 2994 N N . ASP A 1 409 ? -19.294 -11.036 12.552 1.00 96.56 409 ASP A N 1
ATOM 2995 C CA . ASP A 1 409 ? -18.420 -12.208 12.389 1.00 96.56 409 ASP A CA 1
ATOM 2996 C C . ASP A 1 409 ? -16.918 -11.871 12.229 1.00 96.56 409 ASP A C 1
ATOM 2998 O O . ASP A 1 409 ? -16.159 -12.546 11.527 1.00 96.56 409 ASP A O 1
ATOM 3002 N N . VAL A 1 410 ? -16.454 -10.823 12.923 1.00 96.75 410 VAL A N 1
ATOM 3003 C CA . VAL A 1 410 ? -15.072 -10.338 12.831 1.00 96.75 410 VAL A CA 1
ATOM 3004 C C . VAL A 1 410 ? -14.128 -11.316 13.520 1.00 96.75 410 VAL A C 1
ATOM 3006 O O . VAL A 1 410 ? -14.167 -11.494 14.741 1.00 96.75 410 VAL A O 1
ATOM 3009 N N . ILE A 1 411 ? -13.229 -11.911 12.734 1.00 95.69 411 ILE A N 1
ATOM 3010 C CA . ILE A 1 411 ? -12.129 -12.724 13.252 1.00 95.69 411 ILE A CA 1
ATOM 3011 C C . ILE A 1 411 ? -11.040 -11.797 13.802 1.00 95.69 411 ILE A C 1
ATOM 3013 O O . ILE A 1 411 ? -10.440 -11.011 13.066 1.00 95.69 411 ILE A O 1
ATOM 3017 N N . VAL A 1 412 ? -10.764 -11.914 15.100 1.00 96.69 412 VAL A N 1
ATOM 3018 C CA . VAL A 1 412 ? -9.699 -11.185 15.801 1.00 96.69 412 VAL A CA 1
ATOM 3019 C C . VAL A 1 412 ? -8.566 -12.154 16.111 1.00 96.69 412 VAL A C 1
ATOM 3021 O O . VAL A 1 412 ? -8.800 -13.208 16.697 1.00 96.69 412 VAL A O 1
ATOM 3024 N N . GLU A 1 413 ? -7.345 -11.803 15.714 1.00 95.19 413 GLU A N 1
ATOM 3025 C CA . GLU A 1 413 ? -6.135 -12.603 15.925 1.00 95.19 413 GLU A CA 1
ATOM 3026 C C . GLU A 1 413 ? -5.204 -11.904 16.921 1.00 95.19 413 GLU A C 1
ATOM 3028 O O . GLU A 1 413 ? -4.766 -10.778 16.681 1.00 95.19 413 GLU A O 1
ATOM 3033 N N . MET A 1 414 ? -4.906 -12.588 18.025 1.00 95.19 414 MET A N 1
ATOM 3034 C CA . MET A 1 414 ? -4.049 -12.116 19.115 1.00 95.19 414 MET A CA 1
ATOM 3035 C C . MET A 1 414 ? -2.559 -12.364 18.815 1.00 95.19 414 MET A C 1
ATOM 3037 O O . MET A 1 414 ? -2.210 -13.040 17.844 1.00 95.19 414 MET A O 1
ATOM 3041 N N . ASP A 1 415 ? -1.654 -11.804 19.624 1.00 90.88 415 ASP A N 1
ATOM 3042 C CA . ASP A 1 415 ? -0.192 -11.893 19.417 1.00 90.88 415 ASP A CA 1
ATOM 3043 C C . ASP A 1 415 ? 0.412 -13.282 19.665 1.00 90.88 415 ASP A C 1
ATOM 3045 O O . ASP A 1 415 ? 1.486 -13.587 19.152 1.00 90.88 415 ASP A O 1
ATOM 3049 N N . ASP A 1 416 ? -0.297 -14.159 20.373 1.00 91.62 416 ASP A N 1
ATOM 3050 C CA . ASP A 1 416 ? 0.035 -15.583 20.502 1.00 91.62 416 ASP A CA 1
ATOM 3051 C C . ASP A 1 416 ? -0.485 -16.439 19.321 1.00 91.62 416 ASP A C 1
ATOM 3053 O O . ASP A 1 416 ? -0.281 -17.653 19.293 1.00 91.62 416 ASP A O 1
ATOM 3057 N N . GLY A 1 417 ? -1.152 -15.817 18.339 1.00 90.25 417 GLY A N 1
ATOM 3058 C CA . GLY A 1 417 ? -1.790 -16.474 17.195 1.00 90.25 417 GLY A CA 1
ATOM 3059 C C . GLY A 1 417 ? -3.189 -17.036 17.480 1.00 90.25 417 GLY A C 1
ATOM 3060 O O . GLY A 1 417 ? -3.819 -17.586 16.570 1.00 90.25 417 GLY A O 1
ATOM 3061 N N . THR A 1 418 ? -3.699 -16.896 18.708 1.00 94.12 418 THR A N 1
ATOM 3062 C CA . THR A 1 418 ? -5.053 -17.320 19.086 1.00 94.12 418 THR A CA 1
ATOM 3063 C C . THR A 1 418 ? -6.099 -16.472 18.359 1.00 94.12 418 THR A C 1
ATOM 3065 O O . THR A 1 418 ? -5.946 -15.256 18.230 1.00 94.12 418 THR A O 1
ATOM 3068 N N . LYS A 1 419 ? -7.180 -17.102 17.880 1.00 96.31 419 LYS A N 1
ATOM 3069 C CA . LYS A 1 419 ? -8.244 -16.424 17.121 1.00 96.31 419 LYS A CA 1
ATOM 3070 C C . LYS A 1 419 ? -9.585 -16.489 17.835 1.00 96.31 419 LYS A C 1
ATOM 3072 O O . LYS A 1 419 ? -9.933 -17.517 18.402 1.00 96.31 419 LYS A O 1
ATOM 3077 N N . TYR A 1 420 ? -10.356 -15.417 17.735 1.00 96.31 420 TYR A N 1
ATOM 3078 C CA . TYR A 1 420 ? -11.706 -15.284 18.283 1.00 96.31 420 TYR A CA 1
ATOM 3079 C C . TYR A 1 420 ? -12.651 -14.756 17.202 1.00 96.31 420 TYR A C 1
ATOM 3081 O O . TYR A 1 420 ? -12.187 -14.160 16.231 1.00 96.31 420 TYR A O 1
ATOM 3089 N N . VAL A 1 421 ? -13.963 -14.945 17.368 1.00 97.06 421 VAL A N 1
ATOM 3090 C CA . VAL A 1 421 ? -14.986 -14.353 16.488 1.00 97.06 421 VAL A CA 1
ATOM 3091 C C . VAL A 1 421 ? -15.990 -13.546 17.306 1.00 97.06 421 VAL A C 1
ATOM 3093 O O . VAL A 1 421 ? -16.566 -14.049 18.274 1.00 97.06 421 VAL A O 1
ATOM 3096 N N . VAL A 1 422 ? -16.172 -12.278 16.939 1.00 97.19 422 VAL A N 1
ATOM 3097 C CA . VAL A 1 422 ? -16.990 -11.313 17.687 1.00 97.19 422 VAL A CA 1
ATOM 3098 C C . VAL A 1 422 ? -17.742 -10.388 16.734 1.00 97.19 422 VAL A C 1
ATOM 3100 O O . VAL A 1 422 ? -17.250 -10.071 15.654 1.00 97.19 422 VAL A O 1
ATOM 3103 N N . ASN A 1 423 ? -18.915 -9.911 17.150 1.00 97.94 423 ASN A N 1
ATOM 3104 C CA . ASN A 1 423 ? -19.557 -8.776 16.493 1.00 97.94 423 ASN A CA 1
ATOM 3105 C C . ASN A 1 423 ? -19.039 -7.492 17.146 1.00 97.94 423 ASN A C 1
ATOM 3107 O O . ASN A 1 423 ? -19.112 -7.354 18.369 1.00 97.94 423 ASN A O 1
ATOM 3111 N N . PHE A 1 424 ? -18.548 -6.535 16.365 1.00 98.06 424 PHE A N 1
ATOM 3112 C CA . PHE A 1 424 ? -18.210 -5.213 16.885 1.00 98.06 424 PHE A CA 1
ATOM 3113 C C . PHE A 1 424 ? -19.359 -4.233 16.650 1.00 98.06 424 PHE A C 1
ATOM 3115 O O . PHE A 1 424 ? -19.835 -4.059 15.528 1.00 98.06 424 PHE A O 1
ATOM 3122 N N . VAL A 1 425 ? -19.785 -3.575 17.727 1.00 97.25 425 VAL A N 1
ATOM 3123 C CA . VAL A 1 425 ? -20.866 -2.580 17.732 1.00 97.25 425 VAL A CA 1
ATOM 3124 C C . VAL A 1 425 ? -20.351 -1.255 18.279 1.00 97.25 425 VAL A C 1
ATOM 3126 O O . VAL A 1 425 ? -19.474 -1.234 19.143 1.00 97.25 425 VAL A O 1
ATOM 3129 N N . SER A 1 426 ? -20.906 -0.139 17.811 1.00 96.31 426 SER A N 1
ATOM 3130 C CA . SER A 1 426 ? -20.545 1.165 18.369 1.00 96.31 426 SER A CA 1
ATOM 3131 C C . SER A 1 426 ? -21.000 1.287 19.832 1.00 96.31 426 SER A C 1
ATOM 3133 O O . SER A 1 426 ? -22.145 0.937 20.137 1.00 96.31 426 SER A O 1
ATOM 3135 N N . PRO A 1 427 ? -20.179 1.842 20.745 1.00 95.38 427 PRO A N 1
ATOM 3136 C CA . PRO A 1 427 ? -20.627 2.182 22.097 1.00 95.38 427 PRO A CA 1
ATOM 3137 C C . PRO A 1 427 ? -21.713 3.273 22.105 1.00 95.38 427 PRO A C 1
ATOM 3139 O O . PRO A 1 427 ? -22.452 3.382 23.085 1.00 95.38 427 PRO A O 1
ATOM 3142 N N . ALA A 1 428 ? -21.807 4.086 21.044 1.00 94.44 428 ALA A N 1
ATOM 3143 C CA . ALA A 1 428 ? -22.731 5.209 20.900 1.00 94.44 428 ALA A CA 1
ATOM 3144 C C . ALA A 1 428 ? -23.880 4.889 19.926 1.00 94.44 428 ALA A C 1
ATOM 3146 O O . ALA A 1 428 ? -23.678 4.276 18.880 1.00 94.44 428 ALA A O 1
ATOM 3147 N N . LYS A 1 429 ? -25.101 5.345 20.238 1.00 90.31 429 LYS A N 1
ATOM 3148 C CA . LYS A 1 429 ? -26.286 5.065 19.396 1.00 90.31 429 LYS A CA 1
ATOM 3149 C C . LYS A 1 429 ? -26.460 6.014 18.209 1.00 90.31 429 LYS A C 1
ATOM 3151 O O . LYS A 1 429 ? -27.108 5.650 17.233 1.00 90.31 429 LYS A O 1
ATOM 3156 N N . SER A 1 430 ? -25.924 7.226 18.304 1.00 89.75 430 SER A N 1
ATOM 3157 C CA . SER A 1 430 ? -25.936 8.253 17.257 1.00 89.75 430 SER A CA 1
ATOM 3158 C C . SER A 1 430 ? -24.872 9.312 17.557 1.00 89.75 430 SER A C 1
ATOM 3160 O O . SER A 1 430 ? -24.345 9.357 18.669 1.00 89.75 430 SER A O 1
ATOM 3162 N N . LEU A 1 431 ? -24.612 10.224 16.614 1.00 86.38 431 LEU A N 1
ATOM 3163 C CA . LEU A 1 431 ? -23.717 11.373 16.823 1.00 86.38 431 LEU A CA 1
ATOM 3164 C C . LEU A 1 431 ? -24.133 12.276 18.007 1.00 86.38 431 LEU A C 1
ATOM 3166 O O . LEU A 1 431 ? -23.294 12.941 18.604 1.00 86.38 431 LEU A O 1
ATOM 3170 N N . SER A 1 432 ? -25.421 12.297 18.371 1.00 87.06 432 SER A N 1
ATOM 3171 C CA . SER A 1 432 ? -25.941 13.072 19.510 1.00 87.06 432 SER A CA 1
ATOM 3172 C C . SER A 1 432 ? -25.815 12.361 20.866 1.00 87.06 432 SER A C 1
ATOM 3174 O O . SER A 1 432 ? -26.258 12.895 21.884 1.00 87.06 432 SER A O 1
ATOM 3176 N N . ASP A 1 433 ? -25.296 11.132 20.895 1.00 90.06 433 ASP A N 1
ATOM 3177 C CA . ASP A 1 433 ? -25.017 10.399 22.127 1.00 90.06 433 ASP A CA 1
ATOM 3178 C C . ASP A 1 433 ? -23.785 11.000 22.822 1.00 90.06 433 ASP A C 1
ATOM 3180 O O . ASP A 1 433 ? -22.764 11.260 22.188 1.00 90.06 433 ASP A O 1
ATOM 3184 N N . LYS A 1 434 ? -23.836 11.162 24.149 1.00 89.00 434 LYS A N 1
ATOM 3185 C CA . LYS A 1 434 ? -22.688 11.639 24.941 1.00 89.00 434 LYS A CA 1
ATOM 3186 C C . LYS A 1 434 ? -21.471 10.717 24.822 1.00 89.00 434 LYS A C 1
ATOM 3188 O O . LYS A 1 434 ? -20.349 11.164 25.034 1.00 89.00 434 LYS A O 1
ATOM 3193 N N . LYS A 1 435 ? -21.684 9.440 24.486 1.00 92.50 435 LYS A N 1
ATOM 3194 C CA . LYS A 1 435 ? -20.602 8.494 24.204 1.00 92.50 435 LYS A CA 1
ATOM 3195 C C . LYS A 1 435 ? -19.894 8.744 22.862 1.00 92.50 435 LYS A C 1
ATOM 3197 O O . LYS A 1 435 ? -18.769 8.281 22.731 1.00 92.50 435 LYS A O 1
ATOM 3202 N N . ALA A 1 436 ? -20.488 9.439 21.884 1.00 90.38 436 ALA A N 1
ATOM 3203 C CA . ALA A 1 436 ? -19.941 9.521 20.521 1.00 90.38 436 ALA A CA 1
ATOM 3204 C C . ALA A 1 436 ? -18.567 10.218 20.462 1.00 90.38 436 ALA A C 1
ATOM 3206 O O . ALA A 1 436 ? -17.612 9.672 19.914 1.00 90.38 436 ALA A O 1
ATOM 3207 N N . GLU A 1 437 ? -18.435 11.378 21.111 1.00 89.69 437 GLU A N 1
ATOM 3208 C CA . GLU A 1 437 ? -17.169 12.121 21.222 1.00 89.69 437 GLU A CA 1
ATOM 3209 C C . GLU A 1 437 ? -16.096 11.326 21.989 1.00 89.69 437 GLU A C 1
ATOM 3211 O O . GLU A 1 437 ? -14.928 11.273 21.594 1.00 89.69 437 GLU A O 1
ATOM 3216 N N . THR A 1 438 ? -16.510 10.634 23.056 1.00 93.44 438 THR A N 1
ATOM 3217 C CA . THR A 1 438 ? -15.623 9.758 23.837 1.00 93.44 438 THR A CA 1
ATOM 3218 C C . THR A 1 438 ? -15.140 8.572 22.999 1.00 93.44 438 THR A C 1
ATOM 3220 O O . THR A 1 438 ? -13.952 8.266 23.022 1.00 93.44 438 THR A O 1
ATOM 3223 N N . ALA A 1 439 ? -16.022 7.946 22.216 1.00 95.06 439 ALA A N 1
ATOM 3224 C CA . ALA A 1 439 ? -15.694 6.828 21.336 1.00 95.06 439 ALA A CA 1
ATOM 3225 C C . ALA A 1 439 ? -14.718 7.243 20.227 1.00 95.06 439 ALA A C 1
ATOM 3227 O O . ALA A 1 439 ? -13.675 6.618 20.071 1.00 95.06 439 ALA A O 1
ATOM 3228 N N . SER A 1 440 ? -14.979 8.357 19.535 1.00 93.19 440 SER A N 1
ATOM 3229 C CA . SER A 1 440 ? -14.052 8.895 18.528 1.00 93.19 440 SER A CA 1
ATOM 3230 C C . SER A 1 440 ? -12.656 9.144 19.117 1.00 93.19 440 SER A C 1
ATOM 3232 O O . SER A 1 440 ? -11.645 8.771 18.520 1.00 93.19 440 SER A O 1
ATOM 3234 N N . THR A 1 441 ? -12.595 9.720 20.322 1.00 95.44 441 THR A N 1
ATOM 3235 C CA . THR A 1 441 ? -11.335 9.973 21.039 1.00 95.44 441 THR A CA 1
ATOM 3236 C C . THR A 1 441 ? -10.634 8.671 21.443 1.00 95.44 441 THR A C 1
ATOM 3238 O O . THR A 1 441 ? -9.423 8.549 21.280 1.00 95.44 441 THR A O 1
ATOM 3241 N N . GLN A 1 442 ? -11.382 7.672 21.922 1.00 97.25 442 GLN A N 1
ATOM 3242 C CA . GLN A 1 442 ? -10.855 6.349 22.277 1.00 97.25 442 GLN A CA 1
ATOM 3243 C C . GLN A 1 442 ? -10.320 5.589 21.059 1.00 97.25 442 GLN A C 1
ATOM 3245 O O . GLN A 1 442 ? -9.246 5.002 21.151 1.00 97.25 442 GLN A O 1
ATOM 3250 N N . CYS A 1 443 ? -11.015 5.625 19.919 1.00 98.12 443 CYS A N 1
ATOM 3251 C CA . CYS A 1 443 ? -10.534 4.996 18.690 1.00 98.12 443 CYS A CA 1
ATOM 3252 C C . CYS A 1 443 ? -9.194 5.596 18.248 1.00 98.12 443 CYS A C 1
ATOM 3254 O O . CYS A 1 443 ? -8.228 4.865 18.027 1.00 98.12 443 CYS A O 1
ATOM 3256 N N . LYS A 1 444 ? -9.114 6.935 18.205 1.00 97.88 444 LYS A N 1
ATOM 3257 C CA . LYS A 1 444 ? -7.877 7.662 17.899 1.00 97.88 444 LYS A CA 1
ATOM 3258 C C . LYS A 1 444 ? -6.752 7.300 18.873 1.00 97.88 444 LYS A C 1
ATOM 3260 O O . LYS A 1 444 ? -5.657 6.970 18.431 1.00 97.88 444 LYS A O 1
ATOM 3265 N N . PHE A 1 445 ? -7.035 7.277 20.176 1.00 98.06 445 PHE A N 1
ATOM 3266 C CA . PHE A 1 445 ? -6.060 6.888 21.197 1.00 98.06 445 PHE A CA 1
ATOM 3267 C C . PHE A 1 445 ? -5.525 5.461 20.993 1.00 98.06 445 PHE A C 1
ATOM 3269 O O . PHE A 1 445 ? -4.318 5.248 21.096 1.00 98.06 445 PHE A O 1
ATOM 3276 N N . ILE A 1 446 ? -6.383 4.486 20.668 1.00 98.19 446 ILE A N 1
ATOM 3277 C CA . ILE A 1 446 ? -5.956 3.099 20.406 1.00 98.19 446 ILE A CA 1
ATOM 3278 C C . ILE A 1 446 ? -5.091 3.035 19.136 1.00 98.19 446 ILE A C 1
ATOM 3280 O O . ILE A 1 446 ? -4.020 2.430 19.159 1.00 98.19 446 ILE A O 1
ATOM 3284 N N . ALA A 1 447 ? -5.510 3.701 18.055 1.00 98.25 447 ALA A N 1
ATOM 3285 C CA . ALA A 1 447 ? -4.767 3.750 16.795 1.00 98.25 447 ALA A CA 1
ATOM 3286 C C . ALA A 1 447 ? -3.397 4.447 16.916 1.00 98.25 447 ALA A C 1
ATOM 3288 O O . ALA A 1 447 ? -2.445 4.044 16.254 1.00 98.25 447 ALA A O 1
ATOM 3289 N N . GLU A 1 448 ? -3.270 5.456 17.781 1.00 98.19 448 GLU A N 1
ATOM 3290 C CA . GLU A 1 448 ? -1.989 6.104 18.095 1.00 98.19 448 GLU A CA 1
ATOM 3291 C C . GLU A 1 448 ? -1.126 5.250 19.033 1.00 98.19 448 GLU A C 1
ATOM 3293 O O . GLU A 1 448 ? 0.088 5.164 18.844 1.00 98.19 448 GLU A O 1
ATOM 3298 N N . SER A 1 449 ? -1.741 4.561 20.001 1.00 97.56 449 SER A N 1
ATOM 3299 C CA . SER A 1 449 ? -1.033 3.709 20.967 1.00 97.56 449 SER A CA 1
ATOM 3300 C C . SER A 1 449 ? -0.289 2.556 20.294 1.00 97.56 449 SER A C 1
ATOM 3302 O O . SER A 1 449 ? 0.853 2.278 20.658 1.00 97.56 449 SER A O 1
ATOM 3304 N N . ILE A 1 450 ? -0.883 1.920 19.274 1.00 96.88 450 ILE A N 1
ATOM 3305 C CA . ILE A 1 450 ? -0.234 0.807 18.556 1.00 96.88 450 ILE A CA 1
ATOM 3306 C C . ILE A 1 450 ? 1.021 1.237 17.779 1.00 96.88 450 ILE A C 1
ATOM 3308 O O . ILE A 1 450 ? 1.866 0.398 17.473 1.00 96.88 450 ILE A O 1
ATOM 3312 N N . LEU A 1 451 ? 1.194 2.533 17.489 1.00 97.75 451 LEU A N 1
ATOM 3313 C CA . LEU A 1 451 ? 2.421 3.055 16.878 1.00 97.75 451 LEU A CA 1
ATOM 3314 C C . LEU A 1 451 ? 3.597 3.061 17.870 1.00 97.75 451 LEU A C 1
ATOM 3316 O O . LEU A 1 451 ? 4.746 3.065 17.438 1.00 97.75 451 LEU A O 1
ATOM 3320 N N . ASN A 1 452 ? 3.345 3.028 19.187 1.00 95.88 452 ASN A N 1
ATOM 3321 C CA . ASN A 1 452 ? 4.395 2.974 20.211 1.00 95.88 452 ASN A CA 1
ATOM 3322 C C . ASN A 1 452 ? 5.405 4.138 20.059 1.00 95.88 452 ASN A C 1
ATOM 3324 O O . ASN A 1 452 ? 6.614 3.955 19.881 1.00 95.88 452 ASN A O 1
ATOM 3328 N N . LYS A 1 453 ? 4.879 5.373 20.068 1.00 95.19 453 LYS A N 1
ATOM 3329 C CA . LYS A 1 453 ? 5.657 6.622 19.925 1.00 95.19 453 LYS A CA 1
ATOM 3330 C C . LYS A 1 453 ? 6.612 6.888 21.095 1.00 95.19 453 LYS A C 1
ATOM 3332 O O . LYS A 1 453 ? 7.623 7.550 20.888 1.00 95.19 453 LYS A O 1
ATOM 3337 N N . ASP A 1 454 ? 6.320 6.341 22.276 1.00 93.88 454 ASP A N 1
ATOM 3338 C CA . ASP A 1 454 ? 7.142 6.478 23.488 1.00 93.88 454 ASP A CA 1
ATOM 3339 C C . ASP A 1 454 ? 8.340 5.506 23.533 1.00 93.88 454 ASP A C 1
ATOM 3341 O O . ASP A 1 454 ? 9.145 5.535 24.470 1.00 93.88 454 ASP A O 1
ATOM 3345 N N . ALA A 1 455 ? 8.493 4.647 22.519 1.00 96.12 455 ALA A N 1
ATOM 3346 C CA . ALA A 1 455 ? 9.675 3.813 22.350 1.00 96.12 455 ALA A CA 1
ATOM 3347 C C . ALA A 1 455 ? 10.963 4.655 22.326 1.00 96.12 455 ALA A C 1
ATOM 3349 O O . ALA A 1 455 ? 11.018 5.744 21.754 1.00 96.12 455 ALA A O 1
ATOM 3350 N N . THR A 1 456 ? 12.033 4.133 22.932 1.00 95.69 456 THR A N 1
ATOM 3351 C CA . THR A 1 456 ? 13.295 4.868 23.097 1.00 95.69 456 THR A CA 1
ATOM 3352 C C . THR A 1 456 ? 13.917 5.248 21.751 1.00 95.69 456 THR A C 1
ATOM 3354 O O . THR A 1 456 ? 14.530 4.423 21.078 1.00 95.69 456 THR A O 1
ATOM 3357 N N . CYS A 1 457 ? 13.817 6.527 21.388 1.00 92.19 457 CYS A N 1
ATOM 3358 C CA . CYS A 1 457 ? 14.505 7.085 20.231 1.00 92.19 457 CYS A CA 1
ATOM 3359 C C . CYS A 1 457 ? 15.984 7.336 20.566 1.00 92.19 457 CYS A C 1
ATOM 3361 O O . CYS A 1 457 ? 16.316 8.227 21.346 1.00 92.19 457 CYS A O 1
ATOM 3363 N N . ILE A 1 458 ? 16.883 6.553 19.963 1.00 88.81 458 ILE A N 1
ATOM 3364 C CA . ILE A 1 458 ? 18.345 6.708 20.115 1.00 88.81 458 ILE A CA 1
ATOM 3365 C C . ILE A 1 458 ? 18.950 7.773 19.180 1.00 88.81 458 ILE A C 1
ATOM 3367 O O . ILE A 1 458 ? 20.154 8.019 19.211 1.00 88.81 458 ILE A O 1
ATOM 3371 N N . SER A 1 459 ? 18.119 8.382 18.333 1.00 87.00 459 SER A N 1
ATOM 3372 C CA . SER A 1 459 ? 18.500 9.373 17.321 1.00 87.00 459 SER A CA 1
ATOM 3373 C C . SER A 1 459 ? 17.877 10.740 17.620 1.00 87.00 459 SER A C 1
ATOM 3375 O O . SER A 1 459 ? 17.082 10.885 18.542 1.00 87.00 459 SER A O 1
ATOM 3377 N N . LYS A 1 460 ? 18.221 11.771 16.837 1.00 86.25 460 LYS A N 1
ATOM 3378 C CA . LYS A 1 460 ? 17.652 13.122 17.013 1.00 86.25 460 LYS A CA 1
ATOM 3379 C C . LYS A 1 460 ? 16.146 13.183 16.707 1.00 86.25 460 LYS A C 1
ATOM 3381 O O . LYS A 1 460 ? 15.433 13.989 17.298 1.00 86.25 460 LYS A O 1
ATOM 3386 N N . SER A 1 461 ? 15.682 12.366 15.767 1.00 89.81 461 SER A N 1
ATOM 3387 C CA . SER A 1 461 ? 14.284 12.263 15.359 1.00 89.81 461 SER A CA 1
ATOM 3388 C C . SER A 1 461 ? 13.978 10.810 14.998 1.00 89.81 461 SER A C 1
ATOM 3390 O O . SER A 1 461 ? 14.834 10.102 14.462 1.00 89.81 461 SER A O 1
ATOM 3392 N N . CYS A 1 462 ? 12.777 10.362 15.347 1.00 94.19 462 CYS A N 1
ATOM 3393 C CA . CYS A 1 462 ? 12.269 9.029 15.064 1.00 94.19 462 CYS A CA 1
ATOM 3394 C C . CYS A 1 462 ? 10.811 9.138 14.616 1.00 94.19 462 CYS A C 1
ATOM 3396 O O . CYS A 1 462 ? 10.103 10.050 15.053 1.00 94.19 462 CYS A O 1
ATOM 3398 N N . SER A 1 463 ? 10.361 8.194 13.791 1.00 95.69 463 SER A N 1
ATOM 3399 C CA . SER A 1 463 ? 8.945 8.037 13.469 1.00 95.69 463 SER A CA 1
ATOM 3400 C C . SER A 1 463 ? 8.232 7.393 14.658 1.00 95.69 463 SER A C 1
ATOM 3402 O O . SER A 1 463 ? 7.790 8.082 15.576 1.00 95.69 463 SER A O 1
ATOM 3404 N N . PHE A 1 464 ? 8.167 6.069 14.696 1.00 97.31 464 PHE A N 1
ATOM 3405 C CA . PHE A 1 464 ? 7.482 5.293 15.722 1.00 97.31 464 PHE A CA 1
ATOM 3406 C C . PHE A 1 464 ? 8.210 3.952 15.941 1.00 97.31 464 PHE A C 1
ATOM 3408 O O . PHE A 1 464 ? 9.110 3.614 15.170 1.00 97.31 464 PHE A O 1
ATOM 3415 N N . ASN A 1 465 ? 7.941 3.235 17.040 1.00 96.50 465 ASN A N 1
ATOM 3416 C CA . ASN A 1 465 ? 8.798 2.132 17.528 1.00 96.50 465 ASN A CA 1
ATOM 3417 C C . ASN A 1 465 ? 10.295 2.498 17.718 1.00 96.50 465 ASN A C 1
ATOM 3419 O O . ASN A 1 465 ? 11.160 1.627 17.695 1.00 96.50 465 ASN A O 1
ATOM 3423 N N . GLY A 1 466 ? 10.630 3.783 17.896 1.00 95.06 466 GLY A N 1
ATOM 3424 C CA . GLY A 1 466 ? 12.021 4.242 18.035 1.00 95.06 466 GLY A CA 1
ATOM 3425 C C . GLY A 1 466 ? 12.849 4.180 16.740 1.00 95.06 466 GLY A C 1
ATOM 3426 O O . GLY A 1 466 ? 14.062 4.388 16.784 1.00 95.06 466 GLY A O 1
ATOM 3427 N N . VAL A 1 467 ? 12.211 3.922 15.592 1.00 94.56 467 VAL A N 1
ATOM 3428 C CA . VAL A 1 467 ? 12.850 3.896 14.267 1.00 94.56 467 VAL A CA 1
ATOM 3429 C C . VAL A 1 467 ? 13.307 5.300 13.879 1.00 94.56 467 VAL A C 1
ATOM 3431 O O . VAL A 1 467 ? 12.505 6.233 13.872 1.00 94.56 467 VAL A O 1
ATOM 3434 N N . PHE A 1 468 ? 14.584 5.457 13.519 1.00 94.06 468 PHE A N 1
ATOM 3435 C CA . PHE A 1 468 ? 15.113 6.723 13.005 1.00 94.06 468 PHE A CA 1
ATOM 3436 C C . PHE A 1 468 ? 14.350 7.176 11.752 1.00 94.06 468 PHE A C 1
ATOM 3438 O O . PHE A 1 468 ? 14.196 6.413 10.797 1.00 94.06 468 PHE A O 1
ATOM 3445 N N . GLN A 1 469 ? 13.935 8.442 11.741 1.00 94.38 469 GLN A N 1
ATOM 3446 C CA . GLN A 1 469 ? 13.368 9.109 10.573 1.00 94.38 469 GLN A CA 1
ATOM 3447 C C . GLN A 1 469 ? 13.912 10.544 10.523 1.00 94.38 469 GLN A C 1
ATOM 3449 O O . GLN A 1 469 ? 13.816 11.253 11.528 1.00 94.38 469 GLN A O 1
ATOM 3454 N N . PRO A 1 470 ? 14.454 11.017 9.388 1.00 93.44 470 PRO A N 1
ATOM 3455 C CA . PRO A 1 470 ? 14.741 12.431 9.199 1.00 93.44 470 PRO A CA 1
ATOM 3456 C C . PRO A 1 470 ? 13.446 13.249 9.283 1.00 93.44 470 PRO A C 1
ATOM 3458 O O . PRO A 1 470 ? 12.393 12.841 8.793 1.00 93.44 470 PRO A O 1
ATOM 3461 N N . SER A 1 471 ? 13.505 14.423 9.910 1.00 91.50 471 SER A N 1
ATOM 3462 C CA . SER A 1 471 ? 12.315 15.259 10.105 1.00 91.50 471 SER A CA 1
ATOM 3463 C C . SER A 1 471 ? 11.804 15.801 8.764 1.00 91.50 471 SER A C 1
ATOM 3465 O O . SER A 1 471 ? 12.402 16.727 8.217 1.00 91.50 471 SER A O 1
ATOM 3467 N N . LEU A 1 472 ? 10.673 15.281 8.266 1.00 92.00 472 LEU A N 1
ATOM 3468 C CA . LEU A 1 472 ? 10.049 15.701 6.998 1.00 92.00 472 LEU A CA 1
ATOM 3469 C C . LEU A 1 472 ? 9.839 17.221 6.920 1.00 92.00 472 LEU A C 1
ATOM 3471 O O . LEU A 1 472 ? 10.062 17.829 5.880 1.00 92.00 472 LEU A O 1
ATOM 3475 N N . LYS A 1 473 ? 9.487 17.863 8.039 1.00 88.12 473 LYS A N 1
ATOM 3476 C CA . LYS A 1 473 ? 9.323 19.322 8.135 1.00 88.12 473 LYS A CA 1
ATOM 3477 C C . LYS A 1 473 ? 10.603 20.119 7.834 1.00 88.12 473 LYS A C 1
ATOM 3479 O O . LYS A 1 473 ? 10.508 21.256 7.382 1.00 88.12 473 LYS A O 1
ATOM 3484 N N . ASN A 1 474 ? 11.775 19.561 8.142 1.00 87.81 474 ASN A N 1
ATOM 3485 C CA . ASN A 1 474 ? 13.064 20.263 8.089 1.00 87.81 474 ASN A CA 1
ATOM 3486 C C . ASN A 1 474 ? 14.022 19.715 7.016 1.00 87.81 474 ASN A C 1
ATOM 3488 O O . ASN A 1 474 ? 15.003 20.377 6.696 1.00 87.81 474 ASN A O 1
ATOM 3492 N N . GLN A 1 475 ? 13.776 18.499 6.522 1.00 89.88 475 GLN A N 1
ATOM 3493 C CA . GLN A 1 475 ? 14.651 17.757 5.608 1.00 89.88 475 GLN A CA 1
ATOM 3494 C C . GLN A 1 475 ? 13.932 17.269 4.347 1.00 89.88 475 GLN A C 1
ATOM 3496 O O . GLN A 1 475 ? 14.508 16.511 3.575 1.00 89.88 475 GLN A O 1
ATOM 3501 N N . PHE A 1 476 ? 12.686 17.681 4.119 1.00 93.44 476 PHE A N 1
ATOM 3502 C CA . PHE A 1 476 ? 12.008 17.472 2.848 1.00 93.44 476 PHE A CA 1
ATOM 3503 C C . PHE A 1 476 ? 11.424 18.795 2.353 1.00 93.44 476 PHE A C 1
ATOM 3505 O O . PHE A 1 476 ? 10.976 19.634 3.139 1.00 93.44 476 PHE A O 1
ATOM 3512 N N . SER A 1 477 ? 11.463 19.006 1.038 1.00 91.62 477 SER A N 1
ATOM 3513 C CA . SER A 1 477 ? 11.025 20.257 0.427 1.00 91.62 477 SER A CA 1
ATOM 3514 C C . SER A 1 477 ? 9.529 20.484 0.666 1.00 91.62 477 SER A C 1
ATOM 3516 O O . SER A 1 477 ? 8.685 19.620 0.414 1.00 91.62 477 SER A O 1
ATOM 3518 N N . ALA A 1 478 ? 9.179 21.680 1.143 1.00 90.00 478 ALA A N 1
ATOM 3519 C CA . ALA A 1 478 ? 7.785 22.085 1.318 1.00 90.00 478 ALA A CA 1
ATOM 3520 C C . ALA A 1 478 ? 7.047 22.269 -0.024 1.00 90.00 478 ALA A C 1
ATOM 3522 O O . ALA A 1 478 ? 5.821 22.331 -0.028 1.00 90.00 478 ALA A O 1
ATOM 3523 N N . LEU A 1 479 ? 7.789 22.360 -1.137 1.00 90.69 479 LEU A N 1
ATOM 3524 C CA . LEU A 1 479 ? 7.264 22.519 -2.497 1.00 90.69 479 LEU A CA 1
ATOM 3525 C C . LEU A 1 479 ? 7.221 21.204 -3.289 1.00 90.69 479 LEU A C 1
ATOM 3527 O O . LEU A 1 479 ? 6.543 21.146 -4.310 1.00 90.69 479 LEU A O 1
ATOM 3531 N N . ALA A 1 480 ? 7.940 20.171 -2.845 1.00 95.31 480 ALA A N 1
ATOM 3532 C CA . ALA A 1 480 ? 7.906 18.854 -3.470 1.00 95.31 480 ALA A CA 1
ATOM 3533 C C . ALA A 1 480 ? 6.589 18.122 -3.175 1.00 95.31 480 ALA A C 1
ATOM 3535 O O . ALA A 1 480 ? 5.893 18.414 -2.198 1.00 95.31 480 ALA A O 1
ATOM 3536 N N . ASP A 1 481 ? 6.259 17.122 -3.983 1.00 97.25 481 ASP A N 1
ATOM 3537 C CA . ASP A 1 481 ? 5.047 16.330 -3.783 1.00 97.25 481 ASP A CA 1
ATOM 3538 C C . ASP A 1 481 ? 5.218 15.251 -2.701 1.00 97.25 481 ASP A C 1
ATOM 3540 O O . ASP A 1 481 ? 6.313 14.742 -2.462 1.00 97.25 481 ASP A O 1
ATOM 3544 N N . MET A 1 482 ? 4.110 14.877 -2.060 1.00 98.12 482 MET A N 1
ATOM 3545 C CA . MET A 1 482 ? 4.009 13.703 -1.187 1.00 98.12 482 MET A CA 1
ATOM 3546 C C . MET A 1 482 ? 2.904 12.798 -1.733 1.00 98.12 482 MET A C 1
ATOM 3548 O O . MET A 1 482 ? 1.734 13.175 -1.671 1.00 98.12 482 MET A O 1
ATOM 3552 N N . TYR A 1 483 ? 3.265 11.630 -2.266 1.00 98.12 483 TYR A N 1
ATOM 3553 C CA . TYR A 1 483 ? 2.311 10.657 -2.797 1.00 98.12 483 TYR A CA 1
ATOM 3554 C C . TYR A 1 483 ? 2.005 9.563 -1.773 1.00 98.12 483 TYR A C 1
ATOM 3556 O O . TYR A 1 483 ? 2.908 8.862 -1.322 1.00 98.12 483 TYR A O 1
ATOM 3564 N N . VAL A 1 484 ? 0.723 9.411 -1.445 1.00 98.19 484 VAL A N 1
ATOM 3565 C CA . VAL A 1 484 ? 0.155 8.345 -0.611 1.00 98.19 484 VAL A CA 1
ATOM 3566 C C . VAL A 1 484 ? -0.690 7.433 -1.513 1.00 98.19 484 VAL A C 1
ATOM 3568 O O . VAL A 1 484 ? -1.620 7.911 -2.161 1.00 98.19 484 VAL A O 1
ATOM 3571 N N . PHE A 1 485 ? -0.386 6.137 -1.627 1.00 96.06 485 PHE A N 1
ATOM 3572 C CA . PHE A 1 485 ? -1.100 5.233 -2.559 1.00 96.06 485 PHE A CA 1
ATOM 3573 C C . PHE A 1 485 ? -1.359 3.833 -1.974 1.00 96.06 485 PHE A C 1
ATOM 3575 O O . PHE A 1 485 ? -1.382 3.662 -0.752 1.00 96.06 485 PHE A O 1
ATOM 3582 N N . SER A 1 486 ? -1.687 2.859 -2.830 1.00 93.62 486 SER A N 1
ATOM 3583 C CA . SER A 1 486 ? -2.228 1.550 -2.439 1.00 93.62 486 SER A CA 1
ATOM 3584 C C . SER A 1 486 ? -3.470 1.722 -1.556 1.00 93.62 486 SER A C 1
ATOM 3586 O O . SER A 1 486 ? -4.418 2.387 -1.976 1.00 93.62 486 SER A O 1
ATOM 3588 N N . TYR A 1 487 ? -3.482 1.222 -0.314 1.00 95.75 487 TYR A N 1
ATOM 3589 C CA . TYR A 1 487 ? -4.653 1.365 0.554 1.00 95.75 487 TYR A CA 1
ATOM 3590 C C . TYR A 1 487 ? -5.002 2.819 0.918 1.00 95.75 487 TYR A C 1
ATOM 3592 O O . TYR A 1 487 ? -6.144 3.075 1.302 1.00 95.75 487 TYR A O 1
ATOM 3600 N N . PHE A 1 488 ? -4.087 3.786 0.754 1.00 98.06 488 PHE A N 1
ATOM 3601 C CA . PHE A 1 488 ? -4.461 5.202 0.834 1.00 98.06 488 PHE A CA 1
ATOM 3602 C C . PHE A 1 488 ? -5.448 5.599 -0.267 1.00 98.06 488 PHE A C 1
ATOM 3604 O O . PHE A 1 488 ? -6.431 6.272 0.026 1.00 98.06 488 PHE A O 1
ATOM 3611 N N . TYR A 1 489 ? -5.238 5.135 -1.500 1.00 97.38 489 TYR A N 1
ATOM 3612 C CA . TYR A 1 489 ? -6.175 5.362 -2.597 1.00 97.38 489 TYR A CA 1
ATOM 3613 C C . TYR A 1 489 ? -7.487 4.598 -2.358 1.00 97.38 489 TYR A C 1
ATOM 3615 O O . TYR A 1 489 ? -8.561 5.206 -2.343 1.00 97.38 489 TYR A O 1
ATOM 3623 N N . ASP A 1 490 ? -7.389 3.291 -2.073 1.00 95.50 490 ASP A N 1
ATOM 3624 C CA . ASP A 1 490 ? -8.538 2.378 -1.939 1.00 95.50 490 ASP A CA 1
ATOM 3625 C C . ASP A 1 490 ? -9.515 2.760 -0.810 1.00 95.50 490 ASP A C 1
ATOM 3627 O O . ASP A 1 490 ? -10.668 2.329 -0.821 1.00 95.50 490 ASP A O 1
ATOM 3631 N N . ARG A 1 491 ? -9.081 3.553 0.182 1.00 97.06 491 ARG A N 1
ATOM 3632 C CA . ARG A 1 491 ? -9.936 4.029 1.284 1.00 97.06 491 ARG A CA 1
ATOM 3633 C C . ARG A 1 491 ? -10.400 5.480 1.171 1.00 97.06 491 ARG A C 1
ATOM 3635 O O . ARG A 1 491 ? -11.251 5.890 1.962 1.00 97.06 491 ARG A O 1
ATOM 3642 N N . LEU A 1 492 ? -9.888 6.241 0.202 1.00 97.69 492 LEU A N 1
ATOM 3643 C CA . LEU A 1 492 ? -10.175 7.670 0.043 1.00 97.69 492 LEU A CA 1
ATOM 3644 C C . LEU A 1 492 ? -10.960 7.988 -1.240 1.00 97.69 492 LEU A C 1
ATOM 3646 O O . LEU A 1 492 ? -12.019 8.615 -1.151 1.00 97.69 492 LEU A O 1
ATOM 3650 N N . GLU A 1 493 ? -10.514 7.547 -2.422 1.00 96.75 493 GLU A N 1
ATOM 3651 C CA . GLU A 1 493 ? -11.225 7.865 -3.679 1.00 96.75 493 GLU A CA 1
ATOM 3652 C C . GLU A 1 493 ? -12.644 7.265 -3.725 1.00 96.75 493 GLU A C 1
ATOM 3654 O O . GLU A 1 493 ? -13.580 8.018 -4.026 1.00 96.75 493 GLU A O 1
ATOM 3659 N N . PRO A 1 494 ? -12.881 5.994 -3.325 1.00 96.62 494 PRO A N 1
ATOM 3660 C CA . PRO A 1 494 ? -14.216 5.396 -3.407 1.00 96.62 494 PRO A CA 1
ATOM 3661 C C . PRO A 1 494 ? -15.291 6.131 -2.594 1.00 96.62 494 PRO A C 1
ATOM 3663 O O . PRO A 1 494 ? -16.466 6.120 -2.977 1.00 96.62 494 PRO A O 1
ATOM 3666 N N . ILE A 1 495 ? -14.903 6.845 -1.529 1.00 96.44 495 ILE A N 1
ATOM 3667 C CA . ILE A 1 495 ? -15.792 7.671 -0.690 1.00 96.44 495 ILE A CA 1
ATOM 3668 C C . ILE A 1 495 ? -15.830 9.157 -1.099 1.00 96.44 495 ILE A C 1
ATOM 3670 O O . ILE A 1 495 ? -16.536 9.950 -0.478 1.00 96.44 495 ILE A O 1
ATOM 3674 N N . GLY A 1 496 ? -15.145 9.528 -2.185 1.00 95.69 496 GLY A N 1
ATOM 3675 C CA . GLY A 1 496 ? -15.236 10.847 -2.816 1.00 95.69 496 GLY A CA 1
ATOM 3676 C C . GLY A 1 496 ? -14.146 11.842 -2.422 1.00 95.69 496 GLY A C 1
ATOM 3677 O O . GLY A 1 496 ? -14.309 13.034 -2.685 1.00 95.69 496 GLY A O 1
ATOM 3678 N N . MET A 1 497 ? -13.047 11.384 -1.817 1.00 97.06 497 MET A N 1
ATOM 3679 C CA . MET A 1 497 ? -11.876 12.233 -1.595 1.00 97.06 497 MET A CA 1
ATOM 3680 C C . MET A 1 497 ? -11.252 12.640 -2.946 1.00 97.06 497 MET A C 1
ATOM 3682 O O . MET A 1 497 ? -11.107 11.784 -3.823 1.00 97.06 497 MET A O 1
ATOM 3686 N N . PRO A 1 498 ? -10.864 13.913 -3.153 1.00 97.06 498 PRO A N 1
ATOM 3687 C CA . PRO A 1 498 ? -10.108 14.308 -4.340 1.00 97.06 498 PRO A CA 1
ATOM 3688 C C . PRO A 1 498 ? -8.709 13.672 -4.355 1.00 97.06 498 PRO A C 1
ATOM 3690 O O . PRO A 1 498 ? -8.175 13.296 -3.316 1.00 97.06 498 PRO A O 1
ATOM 3693 N N . LEU A 1 499 ? -8.081 13.616 -5.535 1.00 97.44 499 LEU A N 1
ATOM 3694 C CA . LEU A 1 499 ? -6.718 13.086 -5.700 1.00 97.44 499 LEU A CA 1
ATOM 3695 C C . LEU A 1 499 ? -5.626 13.973 -5.074 1.00 97.44 499 LEU A C 1
ATOM 3697 O O . LEU A 1 499 ? -4.521 13.500 -4.836 1.00 97.44 499 LEU A O 1
ATOM 3701 N N . THR A 1 500 ? -5.932 15.237 -4.777 1.00 98.25 500 THR A N 1
ATOM 3702 C CA . THR A 1 500 ? -5.046 16.181 -4.080 1.00 98.25 500 THR A CA 1
ATOM 3703 C C . THR A 1 500 ? -5.800 16.773 -2.898 1.00 98.25 500 THR A C 1
ATOM 3705 O O . THR A 1 500 ? -6.916 17.263 -3.077 1.00 98.25 500 THR A O 1
ATOM 3708 N N . PHE A 1 501 ? -5.211 16.723 -1.704 1.00 98.38 501 PHE A N 1
ATOM 3709 C CA . PHE A 1 501 ? -5.859 17.141 -0.460 1.00 98.38 501 PHE A CA 1
ATOM 3710 C C . PHE A 1 501 ? -4.852 17.454 0.643 1.00 98.38 501 PHE A C 1
ATOM 3712 O O . PHE A 1 501 ? -3.736 16.944 0.652 1.00 98.38 501 PHE A O 1
ATOM 3719 N N . THR A 1 502 ? -5.254 18.238 1.637 1.00 98.62 502 THR A N 1
ATOM 3720 C CA . THR A 1 502 ? -4.489 18.376 2.881 1.00 98.62 502 THR A CA 1
ATOM 3721 C C . THR A 1 502 ? -4.778 17.229 3.849 1.00 98.62 502 THR A C 1
ATOM 3723 O O . THR A 1 502 ? -5.904 16.733 3.934 1.00 98.62 502 THR A O 1
ATOM 3726 N N . LEU A 1 503 ? -3.793 16.835 4.660 1.00 98.38 503 LEU A N 1
ATOM 3727 C CA . LEU A 1 503 ? -3.994 15.826 5.712 1.00 98.38 503 LEU A CA 1
ATOM 3728 C C . LEU A 1 503 ? -5.104 16.225 6.718 1.00 98.38 503 LEU A C 1
ATOM 3730 O O . LEU A 1 503 ? -5.794 15.368 7.262 1.00 98.38 503 LEU A O 1
ATOM 3734 N N . GLY A 1 504 ? -5.352 17.523 6.911 1.00 98.62 504 GLY A N 1
ATOM 3735 C CA . GLY A 1 504 ? -6.481 18.043 7.687 1.00 98.62 504 GLY A CA 1
ATOM 3736 C C . GLY A 1 504 ? -7.848 17.902 7.001 1.00 98.62 504 GLY A C 1
ATOM 3737 O O . GLY A 1 504 ? -8.866 17.853 7.684 1.00 98.62 504 GLY A O 1
ATOM 3738 N N . GLU A 1 505 ? -7.916 17.812 5.671 1.00 98.69 505 GLU A N 1
ATOM 3739 C CA . GLU A 1 505 ? -9.142 17.419 4.958 1.00 98.69 505 GLU A CA 1
ATOM 3740 C C . GLU A 1 505 ? -9.370 15.909 5.042 1.00 98.69 505 GLU A C 1
ATOM 3742 O O . GLU A 1 505 ? -10.504 15.482 5.254 1.00 98.69 505 GLU A O 1
ATOM 3747 N N . MET A 1 506 ? -8.298 15.111 4.990 1.00 98.50 506 MET A N 1
ATOM 3748 C CA . MET A 1 506 ? -8.370 13.677 5.282 1.00 98.50 506 MET A CA 1
ATOM 3749 C C . MET A 1 506 ? -8.865 13.422 6.716 1.00 98.50 506 MET A C 1
ATOM 3751 O O . MET A 1 506 ? -9.723 12.574 6.931 1.00 98.50 506 MET A O 1
ATOM 3755 N N . GLN A 1 507 ? -8.421 14.205 7.704 1.00 98.31 507 GLN A N 1
ATOM 3756 C CA . GLN A 1 507 ? -8.967 14.109 9.061 1.00 98.31 507 GLN A CA 1
ATOM 3757 C C . GLN A 1 507 ? -10.480 14.415 9.102 1.00 98.31 507 GLN A C 1
ATOM 3759 O O . GLN A 1 507 ? -11.233 13.697 9.757 1.00 98.31 507 GLN A O 1
ATOM 3764 N N . LYS A 1 508 ? -10.955 15.429 8.364 1.00 98.31 508 LYS A N 1
ATOM 3765 C CA . LYS A 1 508 ? -12.389 15.774 8.314 1.00 98.31 508 LYS A CA 1
ATOM 3766 C C . LYS A 1 508 ? -13.243 14.679 7.672 1.00 98.31 508 LYS A C 1
ATOM 3768 O O . LYS A 1 508 ? -14.343 14.432 8.158 1.00 98.31 508 LYS A O 1
ATOM 3773 N N . ILE A 1 509 ? -12.778 14.024 6.601 1.00 97.69 509 ILE A N 1
ATOM 3774 C CA . ILE A 1 509 ? -13.543 12.916 6.001 1.00 97.69 509 ILE A CA 1
ATOM 3775 C C . ILE A 1 509 ? -13.565 11.697 6.939 1.00 97.69 509 ILE A C 1
ATOM 3777 O O . ILE A 1 509 ? -14.612 11.071 7.084 1.00 97.69 509 ILE A O 1
ATOM 3781 N N . THR A 1 510 ? -12.477 11.434 7.678 1.00 98.19 510 THR A N 1
ATOM 3782 C CA . THR A 1 510 ? -12.447 10.441 8.769 1.00 98.19 510 THR A CA 1
ATOM 3783 C C . THR A 1 510 ? -13.520 10.735 9.822 1.00 98.19 510 THR A C 1
ATOM 3785 O O . THR A 1 510 ? -14.328 9.862 10.135 1.00 98.19 510 THR A O 1
ATOM 3788 N N . GLU A 1 511 ? -13.601 11.975 10.315 1.00 96.62 511 GLU A N 1
ATOM 3789 C CA . GLU A 1 511 ? -14.627 12.412 11.278 1.00 96.62 511 GLU A CA 1
ATOM 3790 C C . GLU A 1 511 ? -16.059 12.231 10.725 1.00 96.62 511 GLU A C 1
ATOM 3792 O O . GLU A 1 511 ? -16.945 11.763 11.441 1.00 96.62 511 GLU A O 1
ATOM 3797 N N . GLN A 1 512 ? -16.286 12.518 9.437 1.00 96.62 512 GLN A N 1
ATOM 3798 C CA . GLN A 1 512 ? -17.582 12.334 8.762 1.00 96.62 512 GLN A CA 1
ATOM 3799 C C . GLN A 1 512 ? -17.985 10.862 8.592 1.00 96.62 512 GLN A C 1
ATOM 3801 O O . GLN A 1 512 ? -19.164 10.534 8.737 1.00 96.62 512 GLN A O 1
ATOM 3806 N N . VAL A 1 513 ? -17.032 9.966 8.309 1.00 97.00 513 VAL A N 1
ATOM 3807 C CA . VAL A 1 513 ? -17.280 8.515 8.267 1.00 97.00 513 VAL A CA 1
ATOM 3808 C C . VAL A 1 513 ? -17.598 7.993 9.671 1.00 97.00 513 VAL A C 1
ATOM 3810 O O . VAL A 1 513 ? -18.612 7.318 9.866 1.00 97.00 513 VAL A O 1
ATOM 3813 N N . CYS A 1 514 ? -16.782 8.357 10.664 1.00 96.56 514 CYS A N 1
ATOM 3814 C CA . CYS A 1 514 ? -16.940 7.934 12.057 1.00 96.56 514 CYS A CA 1
ATOM 3815 C C . CYS A 1 514 ? -18.209 8.485 12.742 1.00 96.56 514 CYS A C 1
ATOM 3817 O O . CYS A 1 514 ? -18.662 7.910 13.731 1.00 96.56 514 CYS A O 1
ATOM 3819 N N . ALA A 1 515 ? -18.828 9.544 12.207 1.00 94.62 515 ALA A N 1
ATOM 3820 C CA . ALA A 1 515 ? -20.071 10.125 12.725 1.00 94.62 515 ALA A CA 1
ATOM 3821 C C . ALA A 1 515 ? -21.299 9.188 12.672 1.00 94.62 515 ALA A C 1
ATOM 3823 O O . ALA A 1 515 ? -22.283 9.431 13.378 1.00 94.62 515 ALA A O 1
ATOM 3824 N N . GLY A 1 516 ? -21.247 8.118 11.871 1.00 93.75 516 GLY A N 1
ATOM 3825 C CA . GLY A 1 516 ? -22.275 7.076 11.826 1.00 93.75 516 GLY A CA 1
ATOM 3826 C C . GLY A 1 516 ? -23.245 7.160 10.650 1.00 93.75 516 GLY A C 1
ATOM 3827 O O . GLY A 1 516 ? -23.418 8.206 10.020 1.00 93.75 516 GLY A O 1
ATOM 3828 N N . SER A 1 517 ? -23.916 6.039 10.384 1.00 94.06 517 SER A N 1
ATOM 3829 C CA . SER A 1 517 ? -24.736 5.825 9.184 1.00 94.06 517 SER A CA 1
ATOM 3830 C C . SER A 1 517 ? -25.878 6.835 9.035 1.00 94.06 517 SER A C 1
ATOM 3832 O O . SER A 1 517 ? -26.151 7.297 7.931 1.00 94.06 517 SER A O 1
ATOM 3834 N N . SER A 1 518 ? -26.460 7.306 10.144 1.00 93.44 518 SER A N 1
ATOM 3835 C CA . SER A 1 518 ? -27.494 8.358 10.146 1.00 93.44 518 SER A CA 1
ATOM 3836 C C . SER A 1 518 ? -27.029 9.731 9.631 1.00 93.44 518 SER A C 1
ATOM 3838 O O . SER A 1 518 ? -27.853 10.625 9.429 1.00 93.44 518 SER A O 1
ATOM 3840 N N . MET A 1 519 ? -25.717 9.937 9.482 1.00 94.50 519 MET A N 1
ATOM 3841 C CA . MET A 1 519 ? -25.121 11.183 8.996 1.00 94.50 519 MET A CA 1
ATOM 3842 C C . MET A 1 519 ? -24.558 11.061 7.575 1.00 94.50 519 MET A C 1
ATOM 3844 O O . MET A 1 519 ? -24.284 12.086 6.949 1.00 94.50 519 MET A O 1
ATOM 3848 N N . TRP A 1 520 ? -24.407 9.848 7.031 1.00 95.50 520 TRP A N 1
ATOM 3849 C CA . TRP A 1 520 ? -23.737 9.650 5.744 1.00 95.50 520 TRP A CA 1
ATOM 3850 C C . TRP A 1 520 ? -24.475 10.322 4.574 1.00 95.50 520 TRP A C 1
ATOM 3852 O O . TRP A 1 520 ? -23.815 10.985 3.782 1.00 95.50 520 TRP A O 1
ATOM 3862 N N . ASP A 1 521 ? -25.814 10.325 4.530 1.00 94.00 521 ASP A N 1
ATOM 3863 C CA . ASP A 1 521 ? -26.599 11.102 3.541 1.00 94.00 521 ASP A CA 1
ATOM 3864 C C . ASP A 1 521 ? -26.322 12.624 3.584 1.00 94.00 521 ASP A C 1
ATOM 3866 O O . ASP A 1 521 ? -26.500 13.369 2.606 1.00 94.00 521 ASP A O 1
ATOM 3870 N N . GLN A 1 522 ? -25.902 13.134 4.745 1.00 94.31 522 GLN A N 1
ATOM 3871 C CA . GLN A 1 522 ? -25.627 14.554 4.947 1.00 94.31 522 GLN A CA 1
ATOM 3872 C C . GLN A 1 522 ? -24.241 14.937 4.420 1.00 94.31 522 GLN A C 1
ATOM 3874 O O . GLN A 1 522 ? -24.124 16.005 3.815 1.00 94.31 522 GLN A O 1
ATOM 3879 N N . TYR A 1 523 ? -23.244 14.063 4.570 1.00 94.75 523 TYR A N 1
ATOM 3880 C CA . TYR A 1 523 ? -21.869 14.296 4.114 1.00 94.75 523 TYR A CA 1
ATOM 3881 C C . TYR A 1 523 ? -21.621 13.797 2.679 1.00 94.75 523 TYR A C 1
ATOM 3883 O O . TYR A 1 523 ? -21.112 14.542 1.843 1.00 94.75 523 TYR A O 1
ATOM 3891 N N . PHE A 1 524 ? -22.068 12.586 2.347 1.00 95.56 524 PHE A N 1
ATOM 3892 C CA . PHE A 1 524 ? -21.796 11.903 1.082 1.00 95.56 524 PHE A CA 1
ATOM 3893 C C . PHE A 1 524 ? -23.003 11.980 0.139 1.00 95.56 524 PHE A C 1
ATOM 3895 O O . PHE A 1 524 ? -23.994 11.276 0.296 1.00 95.56 524 PHE A O 1
ATOM 3902 N N . LYS A 1 525 ? -22.936 12.840 -0.885 1.00 90.06 525 LYS A N 1
ATOM 3903 C CA . LYS A 1 525 ? -24.086 13.104 -1.780 1.00 90.06 525 LYS A CA 1
ATOM 3904 C C . LYS A 1 525 ? -24.324 12.072 -2.880 1.00 90.06 525 LYS A C 1
ATOM 3906 O O . LYS A 1 525 ? -25.350 12.146 -3.552 1.00 90.06 525 LYS A O 1
ATOM 3911 N N . GLN A 1 526 ? -23.405 11.132 -3.086 1.00 93.06 526 GLN A N 1
ATOM 3912 C CA . GLN A 1 526 ? -23.562 10.074 -4.084 1.00 93.06 526 GLN A CA 1
ATOM 3913 C C . GLN A 1 526 ? -23.757 8.734 -3.380 1.00 93.06 526 GLN A C 1
ATOM 3915 O O . GLN A 1 526 ? -22.911 8.323 -2.588 1.00 93.06 526 GLN A O 1
ATOM 3920 N N . ALA A 1 527 ? -24.817 8.010 -3.745 1.00 93.81 527 ALA A N 1
ATOM 3921 C CA . ALA A 1 527 ? -25.127 6.698 -3.176 1.00 93.81 527 ALA A CA 1
ATOM 3922 C C . ALA A 1 527 ? -23.988 5.669 -3.340 1.00 93.81 527 ALA A C 1
ATOM 3924 O O . ALA A 1 527 ? -23.907 4.732 -2.553 1.00 93.81 527 ALA A O 1
ATOM 3925 N N . LYS A 1 528 ? -23.081 5.850 -4.318 1.00 95.62 528 LYS A N 1
ATOM 3926 C CA . LYS A 1 528 ? -21.890 4.996 -4.474 1.00 95.62 528 LYS A CA 1
ATOM 3927 C C . LYS A 1 528 ? -20.964 5.052 -3.249 1.00 95.62 528 LYS A C 1
ATOM 3929 O O . LYS A 1 528 ? -20.479 4.013 -2.830 1.00 95.62 528 LYS A O 1
ATOM 3934 N N . HIS A 1 529 ? -20.779 6.237 -2.661 1.00 95.44 529 HIS A N 1
ATOM 3935 C CA . HIS A 1 529 ? -19.904 6.442 -1.504 1.00 95.44 529 HIS A CA 1
ATOM 3936 C C . HIS A 1 529 ? -20.515 5.821 -0.245 1.00 95.44 529 HIS A C 1
ATOM 3938 O O . HIS A 1 529 ? -19.829 5.138 0.503 1.00 95.44 529 HIS A O 1
ATOM 3944 N N . ILE A 1 530 ? -21.826 6.008 -0.047 1.00 95.56 530 ILE A N 1
ATOM 3945 C CA . ILE A 1 530 ? -22.562 5.425 1.085 1.00 95.56 530 ILE A CA 1
ATOM 3946 C C . ILE A 1 530 ? -22.535 3.897 1.000 1.00 95.56 530 ILE A C 1
ATOM 3948 O O . ILE A 1 530 ? -22.170 3.246 1.970 1.00 95.56 530 ILE A O 1
ATOM 3952 N N . LYS A 1 531 ? -22.822 3.326 -0.177 1.00 95.50 531 LYS A N 1
ATOM 3953 C CA . LYS A 1 531 ? -22.773 1.874 -0.397 1.00 95.50 531 LYS A CA 1
ATOM 3954 C C . LYS A 1 531 ? -21.402 1.275 -0.068 1.00 95.50 531 LYS A C 1
ATOM 3956 O O . LYS A 1 531 ? -21.324 0.153 0.424 1.00 95.50 531 LYS A O 1
ATOM 3961 N N . GLU A 1 532 ? -20.329 1.998 -0.363 1.00 94.56 532 GLU A N 1
ATOM 3962 C CA . GLU A 1 532 ? -18.970 1.559 -0.058 1.00 94.56 532 GLU A CA 1
ATOM 3963 C C . GLU A 1 532 ? -18.740 1.491 1.468 1.00 94.56 532 GLU A C 1
ATOM 3965 O O . GLU A 1 532 ? -18.309 0.457 1.980 1.00 94.56 532 GLU A O 1
ATOM 3970 N N . LEU A 1 533 ? -19.172 2.520 2.211 1.00 95.81 533 LEU A N 1
ATOM 3971 C CA . LEU A 1 533 ? -19.175 2.536 3.685 1.00 95.81 533 LEU A CA 1
ATOM 3972 C C . LEU A 1 533 ? -20.087 1.458 4.308 1.00 95.81 533 LEU A C 1
ATOM 3974 O O . LEU A 1 533 ? -19.765 0.908 5.358 1.00 95.81 533 LEU A O 1
ATOM 3978 N N . GLU A 1 534 ? -21.216 1.137 3.671 1.00 93.62 534 GLU A N 1
ATOM 3979 C CA . GLU A 1 534 ? -22.115 0.044 4.080 1.00 93.62 534 GLU A CA 1
ATOM 3980 C C . GLU A 1 534 ? -21.516 -1.349 3.821 1.00 93.62 534 GLU A C 1
ATOM 3982 O O . GLU A 1 534 ? -21.865 -2.306 4.509 1.00 93.62 534 GLU A O 1
ATOM 3987 N N . THR A 1 535 ? -20.635 -1.480 2.823 1.00 94.38 535 THR A N 1
ATOM 3988 C CA . THR A 1 535 ? -20.031 -2.764 2.423 1.00 94.38 535 THR A CA 1
ATOM 3989 C C . THR A 1 535 ? -18.862 -3.159 3.331 1.00 94.38 535 THR A C 1
ATOM 3991 O O . THR A 1 535 ? -18.605 -4.346 3.524 1.00 94.38 535 THR A O 1
ATOM 3994 N N . GLU A 1 536 ? -18.161 -2.182 3.907 1.00 95.44 536 GLU A N 1
ATOM 3995 C CA . GLU A 1 536 ? -17.008 -2.388 4.787 1.00 95.44 536 GLU A CA 1
ATOM 3996 C C . GLU A 1 536 ? -17.223 -1.641 6.123 1.00 95.44 536 GLU A C 1
ATOM 3998 O O . GLU A 1 536 ? -16.927 -0.448 6.243 1.00 95.44 536 GLU A O 1
ATOM 4003 N N . PRO A 1 537 ? -17.735 -2.330 7.163 1.00 95.44 537 PRO A N 1
ATOM 4004 C CA . PRO A 1 537 ? -18.160 -1.697 8.413 1.00 95.44 537 PRO A CA 1
ATOM 4005 C C . PRO A 1 537 ? -17.002 -1.156 9.268 1.00 95.44 537 PRO A C 1
ATOM 4007 O O . PRO A 1 537 ? -17.246 -0.438 10.239 1.00 95.44 537 PRO A O 1
ATOM 4010 N N . LEU A 1 538 ? -15.746 -1.472 8.925 1.00 97.06 538 LEU A N 1
ATOM 4011 C CA . LEU A 1 538 ? -14.548 -0.993 9.623 1.00 97.06 538 LEU A CA 1
ATOM 4012 C C . LEU A 1 538 ? -13.882 0.217 8.931 1.00 97.06 538 LEU A C 1
ATOM 4014 O O . LEU A 1 538 ? -12.749 0.563 9.259 1.00 97.06 538 LEU A O 1
ATOM 4018 N N . TRP A 1 539 ? -14.576 0.917 8.023 1.00 97.50 539 TRP A N 1
ATOM 4019 C CA . TRP A 1 539 ? -14.016 2.078 7.305 1.00 97.50 539 TRP A CA 1
ATOM 4020 C C . TRP A 1 539 ? -13.506 3.202 8.223 1.00 97.50 539 TRP A C 1
ATOM 4022 O O . TRP A 1 539 ? -12.465 3.799 7.958 1.00 97.50 539 TRP A O 1
ATOM 4032 N N . CYS A 1 540 ? -14.210 3.482 9.327 1.00 98.06 540 CYS A N 1
ATOM 4033 C CA . CYS A 1 540 ? -13.757 4.458 10.326 1.00 98.06 540 CYS A CA 1
ATOM 4034 C C . CYS A 1 540 ? -12.441 4.020 10.986 1.00 98.06 540 CYS A C 1
ATOM 4036 O O . CYS A 1 540 ? -11.520 4.822 11.103 1.00 98.06 540 CYS A O 1
ATOM 4038 N N . GLN A 1 541 ? -12.320 2.743 11.355 1.00 98.50 541 GLN A N 1
ATOM 4039 C CA . GLN A 1 541 ? -11.100 2.181 11.934 1.00 98.50 541 GLN A CA 1
ATOM 4040 C C . GLN A 1 541 ? -9.904 2.295 10.982 1.00 98.50 541 GLN A C 1
ATOM 4042 O O . GLN A 1 541 ? -8.824 2.713 11.401 1.00 98.50 541 GLN A O 1
ATOM 4047 N N . ASP A 1 542 ? -10.113 1.963 9.707 1.00 98.56 542 ASP A N 1
ATOM 4048 C CA . ASP A 1 542 ? -9.103 2.087 8.656 1.00 98.56 542 ASP A CA 1
ATOM 4049 C C . ASP A 1 542 ? -8.642 3.546 8.506 1.00 98.56 542 ASP A C 1
ATOM 4051 O O . ASP A 1 542 ? -7.448 3.831 8.601 1.00 98.56 542 ASP A O 1
ATOM 4055 N N . LEU A 1 543 ? -9.578 4.489 8.347 1.00 98.69 543 LEU A N 1
ATOM 4056 C CA . LEU A 1 543 ? -9.252 5.908 8.177 1.00 98.69 543 LEU A CA 1
ATOM 4057 C C . LEU A 1 543 ? -8.610 6.541 9.420 1.00 98.69 543 LEU A C 1
ATOM 4059 O O . LEU A 1 543 ? -7.697 7.361 9.279 1.00 98.69 543 LEU A O 1
ATOM 4063 N N . VAL A 1 544 ? -9.034 6.163 10.631 1.00 98.69 544 VAL A N 1
ATOM 4064 C CA . VAL A 1 544 ? -8.389 6.613 11.874 1.00 98.69 544 VAL A CA 1
ATOM 4065 C C . VAL A 1 544 ? -6.954 6.090 11.941 1.00 98.69 544 VAL A C 1
ATOM 4067 O O . VAL A 1 544 ? -6.047 6.889 12.162 1.00 98.69 544 VAL A O 1
ATOM 4070 N N . PHE A 1 545 ? -6.716 4.803 11.657 1.00 98.81 545 PHE A N 1
ATOM 4071 C CA . PHE A 1 545 ? -5.359 4.249 11.587 1.00 98.81 545 PHE A CA 1
ATOM 4072 C C . PHE A 1 545 ? -4.487 4.992 10.567 1.00 98.81 545 PHE A C 1
ATOM 4074 O O . PHE A 1 545 ? -3.382 5.419 10.897 1.00 98.81 545 PHE A O 1
ATOM 4081 N N . MET A 1 546 ? -4.995 5.210 9.353 1.00 98.75 546 MET A N 1
ATOM 4082 C CA . MET A 1 546 ? -4.277 5.916 8.288 1.00 98.75 546 MET A CA 1
ATOM 4083 C C . MET A 1 546 ? -3.959 7.375 8.659 1.00 98.75 546 MET A C 1
ATOM 4085 O O . MET A 1 546 ? -2.845 7.845 8.421 1.00 98.75 546 MET A O 1
ATOM 4089 N N . THR A 1 547 ? -4.905 8.087 9.282 1.00 98.44 547 THR A N 1
ATOM 4090 C CA . THR A 1 547 ? -4.704 9.472 9.744 1.00 98.44 547 THR A CA 1
ATOM 4091 C C . THR A 1 547 ? -3.669 9.529 10.874 1.00 98.44 547 THR A C 1
ATOM 4093 O O . THR A 1 547 ? -2.774 10.374 10.838 1.00 98.44 547 THR A O 1
ATOM 4096 N N . SER A 1 548 ? -3.736 8.612 11.846 1.00 98.62 548 SER A N 1
ATOM 4097 C CA . SER A 1 548 ? -2.758 8.505 12.938 1.00 98.62 548 SER A CA 1
ATOM 4098 C C . SER A 1 548 ? -1.365 8.117 12.434 1.00 98.62 548 SER A C 1
ATOM 4100 O O . SER A 1 548 ? -0.379 8.702 12.879 1.00 98.62 548 SER A O 1
ATOM 4102 N N . LEU A 1 549 ? -1.257 7.201 11.468 1.00 98.69 549 LEU A N 1
ATOM 4103 C CA . LEU A 1 549 ? 0.011 6.810 10.845 1.00 98.69 549 LEU A CA 1
ATOM 4104 C C . LEU A 1 549 ? 0.695 7.998 10.148 1.00 98.69 549 LEU A C 1
ATOM 4106 O O . LEU A 1 549 ? 1.865 8.268 10.414 1.00 98.69 549 LEU A O 1
ATOM 4110 N N . LEU A 1 550 ? -0.034 8.742 9.309 1.00 98.62 550 LEU A N 1
ATOM 4111 C CA . LEU A 1 550 ? 0.513 9.907 8.606 1.00 98.62 550 LEU A CA 1
ATOM 4112 C C . LEU A 1 550 ? 0.838 11.063 9.567 1.00 98.62 550 LEU A C 1
ATOM 4114 O O . LEU A 1 550 ? 1.947 11.597 9.540 1.00 98.62 550 LEU A O 1
ATOM 4118 N N . HIS A 1 551 ? -0.112 11.453 10.422 1.00 97.94 551 HIS A N 1
ATOM 4119 C CA . HIS A 1 551 ? 0.044 12.638 11.265 1.00 97.94 551 HIS A CA 1
ATOM 4120 C C . HIS A 1 551 ? 0.967 12.392 12.463 1.00 97.94 551 HIS A C 1
ATOM 4122 O O . HIS A 1 551 ? 1.906 13.152 12.684 1.00 97.94 551 HIS A O 1
ATOM 4128 N N . VAL A 1 552 ? 0.714 11.328 13.230 1.00 97.44 552 VAL A N 1
ATOM 4129 C CA . VAL A 1 552 ? 1.423 11.040 14.486 1.00 97.44 552 VAL A CA 1
ATOM 4130 C C . VAL A 1 552 ? 2.605 10.106 14.254 1.00 97.44 552 VAL A C 1
ATOM 4132 O O . VAL A 1 552 ? 3.672 10.341 14.817 1.00 97.44 552 VAL A O 1
ATOM 4135 N N . GLY A 1 553 ? 2.466 9.082 13.410 1.00 97.62 553 GLY A N 1
ATOM 4136 C CA . GLY A 1 553 ? 3.556 8.165 13.065 1.00 97.62 553 GLY A CA 1
ATOM 4137 C C . GLY A 1 553 ? 4.709 8.881 12.361 1.00 97.62 553 GLY A C 1
ATOM 4138 O O . GLY A 1 553 ? 5.814 8.934 12.905 1.00 97.62 553 GLY A O 1
ATOM 4139 N N . TYR A 1 554 ? 4.436 9.467 11.193 1.00 97.62 554 TYR A N 1
ATOM 4140 C CA . TYR A 1 554 ? 5.439 10.098 10.324 1.00 97.62 554 TYR A CA 1
ATOM 4141 C C . TYR A 1 554 ? 5.694 11.599 10.578 1.00 97.62 554 TYR A C 1
ATOM 4143 O O . TYR A 1 554 ? 6.593 12.156 9.947 1.00 97.62 554 TYR A O 1
ATOM 4151 N N . ASP A 1 555 ? 4.976 12.244 11.509 1.00 95.94 555 ASP A N 1
ATOM 4152 C CA . ASP A 1 555 ? 5.094 13.685 11.836 1.00 95.94 555 ASP A CA 1
ATOM 4153 C C . ASP A 1 555 ? 4.750 14.618 10.649 1.00 95.94 555 ASP A C 1
ATOM 4155 O O . ASP A 1 555 ? 5.379 15.656 10.422 1.00 95.94 555 ASP A O 1
ATOM 4159 N N . ILE A 1 556 ? 3.739 14.247 9.850 1.00 97.31 556 ILE A N 1
ATOM 4160 C CA . ILE A 1 556 ? 3.246 15.080 8.743 1.00 97.31 556 ILE A CA 1
ATOM 4161 C C . ILE A 1 556 ? 2.272 16.143 9.293 1.00 97.31 556 ILE A C 1
ATOM 4163 O O . ILE A 1 556 ? 1.275 15.791 9.930 1.00 97.31 556 ILE A O 1
ATOM 4167 N N . PRO A 1 557 ? 2.487 17.451 9.043 1.00 96.38 557 PRO A N 1
ATOM 4168 C CA . PRO A 1 557 ? 1.558 18.495 9.476 1.00 96.38 557 PRO A CA 1
ATOM 4169 C C . PRO A 1 557 ? 0.184 18.383 8.801 1.00 96.38 557 PRO A C 1
ATOM 4171 O O . PRO A 1 557 ? 0.106 18.150 7.598 1.00 96.38 557 PRO A O 1
ATOM 4174 N N . LEU A 1 558 ? -0.903 18.673 9.525 1.00 97.38 558 LEU A N 1
ATOM 4175 C CA . LEU A 1 558 ? -2.269 18.666 8.965 1.00 97.38 558 LEU A CA 1
ATOM 4176 C C . LEU A 1 558 ? -2.446 19.617 7.764 1.00 97.38 558 LEU A C 1
ATOM 4178 O O . LEU A 1 558 ? -3.271 19.372 6.891 1.00 97.38 558 LEU A O 1
ATOM 4182 N N . SER A 1 559 ? -1.663 20.694 7.691 1.00 97.06 559 SER A N 1
ATOM 4183 C CA . SER A 1 559 ? -1.673 21.636 6.565 1.00 97.06 559 SER A CA 1
ATOM 4184 C C . SER A 1 559 ? -0.900 21.152 5.332 1.00 97.06 559 SER A C 1
ATOM 4186 O O . SER A 1 559 ? -0.810 21.892 4.356 1.00 97.06 559 SER A O 1
ATOM 4188 N N . ARG A 1 560 ? -0.260 19.975 5.378 1.00 97.50 560 ARG A N 1
ATOM 4189 C CA . ARG A 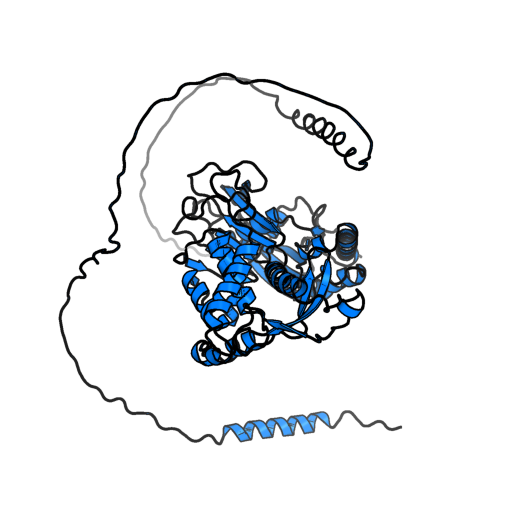1 560 ? 0.532 19.452 4.262 1.00 97.50 560 ARG A CA 1
ATOM 4190 C C . ARG A 1 560 ? -0.394 18.897 3.189 1.00 97.50 560 ARG A C 1
ATOM 4192 O O . ARG A 1 560 ? -1.225 18.041 3.482 1.00 97.50 560 ARG A O 1
ATOM 4199 N N . GLU A 1 561 ? -0.217 19.376 1.961 1.00 98.06 561 GLU A N 1
ATOM 4200 C CA . GLU A 1 561 ? -0.813 18.760 0.777 1.00 98.06 561 GLU A CA 1
ATOM 4201 C C . GLU A 1 561 ? -0.173 17.390 0.519 1.00 98.06 561 GLU A C 1
ATOM 4203 O O . GLU A 1 561 ? 1.058 17.255 0.522 1.00 98.06 561 GLU A O 1
ATOM 4208 N N . LEU A 1 562 ? -1.043 16.411 0.300 1.00 98.38 562 LEU A N 1
ATOM 4209 C CA . LEU A 1 562 ? -0.797 15.037 -0.099 1.00 98.38 562 LEU A CA 1
ATOM 4210 C C . LEU A 1 562 ? -1.504 14.791 -1.437 1.00 98.38 562 LEU A C 1
ATOM 4212 O O . LEU A 1 562 ? -2.531 15.405 -1.744 1.00 98.38 562 LEU A O 1
ATOM 4216 N N . LYS A 1 563 ? -0.962 13.862 -2.218 1.00 98.38 563 LYS A N 1
ATOM 4217 C CA . LYS A 1 563 ? -1.537 13.405 -3.483 1.00 98.38 563 LYS A CA 1
ATOM 4218 C C . LYS A 1 563 ? -1.759 11.903 -3.420 1.00 98.38 563 LYS A C 1
ATOM 4220 O O . LYS A 1 563 ? -0.939 11.182 -2.862 1.00 98.38 563 LYS A O 1
ATOM 4225 N N . THR A 1 564 ? -2.850 11.419 -3.991 1.00 97.44 564 THR A N 1
ATOM 4226 C CA . THR A 1 564 ? -3.118 9.992 -4.160 1.00 97.44 564 THR A CA 1
ATOM 4227 C C . THR A 1 564 ? -3.510 9.710 -5.597 1.00 97.44 564 THR A C 1
ATOM 4229 O O . THR A 1 564 ? -4.154 10.529 -6.248 1.00 97.44 564 THR A O 1
ATOM 4232 N N . ALA A 1 565 ? -3.105 8.555 -6.105 1.00 94.81 565 ALA A N 1
ATOM 4233 C CA . ALA A 1 565 ? -3.438 8.111 -7.444 1.00 94.81 565 ALA A CA 1
ATOM 4234 C C . ALA A 1 565 ? -3.373 6.586 -7.503 1.00 94.81 565 ALA A C 1
ATOM 4236 O O . ALA A 1 565 ? -2.555 5.973 -6.818 1.00 94.81 565 ALA A O 1
ATOM 4237 N N . LYS A 1 566 ? -4.214 5.995 -8.354 1.00 92.12 566 LYS A N 1
ATOM 4238 C CA . LYS A 1 566 ? -4.067 4.598 -8.773 1.00 92.12 566 LYS A CA 1
ATOM 4239 C C . LYS A 1 566 ? -3.075 4.472 -9.925 1.00 92.12 566 LYS A C 1
ATOM 4241 O O . LYS A 1 566 ? -2.255 3.566 -9.925 1.00 92.12 566 LYS A O 1
ATOM 4246 N N . THR A 1 567 ? -3.127 5.413 -10.868 1.00 93.69 567 THR A N 1
ATOM 4247 C CA . THR A 1 567 ? -2.239 5.473 -12.030 1.00 93.69 567 THR A CA 1
ATOM 4248 C C . THR A 1 567 ? -1.624 6.864 -12.205 1.00 93.69 567 THR A C 1
ATOM 4250 O O . THR A 1 567 ? -2.221 7.871 -11.816 1.00 93.69 567 THR A O 1
ATOM 4253 N N . ILE A 1 568 ? -0.440 6.931 -12.816 1.00 92.62 568 ILE A N 1
ATOM 4254 C CA . ILE A 1 568 ? 0.178 8.161 -13.333 1.00 92.62 568 ILE A CA 1
ATOM 4255 C C . ILE A 1 568 ? 0.491 7.922 -14.816 1.00 92.62 568 ILE A C 1
ATOM 4257 O O . ILE A 1 568 ? 1.091 6.909 -15.170 1.00 92.62 568 ILE A O 1
ATOM 4261 N N . GLU A 1 569 ? 0.035 8.830 -15.684 1.00 89.06 569 GLU A N 1
ATOM 4262 C CA . GLU A 1 569 ? 0.100 8.681 -17.153 1.00 89.06 569 GLU A CA 1
ATOM 4263 C C . GLU A 1 569 ? -0.450 7.324 -17.651 1.00 89.06 569 GLU A C 1
ATOM 4265 O O . GLU A 1 569 ? 0.143 6.674 -18.501 1.00 89.06 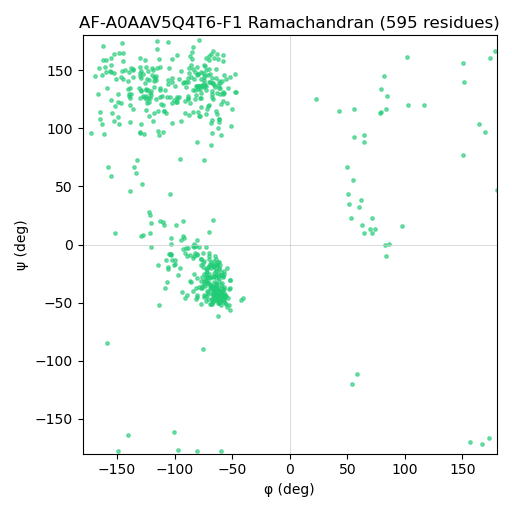569 GLU A O 1
ATOM 4270 N N . ASP A 1 570 ? -1.585 6.895 -17.083 1.00 90.50 570 ASP A N 1
ATOM 4271 C CA . ASP A 1 570 ? -2.259 5.606 -17.332 1.00 90.50 570 ASP A CA 1
ATOM 4272 C C . ASP A 1 570 ? -1.488 4.331 -16.906 1.00 90.50 570 ASP A C 1
ATOM 4274 O O . ASP A 1 570 ? -1.973 3.231 -17.155 1.00 90.50 570 ASP A O 1
ATOM 4278 N N . ASN A 1 571 ? -0.372 4.452 -16.170 1.00 92.06 571 ASN A N 1
ATOM 4279 C CA . ASN A 1 571 ? 0.383 3.317 -15.605 1.00 92.06 571 ASN A CA 1
ATOM 4280 C C . ASN A 1 571 ? 0.166 3.190 -14.084 1.00 92.06 571 ASN A C 1
ATOM 4282 O O . ASN A 1 571 ? 0.176 4.202 -13.380 1.00 92.06 571 ASN A O 1
ATOM 4286 N N . GLU A 1 572 ? -0.012 1.975 -13.561 1.00 93.00 572 GLU A N 1
ATOM 4287 C CA . GLU A 1 572 ? -0.277 1.677 -12.145 1.00 93.00 572 GLU A CA 1
ATOM 4288 C C . GLU A 1 572 ? 0.868 2.123 -11.222 1.00 93.00 572 GLU A C 1
ATOM 4290 O O . GLU A 1 572 ? 2.056 1.878 -11.457 1.00 93.00 572 GLU A O 1
ATOM 4295 N N . LEU A 1 573 ? 0.491 2.762 -10.116 1.00 92.12 573 LEU A N 1
ATOM 4296 C CA . LEU A 1 573 ? 1.418 3.263 -9.113 1.00 92.12 573 LEU A CA 1
ATOM 4297 C C . LEU A 1 573 ? 1.749 2.161 -8.095 1.00 92.12 573 LEU A C 1
ATOM 4299 O O . LEU A 1 573 ? 0.871 1.613 -7.434 1.00 92.12 573 LEU A O 1
ATOM 4303 N N . GLY A 1 574 ? 3.036 1.844 -7.967 1.00 92.06 574 GLY A N 1
ATOM 4304 C CA . GLY A 1 574 ? 3.548 0.784 -7.099 1.00 92.06 574 GLY A CA 1
ATOM 4305 C C . GLY A 1 574 ? 5.005 0.464 -7.428 1.00 92.06 574 GLY A C 1
ATOM 4306 O O . GLY A 1 574 ? 5.639 1.158 -8.219 1.00 92.06 574 GLY A O 1
ATOM 4307 N N . TRP A 1 575 ? 5.571 -0.591 -6.848 1.00 93.94 575 TRP A N 1
ATOM 4308 C CA . TRP A 1 575 ? 6.992 -0.917 -7.030 1.00 93.94 575 TRP A CA 1
ATOM 4309 C C . TRP A 1 575 ? 7.330 -1.581 -8.384 1.00 93.94 575 TRP A C 1
ATOM 4311 O O . TRP A 1 575 ? 8.488 -1.570 -8.803 1.00 93.94 575 TRP A O 1
ATOM 4321 N N . CYS A 1 576 ? 6.344 -2.133 -9.100 1.00 95.50 576 CYS A N 1
ATOM 4322 C CA . CYS A 1 576 ? 6.555 -3.000 -10.269 1.00 95.50 576 CYS A CA 1
ATOM 4323 C C . CYS A 1 576 ? 7.362 -2.366 -11.411 1.00 95.50 576 CYS A C 1
ATOM 4325 O O . CYS A 1 576 ? 8.274 -3.011 -11.935 1.00 95.50 576 CYS A O 1
ATOM 4327 N N . LEU A 1 577 ? 7.075 -1.113 -11.780 1.00 96.62 577 LEU A N 1
ATOM 4328 C CA . LEU A 1 577 ? 7.787 -0.415 -12.855 1.00 96.62 577 LEU A CA 1
ATOM 4329 C C . LEU A 1 577 ? 9.251 -0.143 -12.475 1.00 96.62 577 LEU A C 1
ATOM 4331 O O . LEU A 1 577 ? 10.161 -0.487 -13.232 1.00 96.62 577 LEU A O 1
ATOM 4335 N N . GLY A 1 578 ? 9.491 0.400 -11.279 1.00 95.19 578 GLY A N 1
ATOM 4336 C CA . GLY A 1 578 ? 10.831 0.639 -10.744 1.00 95.19 578 GLY A CA 1
ATOM 4337 C C . GLY A 1 578 ? 11.681 -0.630 -10.661 1.00 95.19 578 GLY A C 1
ATOM 4338 O O . GLY A 1 578 ? 12.862 -0.587 -10.997 1.00 95.19 578 GLY A O 1
ATOM 4339 N N . ALA A 1 579 ? 11.076 -1.767 -10.301 1.00 94.69 579 ALA A N 1
ATOM 4340 C CA . ALA A 1 579 ? 11.735 -3.076 -10.289 1.00 94.69 579 ALA A CA 1
ATOM 4341 C C . ALA A 1 579 ? 11.940 -3.684 -11.691 1.00 94.69 579 ALA A C 1
ATOM 4343 O O . ALA A 1 579 ? 12.769 -4.577 -11.859 1.00 94.69 579 ALA A O 1
ATOM 4344 N N . SER A 1 580 ? 11.200 -3.215 -12.701 1.00 95.56 580 SER A N 1
ATOM 4345 C CA . SER A 1 580 ? 11.294 -3.699 -14.086 1.00 95.56 580 SER A CA 1
ATOM 4346 C C . SER A 1 580 ? 12.385 -2.996 -14.892 1.00 95.56 580 SER A C 1
ATOM 4348 O O . SER A 1 580 ? 13.006 -3.623 -15.747 1.00 95.56 580 SER A O 1
ATOM 4350 N N . LEU A 1 581 ? 12.661 -1.719 -14.605 1.00 92.94 581 LEU A N 1
ATOM 4351 C CA . LEU A 1 581 ? 13.668 -0.923 -15.320 1.00 92.94 581 LEU A CA 1
ATOM 4352 C C . LEU A 1 581 ? 15.083 -1.556 -15.315 1.00 92.94 581 LEU A C 1
ATOM 4354 O O . LEU A 1 581 ? 15.677 -1.624 -16.390 1.00 92.94 581 LEU A O 1
ATOM 4358 N N . PRO A 1 582 ? 15.624 -2.093 -14.196 1.00 90.75 582 PRO A N 1
ATOM 4359 C CA . PRO A 1 582 ? 16.926 -2.770 -14.196 1.00 90.75 582 PRO A CA 1
ATOM 4360 C C . PRO A 1 582 ? 16.976 -4.051 -15.040 1.00 90.75 582 PRO A C 1
ATOM 4362 O O . PRO A 1 582 ? 18.054 -4.463 -15.462 1.00 90.75 582 PRO A O 1
ATOM 4365 N N . LEU A 1 583 ? 15.831 -4.691 -15.310 1.00 92.06 583 LEU A N 1
ATOM 4366 C CA . LEU A 1 583 ? 15.790 -5.928 -16.097 1.00 92.06 583 LEU A CA 1
ATOM 4367 C C . LEU A 1 583 ? 16.103 -5.680 -17.582 1.00 92.06 583 LEU A C 1
ATOM 4369 O O . LEU A 1 583 ? 16.533 -6.608 -18.265 1.00 92.06 583 LEU A O 1
ATOM 4373 N N . LEU A 1 584 ? 15.976 -4.441 -18.066 1.00 90.38 584 LEU A N 1
ATOM 4374 C CA . LEU A 1 584 ? 16.330 -4.044 -19.436 1.00 90.38 584 LEU A CA 1
ATOM 4375 C C . LEU A 1 584 ? 17.848 -4.090 -19.706 1.00 90.38 584 LEU A C 1
ATOM 4377 O O . LEU A 1 584 ? 18.267 -4.176 -20.854 1.00 90.38 584 LEU A O 1
ATOM 4381 N N . ASP A 1 585 ? 18.691 -4.119 -18.667 1.00 85.12 585 ASP A N 1
ATOM 4382 C CA . ASP A 1 585 ? 20.146 -4.258 -18.833 1.00 85.12 585 ASP A CA 1
ATOM 4383 C C . ASP A 1 585 ? 20.580 -5.658 -19.322 1.00 85.12 585 ASP A C 1
ATOM 4385 O O . ASP A 1 585 ? 21.750 -5.858 -19.661 1.00 85.12 585 ASP A O 1
ATOM 4389 N N . GLY A 1 586 ? 19.684 -6.657 -19.305 1.00 79.94 586 GLY A N 1
ATOM 4390 C CA . GLY A 1 586 ? 19.954 -8.013 -19.809 1.00 79.94 586 GLY A CA 1
ATOM 4391 C C . GLY A 1 586 ? 21.057 -8.788 -19.070 1.00 79.94 586 GLY A C 1
ATOM 4392 O O . GLY A 1 586 ? 21.596 -9.756 -19.607 1.00 79.94 586 GLY A O 1
ATOM 4393 N N . LYS A 1 587 ? 21.437 -8.361 -17.858 1.00 83.94 587 LYS A N 1
ATOM 4394 C CA . LYS A 1 587 ? 22.546 -8.947 -17.076 1.00 83.94 587 LYS A CA 1
ATOM 4395 C C . LYS A 1 587 ? 22.187 -10.304 -16.465 1.00 83.94 587 LYS A C 1
ATOM 4397 O O . LYS A 1 587 ? 22.985 -11.238 -16.543 1.00 83.94 587 LYS A O 1
ATOM 4402 N N . ASP A 1 588 ? 20.982 -10.403 -15.908 1.00 86.50 588 ASP A N 1
ATOM 4403 C CA . ASP A 1 588 ? 20.550 -11.507 -15.037 1.00 86.50 588 ASP A CA 1
ATOM 4404 C C . ASP A 1 588 ? 19.512 -12.435 -15.694 1.00 86.50 588 ASP A C 1
ATOM 4406 O O . ASP A 1 588 ? 18.829 -13.210 -15.030 1.00 86.50 588 ASP A O 1
ATOM 4410 N N . TRP A 1 589 ? 19.373 -12.377 -17.019 1.00 89.50 589 TRP A N 1
ATOM 4411 C CA . TRP A 1 589 ? 18.565 -13.310 -17.805 1.00 89.50 589 TRP A CA 1
ATOM 4412 C C . TRP A 1 589 ? 19.120 -13.418 -19.227 1.00 89.50 589 TRP A C 1
ATOM 4414 O O . TRP A 1 589 ? 19.927 -12.602 -19.669 1.00 89.50 589 TRP A O 1
ATOM 4424 N N . LYS A 1 590 ? 18.717 -14.457 -19.962 1.00 89.12 590 LYS A N 1
ATOM 4425 C CA . LYS A 1 590 ? 19.128 -14.681 -21.357 1.00 89.12 590 LYS A CA 1
ATOM 4426 C C . LYS A 1 590 ? 17.945 -15.169 -22.165 1.00 89.12 590 LYS A C 1
ATOM 4428 O O . LYS A 1 590 ? 17.105 -15.891 -21.632 1.00 89.12 590 LYS A O 1
ATOM 4433 N N . CYS A 1 591 ? 17.901 -14.829 -23.451 1.00 90.75 591 CYS A N 1
ATOM 4434 C CA . CYS A 1 591 ? 16.822 -15.307 -24.302 1.00 90.75 591 CYS A CA 1
ATOM 4435 C C . CYS A 1 591 ? 16.750 -16.846 -24.306 1.00 90.75 591 CYS A C 1
ATOM 4437 O O . CYS A 1 591 ? 17.758 -17.517 -24.553 1.00 90.75 591 CYS A O 1
ATOM 4439 N N . LYS A 1 592 ? 15.556 -17.412 -24.085 1.00 89.31 592 LYS A N 1
ATOM 4440 C CA . LYS A 1 592 ? 15.299 -18.850 -24.246 1.00 89.31 592 LYS A CA 1
ATOM 4441 C C . LYS A 1 592 ? 15.597 -19.230 -25.702 1.00 89.31 592 LYS A C 1
ATOM 4443 O O . LYS A 1 592 ? 14.994 -18.688 -26.623 1.00 89.31 592 LYS A O 1
ATOM 4448 N N . VAL A 1 593 ? 16.526 -20.163 -25.926 1.00 76.06 593 VAL A N 1
ATOM 4449 C CA . VAL A 1 593 ? 16.826 -20.652 -27.281 1.00 76.06 593 VAL A CA 1
ATOM 4450 C C . VAL A 1 593 ? 15.626 -21.451 -27.777 1.00 76.06 593 VAL A C 1
ATOM 4452 O O . VAL A 1 593 ? 15.415 -22.593 -27.364 1.00 76.06 593 VAL A O 1
ATOM 4455 N N . THR A 1 594 ? 14.843 -20.860 -28.675 1.00 59.16 594 THR A N 1
ATOM 4456 C CA . THR A 1 594 ? 13.819 -21.577 -29.428 1.00 59.16 594 THR A CA 1
ATOM 4457 C C . THR A 1 594 ? 14.500 -22.655 -30.263 1.00 59.16 594 THR A C 1
ATOM 4459 O O . THR A 1 594 ? 15.173 -22.377 -31.253 1.00 59.16 594 THR A O 1
ATOM 4462 N N . LYS A 1 595 ? 14.326 -23.921 -29.867 1.00 44.41 595 LYS A N 1
ATOM 4463 C CA . LYS A 1 595 ? 14.532 -25.024 -30.804 1.00 44.41 595 LYS A CA 1
ATOM 4464 C C . LYS A 1 595 ? 13.500 -24.860 -31.911 1.00 44.41 595 LYS A C 1
ATOM 4466 O O . LYS A 1 595 ? 12.308 -25.017 -31.655 1.00 44.41 595 LYS A O 1
ATOM 4471 N N . GLU A 1 596 ? 13.960 -24.553 -33.117 1.00 38.38 596 GLU A N 1
ATOM 4472 C CA . GLU A 1 596 ? 13.187 -24.851 -34.317 1.00 38.38 596 GLU A CA 1
ATOM 4473 C C . GLU A 1 596 ? 12.923 -26.369 -34.320 1.00 38.38 596 GLU A C 1
ATOM 4475 O O . GLU A 1 596 ? 13.858 -27.163 -34.168 1.00 38.38 596 GLU A O 1
ATOM 4480 N N . ILE A 1 597 ? 11.642 -26.748 -34.381 1.00 35.44 597 ILE A N 1
ATOM 4481 C CA . ILE A 1 597 ? 11.153 -28.137 -34.450 1.00 35.44 597 ILE A CA 1
ATOM 4482 C C . ILE A 1 597 ? 10.778 -28.434 -35.901 1.00 35.44 597 ILE A C 1
ATOM 4484 O O . ILE A 1 597 ? 10.023 -27.611 -36.466 1.00 35.44 597 ILE A O 1
#

Sequence (597 aa):
MISLGRKNKSLILALAILATLAFVLLAPRESTPVVPSMEKADFSEGTPAAPSNDDSLLSGAQIEQDKVAPEQKGFEKTEKVAVGSGTDATLKSKQDAVDKADAKAAAKAKSDAKVAAGSSKGDSKAAASSSKGDSKAAAGSSKGDSKAGSTAAKSDYEYVIMIDAGSTGSRVHVYTFDTTTSPPTLINEEFEMLKPGLSSFDVDSEGAALSLDPLLAVALKSIPKDKYSCSPVAVKATAGLRLLGDAKSAAILKEVRRHLEEDFPFPVVEGDGVSIMDGSDEGVFAWITANYLLGNIGSSKKIDTAAVFDLGGGSTQIVFEPTDGEKMIEGEHKYSIEFGGRDFTLYQYSHLGYGLMQGRRQINAAILETYLKTDSTLEPLTAAEAKSNPSAKISIENPCVPPGVTAEDVIVEMDDGTKYVVNFVSPAKSLSDKKAETASTQCKFIAESILNKDATCISKSCSFNGVFQPSLKNQFSALADMYVFSYFYDRLEPIGMPLTFTLGEMQKITEQVCAGSSMWDQYFKQAKHIKELETEPLWCQDLVFMTSLLHVGYDIPLSRELKTAKTIEDNELGWCLGASLPLLDGKDWKCKVTKEI

pLDDT: mean 77.24, std 27.52, range [23.25, 98.81]

Mean predicted aligned error: 15.3 Å